Protein AF-A0A7S1VPM4-F1 (afdb_monomer)

Sequence (431 aa):
QNESKKMAAQAEQKKRQQQLALAKRKQEQALKEKKQKLDQQRETQAKLAQIQRENAAQIAKLQKQAPTPTPSTSTTTSKKSTSKRPSSSSTTSKRSTAAAAPAAAVAATPTSVAMMEPAIPEPKEYHDWMENVDHMVGYDVTTAAMLLPKKSDLSLSEEQRHLLYGASNKPPVAEAPPPTAGRGWDRRNILNARSAWAIARKPEVYRALKAIKSSTPVVGTHALPSKPKTPAEMKQQQQQQAAIPNQWFNEEKAEQDMTLQILSEATQMYLKQVVKQSLVCARERENLEGIRLWHLQNAKAKPPLSLRLGCDIERQVAEADGNAALTVKRMEEAILREDDASATVDPVEATSMSDLACKAPLSAKVVETADRDAKRSFEVYGGKHALQQPPFGRVPKRAKLSKQDLVLGMDLMGHHFTHSRPARGVIKFIM

Mean predicted aligned error: 21.63 Å

Structure (mmCIF, N/CA/C/O backbone):
data_AF-A0A7S1VPM4-F1
#
_entry.id   AF-A0A7S1VPM4-F1
#
loop_
_atom_site.group_PDB
_atom_site.id
_atom_site.type_symbol
_atom_site.label_atom_id
_atom_site.label_alt_id
_atom_site.label_comp_id
_atom_site.label_asym_id
_atom_site.label_entity_id
_atom_site.label_seq_id
_atom_site.pdbx_PDB_ins_code
_atom_site.Cartn_x
_atom_site.Cartn_y
_atom_site.Cartn_z
_atom_site.occupancy
_atom_site.B_iso_or_equiv
_atom_site.auth_seq_id
_atom_site.auth_comp_id
_atom_site.auth_asym_id
_atom_site.auth_atom_id
_atom_site.pdbx_PDB_model_num
ATOM 1 N N . GLN A 1 1 ? -5.552 47.711 39.222 1.00 82.94 1 GLN A N 1
ATOM 2 C CA . GLN A 1 1 ? -5.764 46.393 38.564 1.00 82.94 1 GLN A CA 1
ATOM 3 C C . GLN A 1 1 ? -6.064 46.498 37.060 1.00 82.94 1 GLN A C 1
ATOM 5 O O . GLN A 1 1 ? -5.500 45.716 36.303 1.00 82.94 1 GLN A O 1
ATOM 10 N N . ASN A 1 2 ? -6.882 47.452 36.590 1.00 91.31 2 ASN A N 1
ATOM 11 C CA . ASN A 1 2 ? -7.192 47.587 35.152 1.00 91.31 2 ASN A CA 1
ATOM 12 C C . ASN A 1 2 ? -5.993 47.992 34.271 1.00 91.31 2 ASN A C 1
ATOM 14 O O . ASN A 1 2 ? -5.866 47.497 33.154 1.00 91.31 2 ASN A O 1
ATOM 18 N N . GLU A 1 3 ? -5.077 48.824 34.768 1.00 92.56 3 GLU A N 1
ATOM 19 C CA . GLU A 1 3 ? -3.878 49.228 34.011 1.00 92.56 3 GLU A CA 1
ATOM 20 C C . GLU A 1 3 ? -2.873 48.085 33.824 1.00 92.56 3 GLU A C 1
ATOM 22 O O . GLU A 1 3 ? -2.327 47.909 32.738 1.00 92.56 3 GLU A O 1
ATOM 27 N N . SER A 1 4 ? -2.707 47.233 34.841 1.00 91.50 4 SER A N 1
ATOM 28 C CA . SER A 1 4 ? -1.859 46.036 34.754 1.00 91.50 4 SER A CA 1
ATOM 29 C C . SER A 1 4 ? -2.360 45.055 33.684 1.00 91.50 4 SER A C 1
ATOM 31 O O . SER A 1 4 ? -1.566 44.539 32.898 1.00 91.50 4 SER A O 1
ATOM 33 N N . LYS A 1 5 ? -3.685 44.873 33.563 1.00 94.19 5 LYS A N 1
ATOM 34 C CA . LYS A 1 5 ? -4.284 44.055 32.493 1.00 94.19 5 LYS A CA 1
ATOM 35 C C . LYS A 1 5 ? -4.063 44.658 31.100 1.00 94.19 5 LYS A C 1
ATOM 37 O O . LYS A 1 5 ? -3.779 43.915 30.164 1.00 94.19 5 LYS A O 1
ATOM 42 N N . LYS A 1 6 ? -4.136 45.989 30.957 1.00 95.69 6 LYS A N 1
ATOM 43 C CA . LYS A 1 6 ? -3.838 46.677 29.684 1.00 95.69 6 LYS A CA 1
ATOM 44 C C . LYS A 1 6 ? -2.367 46.518 29.277 1.00 95.69 6 LYS A C 1
ATOM 46 O O . LYS A 1 6 ? -2.096 46.189 28.126 1.00 95.69 6 LYS A O 1
ATOM 51 N N . MET A 1 7 ? -1.437 46.669 30.221 1.00 95.06 7 MET A N 1
ATOM 52 C CA . MET A 1 7 ? 0.002 46.469 29.991 1.00 95.06 7 MET A CA 1
ATOM 53 C C . MET A 1 7 ? 0.327 45.026 29.568 1.00 95.06 7 MET A C 1
ATOM 55 O O . MET A 1 7 ? 1.085 44.818 28.621 1.00 95.06 7 MET A O 1
ATOM 59 N N . ALA A 1 8 ? -0.285 44.025 30.212 1.00 95.81 8 ALA A N 1
ATOM 60 C CA . ALA A 1 8 ? -0.094 42.617 29.858 1.00 95.81 8 ALA A CA 1
ATOM 61 C C . ALA A 1 8 ? -0.613 42.291 28.444 1.00 95.81 8 ALA A C 1
ATOM 63 O O . ALA A 1 8 ? 0.099 41.662 27.659 1.00 95.81 8 ALA A O 1
ATOM 64 N N . ALA A 1 9 ? -1.803 42.784 28.083 1.00 95.81 9 ALA A N 1
ATOM 65 C CA . ALA A 1 9 ? -2.368 42.595 26.745 1.00 95.81 9 ALA A CA 1
ATOM 66 C C . ALA A 1 9 ? -1.500 43.245 25.650 1.00 95.81 9 ALA A C 1
ATOM 68 O O . ALA A 1 9 ? -1.272 42.654 24.593 1.00 95.81 9 ALA A O 1
ATOM 69 N N . GLN A 1 10 ? -0.951 44.434 25.919 1.00 97.12 10 GLN A N 1
ATOM 70 C CA . GLN A 1 10 ? -0.053 45.118 24.988 1.00 97.12 10 GLN A CA 1
ATOM 71 C C . GLN A 1 10 ? 1.278 44.367 24.812 1.00 97.12 10 GLN A C 1
ATOM 73 O O . GLN A 1 10 ? 1.788 44.256 23.692 1.00 97.12 10 GLN A O 1
ATOM 78 N N . ALA A 1 11 ? 1.828 43.801 25.891 1.00 97.31 11 ALA A N 1
ATOM 79 C CA . ALA A 1 11 ? 3.036 42.980 25.835 1.00 97.31 11 ALA A CA 1
ATOM 80 C C . ALA A 1 11 ? 2.821 41.688 25.026 1.00 97.31 11 ALA A C 1
ATOM 82 O O . ALA A 1 11 ? 3.661 41.328 24.196 1.00 97.31 11 ALA A O 1
ATOM 83 N N . GLU A 1 12 ? 1.679 41.020 25.203 1.00 97.38 12 GLU A N 1
ATOM 84 C CA . GLU A 1 12 ? 1.330 39.816 24.444 1.00 97.38 12 GLU A CA 1
ATOM 85 C C . GLU A 1 12 ? 1.133 40.118 22.951 1.00 97.38 12 GLU A C 1
ATOM 87 O O . GLU A 1 12 ? 1.668 39.408 22.094 1.00 97.38 12 GLU A O 1
ATOM 92 N N . GLN A 1 13 ? 0.457 41.222 22.621 1.00 97.25 13 GLN A N 1
ATOM 93 C CA . GLN A 1 13 ? 0.288 41.665 21.237 1.00 97.25 13 GLN A CA 1
ATOM 94 C C . GLN A 1 13 ? 1.641 41.947 20.568 1.00 97.25 13 GLN A C 1
ATOM 96 O O . GLN A 1 13 ? 1.876 41.506 19.438 1.00 97.25 13 GLN A O 1
ATOM 101 N N . LYS A 1 14 ? 2.567 42.608 21.274 1.00 97.81 14 LYS A N 1
ATOM 102 C CA . LYS A 1 14 ? 3.928 42.870 20.780 1.00 97.81 14 LYS A CA 1
ATOM 103 C C . LYS A 1 14 ? 4.712 41.573 20.562 1.00 97.81 14 LYS A C 1
ATOM 105 O O . LYS A 1 14 ? 5.362 41.420 19.527 1.00 97.81 14 LYS A O 1
ATOM 110 N N . LYS A 1 15 ? 4.598 40.602 21.475 1.00 97.56 15 LYS A N 1
ATOM 111 C CA . LYS A 1 15 ? 5.224 39.276 21.338 1.00 97.56 15 LYS A CA 1
ATOM 112 C C . LYS A 1 15 ? 4.684 38.519 20.121 1.00 97.56 15 LYS A C 1
ATOM 114 O O . LYS A 1 15 ? 5.463 37.956 19.354 1.00 97.56 15 LYS A O 1
ATOM 119 N N . ARG A 1 16 ? 3.368 38.559 19.885 1.00 97.31 16 ARG A N 1
ATOM 120 C CA . ARG A 1 16 ? 2.733 37.926 18.718 1.00 97.31 16 ARG A CA 1
ATOM 121 C C . ARG A 1 16 ? 3.171 38.574 17.401 1.00 97.31 16 ARG A C 1
ATOM 123 O O . ARG A 1 16 ? 3.448 37.862 16.438 1.00 97.31 16 ARG A O 1
ATOM 130 N N . GLN A 1 17 ? 3.303 39.901 17.363 1.00 97.38 17 GLN A N 1
ATOM 131 C CA . GLN A 1 17 ? 3.834 40.615 16.196 1.00 97.38 17 GLN A CA 1
ATOM 132 C C . GLN A 1 17 ? 5.299 40.250 15.911 1.00 97.38 17 GLN A C 1
ATOM 134 O O . GLN A 1 17 ? 5.651 39.997 14.759 1.00 97.38 17 GLN A O 1
ATOM 139 N N . GLN A 1 18 ? 6.139 40.138 16.944 1.00 97.62 18 GLN A N 1
ATOM 140 C CA . GLN A 1 18 ? 7.531 39.695 16.793 1.00 97.62 18 GLN A CA 1
ATOM 141 C C . GLN A 1 18 ? 7.630 38.251 16.275 1.00 97.62 18 GLN A C 1
ATOM 143 O O . GLN A 1 18 ? 8.425 37.974 15.377 1.00 97.62 18 GLN A O 1
ATOM 148 N N . GLN A 1 19 ? 6.793 37.337 16.776 1.00 97.06 19 GLN A N 1
ATOM 149 C CA . GLN A 1 19 ? 6.752 35.952 16.292 1.00 97.06 19 GLN A CA 1
ATOM 150 C C . GLN A 1 19 ? 6.318 35.859 14.823 1.00 97.06 19 GLN A C 1
ATOM 152 O O . GLN A 1 19 ? 6.929 35.120 14.050 1.00 97.06 19 GLN A O 1
ATOM 157 N N . LEU A 1 20 ? 5.316 36.642 14.408 1.00 97.44 20 LEU A N 1
ATOM 158 C CA . LEU A 1 20 ? 4.883 36.707 13.008 1.00 97.44 20 LEU A CA 1
ATOM 159 C C . LEU A 1 20 ? 5.979 37.263 12.090 1.00 97.44 20 LEU A C 1
ATOM 161 O O . LEU A 1 20 ? 6.198 36.728 11.002 1.00 97.44 20 LEU A O 1
ATOM 165 N N . ALA A 1 21 ? 6.711 38.288 12.533 1.00 97.88 21 ALA A N 1
ATOM 166 C CA . ALA A 1 21 ? 7.833 38.843 11.778 1.00 97.88 21 ALA A CA 1
ATOM 167 C C . ALA A 1 21 ? 8.969 37.818 11.592 1.00 97.88 21 ALA A C 1
ATOM 169 O O . ALA A 1 21 ? 9.493 37.665 10.485 1.00 97.88 21 ALA A O 1
ATOM 170 N N . LEU A 1 22 ? 9.309 37.061 12.642 1.00 97.50 22 LEU A N 1
ATOM 171 C CA . LEU A 1 22 ? 10.309 35.989 12.572 1.00 97.50 22 LEU A CA 1
ATOM 172 C C . LEU A 1 22 ? 9.873 34.850 11.641 1.00 97.50 22 LEU A C 1
ATOM 174 O O . LEU A 1 22 ? 10.672 34.385 10.825 1.00 97.50 22 LEU A O 1
ATOM 178 N N . ALA A 1 23 ? 8.606 34.435 11.709 1.00 96.62 23 ALA A N 1
ATOM 179 C CA . ALA A 1 23 ? 8.063 33.405 10.826 1.00 96.62 23 ALA A CA 1
ATOM 180 C C . ALA A 1 23 ? 8.127 33.828 9.348 1.00 96.62 23 ALA A C 1
ATOM 182 O O . ALA A 1 23 ? 8.563 33.044 8.502 1.00 96.62 23 ALA A O 1
ATOM 183 N N . LYS A 1 24 ? 7.779 35.086 9.041 1.00 98.00 24 LYS A N 1
ATOM 184 C CA . LYS A 1 24 ? 7.854 35.640 7.681 1.00 98.00 24 LYS A CA 1
ATOM 185 C C . LYS A 1 24 ? 9.294 35.678 7.158 1.00 98.00 24 LYS A C 1
ATOM 187 O O . LYS A 1 24 ? 9.542 35.249 6.034 1.00 98.00 24 LYS A O 1
ATOM 192 N N . ARG A 1 25 ? 10.258 36.098 7.989 1.00 97.81 25 ARG A N 1
ATOM 193 C CA . ARG A 1 25 ? 11.688 36.111 7.627 1.00 97.81 25 ARG A CA 1
ATOM 194 C C . ARG A 1 25 ? 12.224 34.704 7.341 1.00 97.81 25 ARG A C 1
ATOM 196 O O . ARG A 1 25 ? 12.963 34.520 6.377 1.00 97.81 25 ARG A O 1
ATOM 203 N N . LYS A 1 26 ? 11.807 33.702 8.125 1.00 97.56 26 LYS A N 1
ATOM 204 C CA . LYS A 1 26 ? 12.192 32.296 7.919 1.00 97.56 26 LYS A CA 1
ATOM 205 C C . LYS A 1 26 ? 11.622 31.722 6.617 1.00 97.56 26 LYS A C 1
ATOM 207 O O . LYS A 1 26 ? 12.326 31.011 5.905 1.00 97.56 26 LYS A O 1
ATOM 212 N N . GLN A 1 27 ? 10.374 32.051 6.280 1.00 96.56 27 GLN A N 1
ATOM 213 C CA . GLN A 1 27 ? 9.775 31.652 5.000 1.00 96.56 27 GLN A CA 1
ATOM 214 C C . GLN A 1 27 ? 10.497 32.286 3.805 1.00 96.56 27 GLN A C 1
ATOM 216 O O . GLN A 1 27 ? 10.763 31.604 2.817 1.00 96.56 27 GLN A O 1
ATOM 221 N N . GLU A 1 28 ? 10.867 33.565 3.901 1.00 98.12 28 GLU A N 1
ATOM 222 C CA . GLU A 1 28 ? 11.611 34.252 2.842 1.00 98.12 28 GLU A CA 1
ATOM 223 C C . GLU A 1 28 ? 13.012 33.653 2.638 1.00 98.12 28 GLU A C 1
ATOM 225 O O . GLU A 1 28 ? 13.435 33.445 1.501 1.00 98.12 28 GLU A O 1
ATOM 230 N N . GLN A 1 29 ? 13.714 33.309 3.723 1.00 97.50 29 GLN A N 1
ATOM 231 C CA . GLN A 1 29 ? 15.005 32.614 3.654 1.00 97.50 29 GLN A CA 1
ATOM 232 C C . GLN A 1 29 ? 14.879 31.239 2.988 1.00 97.50 29 GLN A C 1
ATOM 234 O O . GLN A 1 29 ? 15.636 30.943 2.067 1.00 97.50 29 GLN A O 1
ATOM 239 N N . ALA A 1 30 ? 13.871 30.443 3.360 1.00 96.31 30 ALA A N 1
ATOM 240 C CA . ALA A 1 30 ? 13.633 29.137 2.744 1.00 96.31 30 ALA A CA 1
ATOM 241 C C . ALA A 1 30 ? 13.332 29.237 1.235 1.00 96.31 30 ALA A C 1
ATOM 243 O O . ALA A 1 30 ? 13.770 28.395 0.449 1.00 96.31 30 ALA A O 1
ATOM 244 N N . LEU A 1 31 ? 12.613 30.280 0.803 1.00 97.12 31 LEU A N 1
ATOM 245 C CA . LEU A 1 31 ? 12.367 30.536 -0.619 1.00 97.12 31 LEU A CA 1
ATOM 246 C C . LEU A 1 31 ? 13.642 30.955 -1.362 1.00 97.12 31 LEU A C 1
ATOM 248 O O . LEU A 1 31 ? 13.861 30.491 -2.483 1.00 97.12 31 LEU A O 1
ATOM 252 N N . LYS A 1 32 ? 14.501 31.778 -0.746 1.00 97.94 32 LYS A N 1
ATOM 253 C CA . LYS A 1 32 ? 15.805 32.160 -1.315 1.00 97.94 32 LYS A CA 1
ATOM 254 C C . LYS A 1 32 ? 16.725 30.950 -1.476 1.00 97.94 32 LYS A C 1
ATOM 256 O O . LYS A 1 32 ? 17.266 30.759 -2.561 1.00 97.94 32 LYS A O 1
ATOM 261 N N . GLU A 1 33 ? 16.823 30.088 -0.466 1.00 97.50 33 GLU A N 1
ATOM 262 C CA . GLU A 1 33 ? 17.600 28.842 -0.544 1.00 97.50 33 GLU A CA 1
ATOM 263 C C . GLU A 1 33 ? 17.063 27.893 -1.620 1.00 97.50 33 GLU A C 1
ATOM 265 O O . GLU A 1 33 ? 17.829 27.317 -2.393 1.00 97.50 33 GLU A O 1
ATOM 270 N N . LYS A 1 34 ? 15.735 27.745 -1.720 1.00 97.19 34 LYS A N 1
ATOM 271 C CA . LYS A 1 34 ? 15.116 26.911 -2.758 1.00 97.19 34 LYS A CA 1
ATOM 272 C C . LYS A 1 34 ? 15.417 27.439 -4.162 1.00 97.19 34 LYS A C 1
ATOM 274 O O . LYS A 1 34 ? 15.681 26.641 -5.059 1.00 97.19 34 LYS A O 1
ATOM 279 N N . LYS A 1 35 ? 15.401 28.762 -4.351 1.00 97.56 35 LYS A N 1
ATOM 280 C CA . LYS A 1 35 ? 15.759 29.398 -5.625 1.00 97.56 35 LYS A CA 1
ATOM 281 C C . LYS A 1 35 ? 17.236 29.173 -5.965 1.00 97.56 35 LYS A C 1
ATOM 283 O O . LYS A 1 35 ? 17.525 28.724 -7.065 1.00 97.56 35 LYS A O 1
ATOM 288 N N . GLN A 1 36 ? 18.143 29.368 -5.006 1.00 97.69 36 GLN A N 1
ATOM 289 C CA . GLN A 1 36 ? 19.576 29.109 -5.197 1.00 97.69 36 GLN A CA 1
ATOM 290 C C . GLN A 1 36 ? 19.863 27.652 -5.585 1.00 97.69 36 GLN A C 1
ATOM 292 O O . GLN A 1 36 ? 20.624 27.408 -6.517 1.00 97.69 36 GLN A O 1
ATOM 297 N N . LYS A 1 37 ? 19.214 26.678 -4.932 1.00 96.81 37 LYS A N 1
ATOM 298 C CA . LYS A 1 37 ? 19.354 25.256 -5.290 1.00 96.81 37 LYS A CA 1
ATOM 299 C C . LYS A 1 37 ? 18.856 24.955 -6.705 1.00 96.81 37 LYS A C 1
ATOM 301 O O . LYS A 1 37 ? 19.477 24.166 -7.409 1.00 96.81 37 LYS A O 1
ATOM 306 N N . LEU A 1 38 ? 17.759 25.584 -7.129 1.00 96.62 38 LEU A N 1
ATOM 307 C CA . LEU A 1 38 ? 17.239 25.430 -8.489 1.00 96.62 38 LEU A CA 1
ATOM 308 C C . LEU A 1 38 ? 18.208 26.007 -9.532 1.00 96.62 38 LEU A C 1
ATOM 310 O O . LEU A 1 38 ? 18.427 25.387 -10.570 1.00 96.62 38 LEU A O 1
ATOM 314 N N . ASP A 1 39 ? 18.803 27.165 -9.251 1.00 97.06 39 ASP A N 1
ATOM 315 C CA . ASP A 1 39 ? 19.767 27.804 -10.150 1.00 97.06 39 ASP A CA 1
ATOM 316 C C . ASP A 1 39 ? 21.067 26.979 -10.247 1.00 97.06 39 ASP A C 1
ATOM 318 O O . ASP A 1 39 ? 21.543 26.727 -11.353 1.00 97.06 39 ASP A O 1
ATOM 322 N N . GLN A 1 40 ? 21.563 26.423 -9.133 1.00 96.94 40 GLN A N 1
ATOM 323 C CA . GLN A 1 40 ? 22.681 25.461 -9.131 1.00 96.94 40 GLN A CA 1
ATOM 324 C C . GLN A 1 40 ? 22.357 24.188 -9.931 1.00 96.94 40 GLN A C 1
ATOM 326 O O . GLN A 1 40 ? 23.199 23.666 -10.666 1.00 96.94 40 GLN A O 1
ATOM 331 N N . GLN A 1 41 ? 21.124 23.684 -9.834 1.00 96.31 41 GLN A N 1
ATOM 332 C CA . GLN A 1 41 ? 20.686 22.528 -10.615 1.00 96.31 41 GLN A CA 1
ATOM 333 C C . GLN A 1 41 ? 20.642 22.838 -12.121 1.00 96.31 41 GLN A C 1
ATOM 335 O O . GLN A 1 41 ? 21.011 22.001 -12.941 1.00 96.31 41 GLN A O 1
ATOM 340 N N . ARG A 1 42 ? 20.233 24.051 -12.505 1.00 96.62 42 ARG A N 1
ATOM 341 C CA . ARG A 1 42 ? 20.258 24.495 -13.907 1.00 96.62 42 ARG A CA 1
ATOM 342 C C . ARG A 1 42 ? 21.680 24.662 -14.428 1.00 96.62 42 ARG A C 1
ATOM 344 O O . ARG A 1 42 ? 21.960 24.248 -15.549 1.00 96.62 42 ARG A O 1
ATOM 351 N N . GLU A 1 43 ? 22.582 25.212 -13.620 1.00 97.69 43 GLU A N 1
ATOM 352 C CA . GLU A 1 43 ? 23.990 25.375 -13.991 1.00 97.69 43 GLU A CA 1
ATOM 353 C C . GLU A 1 43 ? 24.689 24.019 -14.172 1.00 97.69 43 GLU A C 1
ATOM 355 O O . GLU A 1 43 ? 25.394 23.805 -15.157 1.00 97.69 43 GLU A O 1
ATOM 360 N N . THR A 1 44 ? 24.452 23.065 -13.267 1.00 95.44 44 THR A N 1
ATOM 361 C CA . THR A 1 44 ? 24.996 21.700 -13.386 1.00 95.44 44 THR A CA 1
ATOM 362 C C . THR A 1 44 ? 24.453 20.967 -14.613 1.00 95.44 44 THR A C 1
ATOM 364 O O . THR A 1 44 ? 25.224 20.331 -15.331 1.00 95.44 44 THR A O 1
ATOM 367 N N . GLN A 1 45 ? 23.162 21.113 -14.927 1.00 96.19 45 GLN A N 1
ATOM 368 C CA . GLN A 1 45 ? 22.586 20.576 -16.165 1.00 96.19 45 GLN A CA 1
ATOM 369 C C . GLN A 1 45 ? 23.182 21.226 -17.421 1.00 96.19 45 GLN A C 1
ATOM 371 O O . GLN A 1 45 ? 23.471 20.523 -18.388 1.00 96.19 45 GLN A O 1
ATOM 376 N N . ALA A 1 46 ? 23.415 22.541 -17.408 1.00 97.19 46 ALA A N 1
ATOM 377 C CA . ALA A 1 46 ? 24.053 23.242 -18.521 1.00 97.19 46 ALA A CA 1
ATOM 378 C C . ALA A 1 46 ? 25.500 22.768 -18.743 1.00 97.19 46 ALA A C 1
ATOM 380 O O . ALA A 1 46 ? 25.885 22.506 -19.883 1.00 97.19 46 ALA A O 1
ATOM 381 N N . LYS A 1 47 ? 26.274 22.571 -17.665 1.00 97.81 47 LYS A N 1
ATOM 382 C CA . LYS A 1 47 ? 27.639 22.016 -17.728 1.00 97.81 47 LYS A CA 1
ATOM 383 C C . LYS A 1 47 ? 27.653 20.598 -18.298 1.00 97.81 47 LYS A C 1
ATOM 385 O O . LYS A 1 47 ? 28.450 20.308 -19.184 1.00 97.81 47 LYS A O 1
ATOM 390 N N . LEU A 1 48 ? 26.737 19.731 -17.861 1.00 96.19 48 LEU A N 1
ATOM 391 C CA . LEU A 1 48 ? 26.610 18.376 -18.412 1.00 96.19 48 LEU A CA 1
ATOM 392 C C . LEU A 1 48 ? 26.263 18.391 -19.907 1.00 96.19 48 LEU A C 1
ATOM 394 O O . LEU A 1 48 ? 26.854 17.641 -20.681 1.00 96.19 48 LEU A O 1
ATOM 398 N N . ALA A 1 49 ? 25.353 19.271 -20.330 1.00 96.19 49 ALA A N 1
ATOM 399 C CA . ALA A 1 49 ? 25.006 19.423 -21.741 1.00 96.19 49 ALA A CA 1
ATOM 400 C C . ALA A 1 49 ? 26.190 19.934 -22.584 1.00 96.19 49 ALA A C 1
ATOM 402 O O . ALA A 1 49 ? 26.351 19.518 -23.732 1.00 96.19 49 ALA A O 1
ATOM 403 N N . GLN A 1 50 ? 27.036 20.806 -22.027 1.00 97.56 50 GLN A N 1
ATOM 404 C CA . GLN A 1 50 ? 28.257 21.261 -22.689 1.00 97.56 50 GLN A CA 1
ATOM 405 C C . GLN A 1 50 ? 29.272 20.122 -22.852 1.00 97.56 50 GLN A C 1
ATOM 407 O O . GLN A 1 50 ? 29.735 19.896 -23.968 1.00 97.56 50 GLN A O 1
ATOM 412 N N . ILE A 1 51 ? 29.536 19.352 -21.791 1.00 96.31 51 ILE A N 1
ATOM 413 C CA . ILE A 1 51 ? 30.437 18.185 -21.837 1.00 96.31 51 ILE A CA 1
ATOM 414 C C . ILE A 1 51 ? 29.969 17.185 -22.902 1.00 96.31 51 ILE A C 1
ATOM 416 O O . ILE A 1 51 ? 30.764 16.678 -23.689 1.00 96.31 51 ILE A O 1
ATOM 420 N N . GLN A 1 52 ? 28.660 16.935 -22.992 1.00 95.25 52 GLN A N 1
ATOM 421 C CA . GLN A 1 52 ? 28.104 16.051 -24.020 1.00 95.25 52 GLN A CA 1
ATOM 422 C C . GLN A 1 52 ? 28.344 16.570 -25.444 1.00 95.25 52 GLN A C 1
ATOM 424 O O . GLN A 1 52 ? 28.639 15.777 -26.339 1.00 95.25 52 GLN A O 1
ATOM 429 N N . ARG A 1 53 ? 28.250 17.886 -25.670 1.00 95.94 53 ARG A N 1
ATOM 430 C CA . ARG A 1 53 ? 28.544 18.496 -26.977 1.00 95.94 53 ARG A CA 1
ATOM 431 C C . ARG A 1 53 ? 30.026 18.415 -27.328 1.00 95.94 53 ARG A C 1
ATOM 433 O O . ARG A 1 53 ? 30.349 18.115 -28.473 1.00 95.94 53 ARG A O 1
ATOM 440 N N . GLU A 1 54 ? 30.910 18.654 -26.364 1.00 96.81 54 GLU A N 1
ATOM 441 C CA . GLU A 1 54 ? 32.359 18.543 -26.555 1.00 96.81 54 GLU A CA 1
ATOM 442 C C . GLU A 1 54 ? 32.759 17.103 -26.895 1.00 96.81 54 GLU A C 1
ATOM 444 O O . GLU A 1 54 ? 33.454 16.880 -27.889 1.00 96.81 54 GLU A O 1
ATOM 449 N N . ASN A 1 55 ? 32.216 16.120 -26.172 1.00 93.81 55 ASN A N 1
ATOM 450 C CA . ASN A 1 55 ? 32.435 14.702 -26.459 1.00 93.81 55 ASN A CA 1
ATOM 451 C C . ASN A 1 55 ? 31.911 14.312 -27.851 1.00 93.81 55 ASN A C 1
ATOM 453 O O . ASN A 1 55 ? 32.608 13.640 -28.611 1.00 93.81 55 ASN A O 1
ATOM 457 N N . ALA A 1 56 ? 30.717 14.774 -28.237 1.00 93.88 56 ALA A N 1
ATOM 458 C CA . ALA A 1 56 ? 30.173 14.520 -29.573 1.00 93.88 56 ALA A CA 1
ATOM 459 C C . ALA A 1 56 ? 31.042 15.135 -30.687 1.00 93.88 56 ALA A C 1
ATOM 461 O O . ALA A 1 56 ? 31.262 14.508 -31.725 1.00 93.88 56 ALA A O 1
ATOM 462 N N . ALA A 1 57 ? 31.580 16.338 -30.470 1.00 94.12 57 ALA A N 1
ATOM 463 C CA . ALA A 1 57 ? 32.479 16.991 -31.417 1.00 94.12 57 ALA A CA 1
ATOM 464 C C . ALA A 1 57 ? 33.829 16.264 -31.544 1.00 94.12 57 ALA A C 1
ATOM 466 O O . ALA A 1 57 ? 34.367 16.170 -32.649 1.00 94.12 57 ALA A O 1
ATOM 467 N N . GLN A 1 58 ? 34.370 15.726 -30.445 1.00 94.44 58 GLN A N 1
ATOM 468 C CA . GLN A 1 58 ? 35.586 14.906 -30.472 1.00 94.44 5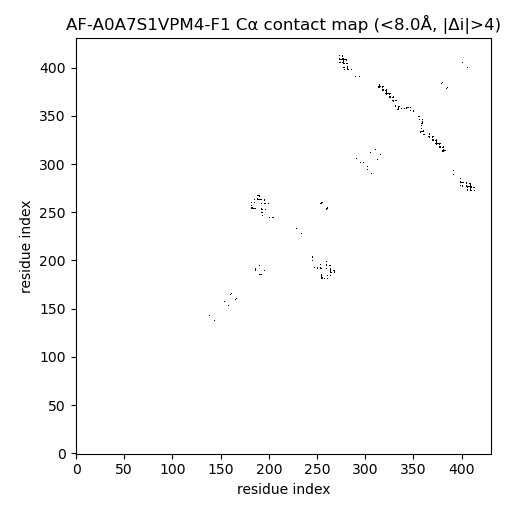8 GLN A CA 1
ATOM 469 C C . GLN A 1 58 ? 35.373 13.604 -31.256 1.00 94.44 58 GLN A C 1
ATOM 471 O O . GLN A 1 58 ? 36.179 13.286 -32.130 1.00 94.44 58 GLN A O 1
ATOM 476 N N . ILE A 1 59 ? 34.248 12.912 -31.035 1.00 90.81 59 ILE A N 1
ATOM 477 C CA . ILE A 1 59 ? 33.883 11.700 -31.790 1.00 90.81 59 ILE A CA 1
ATOM 478 C C . ILE A 1 59 ? 33.780 12.007 -33.292 1.00 90.81 59 ILE A C 1
ATOM 480 O O . ILE A 1 59 ? 34.337 11.283 -34.118 1.00 90.81 59 ILE A O 1
ATOM 484 N N . ALA A 1 60 ? 33.137 13.118 -33.662 1.00 92.38 60 ALA A N 1
ATOM 485 C CA . ALA A 1 60 ? 33.013 13.526 -35.061 1.00 92.38 60 ALA A CA 1
ATOM 486 C C . ALA A 1 60 ? 34.366 13.867 -35.719 1.00 92.38 60 ALA A C 1
ATOM 488 O O . ALA A 1 60 ? 34.531 13.662 -36.923 1.00 92.38 60 ALA A O 1
ATOM 489 N N . LYS A 1 61 ? 35.344 14.382 -34.959 1.00 93.19 61 LYS A N 1
ATOM 490 C CA . LYS A 1 61 ? 36.708 14.619 -35.464 1.00 93.19 61 LYS A CA 1
ATOM 491 C C . LYS A 1 61 ? 37.453 13.311 -35.727 1.00 93.19 61 LYS A C 1
ATOM 493 O O . LYS A 1 61 ? 38.081 13.197 -36.776 1.00 93.19 61 LYS A O 1
ATOM 498 N N . LEU A 1 62 ? 37.340 12.328 -34.833 1.00 88.00 62 LEU A N 1
ATOM 499 C CA . LEU A 1 62 ? 37.989 11.020 -34.991 1.00 88.00 62 LEU A CA 1
ATOM 500 C C . LEU A 1 62 ? 37.455 10.253 -36.209 1.00 88.00 62 LEU A C 1
ATOM 502 O O . LEU A 1 62 ? 38.229 9.667 -36.959 1.00 88.00 62 LEU A O 1
ATOM 506 N N . GLN A 1 63 ? 36.151 10.335 -36.484 1.00 83.88 63 GLN A N 1
ATOM 507 C CA . GLN A 1 63 ? 35.552 9.676 -37.652 1.00 83.88 63 GLN A CA 1
ATOM 508 C C . GLN A 1 63 ? 36.035 10.236 -39.000 1.00 83.88 63 GLN A C 1
ATOM 510 O O . GLN A 1 63 ? 36.024 9.520 -39.998 1.00 83.88 63 GLN A O 1
ATOM 515 N N . LYS A 1 64 ? 36.490 11.495 -39.054 1.00 83.00 64 LYS A N 1
ATOM 516 C CA . LYS A 1 64 ? 36.995 12.114 -40.292 1.00 83.00 64 LYS A CA 1
ATOM 517 C C . LYS A 1 64 ? 38.438 11.738 -40.640 1.00 83.00 64 LYS A C 1
ATOM 519 O O . LYS A 1 64 ? 38.884 12.083 -41.728 1.00 83.00 64 LYS A O 1
ATOM 524 N N . GLN A 1 65 ? 39.162 11.052 -39.755 1.00 79.19 65 GLN A N 1
ATOM 525 C CA . GLN A 1 65 ? 40.541 10.614 -40.007 1.00 79.19 65 GLN A CA 1
ATOM 526 C C . GLN A 1 65 ? 40.643 9.161 -40.503 1.00 79.19 65 GLN A C 1
ATOM 528 O O . GLN A 1 65 ? 41.747 8.672 -40.723 1.00 79.19 65 GLN A O 1
ATOM 533 N N . ALA A 1 66 ? 39.519 8.466 -40.718 1.00 63.97 66 ALA A N 1
ATOM 534 C CA . ALA A 1 66 ? 39.542 7.105 -41.245 1.00 63.97 66 ALA A CA 1
ATOM 535 C C . ALA A 1 66 ? 39.860 7.096 -42.762 1.00 63.97 66 ALA A C 1
ATOM 537 O O . ALA A 1 66 ? 39.146 7.746 -43.533 1.00 63.97 66 ALA A O 1
ATOM 538 N N . PRO A 1 67 ? 40.906 6.375 -43.216 1.00 63.12 67 PRO A N 1
ATOM 539 C CA . PRO A 1 67 ? 41.274 6.296 -44.628 1.00 63.12 67 PRO A CA 1
ATOM 540 C C . PRO A 1 67 ? 40.209 5.548 -45.443 1.00 63.12 67 PRO A C 1
ATOM 542 O O . PRO A 1 67 ? 39.660 4.533 -45.017 1.00 63.12 67 PRO A O 1
ATOM 545 N N . THR A 1 68 ? 39.908 6.074 -46.627 1.00 56.25 68 THR A N 1
ATOM 546 C CA . THR A 1 68 ? 38.877 5.578 -47.547 1.00 56.25 68 THR A CA 1
ATOM 547 C C . THR A 1 68 ? 39.328 4.265 -48.205 1.00 56.25 68 THR A C 1
ATOM 549 O O . THR A 1 68 ? 40.380 4.259 -48.845 1.00 56.25 68 THR A O 1
ATOM 552 N N . PRO A 1 69 ? 38.571 3.154 -48.099 1.00 51.59 69 PRO A N 1
ATOM 553 C CA . PRO A 1 69 ? 38.910 1.919 -48.800 1.00 51.59 69 PRO A CA 1
ATOM 554 C C . PRO A 1 69 ? 38.505 1.993 -50.281 1.00 51.59 69 PRO A C 1
ATOM 556 O O . PRO A 1 69 ? 37.393 2.393 -50.628 1.00 51.59 69 PRO A O 1
ATOM 559 N N . THR A 1 70 ? 39.432 1.605 -51.154 1.00 48.69 70 THR A N 1
ATOM 560 C CA . THR A 1 70 ? 39.283 1.497 -52.611 1.00 48.69 70 THR A CA 1
ATOM 561 C C . THR A 1 70 ? 38.275 0.405 -53.019 1.00 48.69 70 THR A C 1
ATOM 563 O O . THR A 1 70 ? 38.196 -0.631 -52.358 1.00 48.69 70 THR A O 1
ATOM 566 N N . PRO A 1 71 ? 37.506 0.595 -54.112 1.00 52.81 71 PRO A N 1
ATOM 567 C CA . PRO A 1 71 ? 36.454 -0.337 -54.519 1.00 52.81 71 PRO A CA 1
ATOM 568 C C . PRO A 1 71 ? 37.002 -1.518 -55.337 1.00 52.81 71 PRO A C 1
ATOM 570 O O . PRO A 1 71 ? 37.751 -1.319 -56.294 1.00 52.81 71 PRO A O 1
ATOM 573 N N . SER A 1 72 ? 36.582 -2.742 -54.999 1.00 40.91 72 SER A N 1
ATOM 574 C CA . SER A 1 72 ? 36.840 -3.954 -55.785 1.00 40.91 72 SER A CA 1
ATOM 575 C C . SER A 1 72 ? 35.585 -4.421 -56.530 1.00 40.91 72 SER A C 1
ATOM 577 O O . SER A 1 72 ? 34.494 -4.561 -55.980 1.00 40.91 72 SER A O 1
ATOM 579 N N . THR A 1 73 ? 35.770 -4.631 -57.829 1.00 43.47 73 THR A N 1
ATOM 580 C CA . THR A 1 73 ? 34.792 -5.092 -58.814 1.00 43.47 73 THR A CA 1
ATOM 581 C C . THR A 1 73 ? 34.651 -6.612 -58.741 1.00 43.47 73 THR A C 1
ATOM 583 O O . THR A 1 73 ? 35.658 -7.316 -58.804 1.00 43.47 73 THR A O 1
ATOM 586 N N . SER A 1 74 ? 33.431 -7.150 -58.700 1.00 40.44 74 SER A N 1
ATOM 587 C CA . SER A 1 74 ? 33.204 -8.545 -59.088 1.00 40.44 74 SER A CA 1
ATOM 588 C C . SER A 1 74 ? 31.877 -8.737 -59.821 1.00 40.44 74 SER A C 1
ATOM 590 O O . SER A 1 74 ? 30.827 -8.190 -59.488 1.00 40.44 74 SER A O 1
ATOM 592 N N . THR A 1 75 ? 32.005 -9.503 -60.895 1.00 42.56 75 THR A N 1
ATOM 593 C CA . THR A 1 75 ? 31.067 -9.749 -61.983 1.00 42.56 75 THR A CA 1
ATOM 594 C C . THR A 1 75 ? 30.522 -11.159 -61.803 1.00 42.56 75 THR A C 1
ATOM 596 O O . THR A 1 75 ? 31.326 -12.078 -61.711 1.00 42.56 75 THR A O 1
ATOM 599 N N . THR A 1 76 ? 29.204 -11.391 -61.814 1.00 38.66 76 THR A N 1
ATOM 600 C CA . THR A 1 76 ? 28.692 -12.724 -62.191 1.00 38.66 76 THR A CA 1
ATOM 601 C C . THR A 1 76 ? 27.279 -12.691 -62.761 1.00 38.66 76 THR A C 1
ATOM 603 O O . THR A 1 76 ? 26.422 -11.902 -62.379 1.00 38.66 76 THR A O 1
ATOM 606 N N . THR A 1 77 ? 27.113 -13.562 -63.745 1.00 38.66 77 THR A N 1
ATOM 607 C CA . THR A 1 77 ? 26.131 -13.613 -64.822 1.00 38.66 77 THR A CA 1
ATOM 608 C C . THR A 1 77 ? 24.820 -14.333 -64.498 1.00 38.66 77 THR A C 1
ATOM 610 O O . THR A 1 77 ? 24.719 -15.171 -63.610 1.00 38.66 77 THR A O 1
ATOM 613 N N . SER A 1 78 ? 23.841 -14.011 -65.338 1.00 40.22 78 SER A N 1
ATOM 614 C CA . SER A 1 78 ? 22.490 -14.541 -65.520 1.00 40.22 78 SER A CA 1
ATOM 615 C C . SER A 1 78 ? 22.336 -16.070 -65.602 1.00 40.22 78 SER A C 1
ATOM 617 O O . SER A 1 78 ? 23.158 -16.762 -66.198 1.00 40.22 78 SER A O 1
ATOM 619 N N . LYS A 1 79 ? 21.166 -16.576 -65.171 1.00 38.91 79 LYS A N 1
ATOM 620 C CA . LYS A 1 79 ? 20.341 -17.494 -65.983 1.00 38.91 79 LYS A CA 1
ATOM 621 C C . LYS A 1 79 ? 18.892 -17.587 -65.493 1.00 38.91 79 LYS A C 1
ATOM 623 O O . LYS A 1 79 ? 18.579 -17.558 -64.312 1.00 38.91 79 LYS A O 1
ATOM 628 N N . LYS A 1 80 ? 18.031 -17.660 -66.503 1.00 44.78 80 LYS A N 1
ATOM 629 C CA . LYS A 1 80 ? 16.575 -17.543 -66.568 1.00 44.78 80 LYS A CA 1
ATOM 630 C C . LYS A 1 80 ? 15.985 -18.943 -66.726 1.00 44.78 80 LYS A C 1
ATOM 632 O O . LYS A 1 80 ? 16.442 -19.666 -67.604 1.00 44.78 80 LYS A O 1
ATOM 637 N N . SER A 1 81 ? 14.949 -19.301 -65.971 1.00 38.44 81 SER A N 1
ATOM 638 C CA . SER A 1 81 ? 13.953 -20.277 -66.432 1.00 38.44 81 SER A CA 1
ATOM 639 C C . SER A 1 81 ? 12.630 -20.128 -65.675 1.00 38.44 81 SER A C 1
ATOM 641 O O . SER A 1 81 ? 12.577 -19.853 -64.482 1.00 38.44 81 SER A O 1
ATOM 643 N N . THR A 1 82 ? 11.566 -20.227 -66.456 1.00 43.34 82 THR A N 1
ATOM 644 C CA . THR A 1 82 ? 10.142 -20.061 -66.160 1.00 43.34 82 THR A CA 1
ATOM 645 C C . THR A 1 82 ? 9.474 -21.428 -66.025 1.00 43.34 82 THR A C 1
ATOM 647 O O . THR A 1 82 ? 9.717 -22.256 -66.897 1.00 43.34 82 THR A O 1
ATOM 650 N N . SER A 1 83 ? 8.546 -21.644 -65.082 1.00 35.47 83 SER A N 1
ATOM 651 C CA . SER A 1 83 ? 7.381 -22.521 -65.325 1.00 35.47 83 SER A CA 1
ATOM 652 C C . SER A 1 83 ? 6.256 -22.367 -64.285 1.00 35.47 83 SER A C 1
ATOM 654 O O . SER A 1 83 ? 6.442 -21.822 -63.205 1.00 35.47 83 SER A O 1
ATOM 656 N N . LYS A 1 84 ? 5.077 -22.825 -64.706 1.00 41.69 84 LYS A N 1
ATOM 657 C CA . LYS A 1 84 ? 3.685 -22.589 -64.296 1.00 41.69 84 LYS A CA 1
ATOM 658 C C . LYS A 1 84 ? 3.239 -23.177 -62.932 1.00 41.69 84 LYS A C 1
ATOM 660 O O . LYS A 1 84 ? 3.684 -24.237 -62.520 1.00 41.69 84 LYS A O 1
ATOM 665 N N . ARG A 1 85 ? 2.246 -22.479 -62.345 1.00 42.47 85 ARG A N 1
ATOM 666 C CA . ARG A 1 85 ? 1.045 -22.887 -61.539 1.00 42.47 85 ARG A CA 1
ATOM 667 C C . ARG A 1 85 ? 0.492 -24.323 -61.835 1.00 42.47 85 ARG A C 1
ATOM 669 O O . ARG A 1 85 ? 0.826 -24.799 -62.917 1.00 42.47 85 ARG A O 1
ATOM 676 N N . PRO A 1 86 ? -0.476 -24.936 -61.078 1.00 51.03 86 PRO A N 1
ATOM 677 C CA . PRO A 1 86 ? -1.341 -24.394 -60.000 1.00 51.03 86 PRO A CA 1
ATOM 678 C C . PRO A 1 86 ? -1.755 -25.332 -58.812 1.00 51.03 86 PRO A C 1
ATOM 680 O O . PRO A 1 86 ? -1.505 -26.525 -58.806 1.00 51.03 86 PRO A O 1
ATOM 683 N N . SER A 1 87 ? -2.458 -24.717 -57.841 1.00 35.75 87 SER A N 1
ATOM 684 C CA . SER A 1 87 ? -3.631 -25.164 -57.038 1.00 35.75 87 SER A CA 1
ATOM 685 C C . SER A 1 87 ? -3.709 -26.481 -56.229 1.00 35.75 87 SER A C 1
ATOM 687 O O . SER A 1 87 ? -3.462 -27.569 -56.724 1.00 35.75 87 SER A O 1
ATOM 689 N N . SER A 1 88 ? -4.347 -26.296 -55.058 1.00 33.03 88 SER A N 1
ATOM 690 C CA . SER A 1 88 ? -5.411 -27.090 -54.400 1.00 33.03 88 SER A CA 1
ATOM 691 C C . SER A 1 88 ? -5.093 -28.183 -53.363 1.00 33.03 88 SER A C 1
ATOM 693 O O . SER A 1 88 ? -4.396 -29.152 -53.623 1.00 33.03 88 SER A O 1
ATOM 695 N N . SER A 1 89 ? -5.802 -28.010 -52.234 1.00 35.78 89 SER A N 1
ATOM 696 C CA . SER A 1 89 ? -6.613 -28.982 -51.473 1.00 35.78 89 SER A CA 1
ATOM 697 C C . SER A 1 89 ? -5.972 -29.994 -50.508 1.00 35.78 89 SER A C 1
ATOM 699 O O . SER A 1 89 ? -5.326 -30.946 -50.915 1.00 35.78 89 SER A O 1
ATOM 701 N N . SER A 1 90 ? -6.360 -29.815 -49.232 1.00 36.03 90 SER A N 1
ATOM 702 C CA . SER A 1 90 ? -6.917 -30.797 -48.272 1.00 36.03 90 SER A CA 1
ATOM 703 C C . SER A 1 90 ? -6.164 -32.083 -47.908 1.00 36.03 90 SER A C 1
ATOM 705 O O . SER A 1 90 ? -5.869 -32.892 -48.776 1.00 36.03 90 SER A O 1
ATOM 707 N N . THR A 1 91 ? -6.058 -32.335 -46.593 1.00 33.44 91 THR A N 1
ATOM 708 C CA . THR A 1 91 ? -6.412 -33.559 -45.805 1.00 33.44 91 THR A CA 1
ATOM 709 C C . THR A 1 91 ? -5.548 -33.584 -44.527 1.00 33.44 91 THR A C 1
ATOM 711 O O . THR A 1 91 ? -4.359 -33.315 -44.585 1.00 33.44 91 THR A O 1
ATOM 714 N N . THR A 1 92 ? -6.080 -33.593 -43.298 1.00 32.38 92 THR A N 1
ATOM 715 C CA . THR A 1 92 ? -6.774 -34.657 -42.534 1.00 32.38 92 THR A CA 1
ATOM 716 C C . THR A 1 92 ? -5.915 -35.891 -42.215 1.00 32.38 92 THR A C 1
ATOM 718 O O . THR A 1 92 ? -5.814 -36.780 -43.051 1.00 32.38 92 THR A O 1
ATOM 721 N N . SER A 1 93 ? -5.413 -36.002 -40.973 1.00 32.59 93 SER A N 1
ATOM 722 C CA . SER A 1 93 ? -5.333 -37.228 -40.128 1.00 32.59 93 SER A CA 1
ATOM 723 C C . SER A 1 93 ? -4.324 -37.020 -38.989 1.00 32.59 93 SER A C 1
ATOM 725 O O . SER A 1 93 ? -3.210 -36.590 -39.241 1.00 32.59 93 SER A O 1
ATOM 727 N N . LYS A 1 94 ? -4.730 -37.070 -37.711 1.00 32.41 94 LYS A N 1
ATOM 728 C CA . LYS A 1 94 ? -5.022 -38.238 -36.840 1.00 32.41 94 LYS A CA 1
ATOM 729 C C . LYS A 1 94 ? -3.764 -38.873 -36.220 1.00 32.41 94 LYS A C 1
ATOM 731 O O . LYS A 1 94 ? -2.808 -39.147 -36.930 1.00 32.41 94 LYS A O 1
ATOM 736 N N . ARG A 1 95 ? -3.952 -39.289 -34.949 1.00 31.84 95 ARG A N 1
ATOM 737 C CA . ARG A 1 95 ? -3.346 -40.449 -34.241 1.00 31.84 95 ARG A CA 1
ATOM 738 C C . ARG A 1 95 ? -2.200 -40.081 -33.270 1.00 31.84 95 ARG A C 1
ATOM 740 O O . ARG A 1 95 ? -1.156 -39.635 -33.709 1.00 31.84 95 ARG A O 1
ATOM 747 N N . SER A 1 96 ? -2.494 -39.945 -31.962 1.00 34.53 96 SER A N 1
ATOM 748 C CA . SER A 1 96 ? -2.397 -40.944 -30.852 1.00 34.53 96 SER A CA 1
ATOM 749 C C . SER A 1 96 ? -0.944 -41.350 -30.544 1.00 34.53 96 SER A C 1
ATOM 751 O O . SER A 1 96 ? -0.204 -41.581 -31.482 1.00 34.53 96 SER A O 1
ATOM 753 N N . THR A 1 97 ? -0.451 -41.458 -29.309 1.00 35.00 97 THR A N 1
ATOM 754 C CA . THR A 1 97 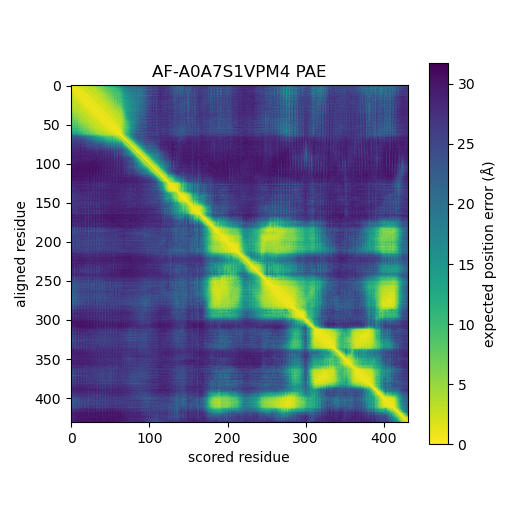? -0.932 -42.278 -28.178 1.00 35.00 97 THR A CA 1
ATOM 755 C C . THR A 1 97 ? -0.218 -41.893 -26.875 1.00 35.00 97 THR A C 1
ATOM 757 O O . THR A 1 97 ? 0.907 -41.404 -26.892 1.00 35.00 97 THR A O 1
ATOM 760 N N . ALA A 1 98 ? -0.876 -42.197 -25.756 1.00 35.22 98 ALA A N 1
ATOM 761 C CA . ALA A 1 98 ? -0.343 -42.215 -24.398 1.00 35.22 98 ALA A CA 1
ATOM 762 C C . ALA A 1 98 ? 0.556 -43.441 -24.113 1.00 35.22 98 ALA A C 1
ATOM 764 O O . ALA A 1 98 ? 0.346 -44.500 -24.702 1.00 35.22 98 ALA A O 1
ATOM 765 N N . ALA A 1 99 ? 1.473 -43.306 -23.149 1.00 35.00 99 ALA A N 1
ATOM 766 C CA . ALA A 1 99 ? 2.094 -44.377 -22.351 1.00 35.00 99 ALA A CA 1
ATOM 767 C C . ALA A 1 99 ? 2.629 -43.708 -21.062 1.00 35.00 99 ALA A C 1
ATOM 769 O O . ALA A 1 99 ? 3.340 -42.714 -21.155 1.00 35.00 99 ALA A O 1
ATOM 770 N N . ALA A 1 100 ? 2.082 -43.959 -19.870 1.00 35.75 100 ALA A N 1
ATOM 771 C CA . ALA A 1 100 ? 2.176 -45.154 -19.017 1.00 35.75 100 ALA A CA 1
ATOM 772 C C . ALA A 1 100 ? 3.523 -45.268 -18.267 1.00 35.75 100 ALA A C 1
ATOM 774 O O . ALA A 1 100 ? 4.591 -45.309 -18.865 1.00 35.75 100 ALA A O 1
ATOM 775 N N . ALA A 1 101 ? 3.402 -45.284 -16.936 1.00 39.03 101 ALA A N 1
ATOM 776 C CA . ALA A 1 101 ? 4.442 -45.357 -15.912 1.00 39.03 101 ALA A CA 1
ATOM 777 C C . ALA A 1 101 ? 5.120 -46.737 -15.809 1.00 39.03 101 ALA A C 1
ATOM 779 O O . ALA A 1 101 ? 4.631 -47.710 -16.386 1.00 39.03 101 ALA A O 1
ATOM 780 N N . PRO A 1 102 ? 6.132 -46.854 -14.931 1.00 49.41 102 PRO A N 1
ATOM 781 C CA . PRO A 1 102 ? 6.217 -48.041 -14.087 1.00 49.41 102 PRO A CA 1
ATOM 782 C C . PRO A 1 102 ? 6.379 -47.723 -12.592 1.00 49.41 102 PRO A C 1
ATOM 784 O O . PRO A 1 102 ? 7.040 -46.771 -12.181 1.00 49.41 102 PRO A O 1
ATOM 787 N N . ALA A 1 103 ? 5.744 -48.580 -11.795 1.00 36.16 103 ALA A N 1
ATOM 788 C CA . ALA A 1 103 ? 5.853 -48.689 -10.350 1.00 36.16 103 ALA A CA 1
ATOM 789 C C . ALA A 1 103 ? 7.115 -49.469 -9.943 1.00 36.16 103 ALA A C 1
ATOM 791 O O . ALA A 1 103 ? 7.545 -50.368 -10.664 1.00 36.16 103 ALA A O 1
ATOM 792 N N . ALA A 1 104 ? 7.641 -49.185 -8.751 1.00 36.75 104 ALA A N 1
ATOM 793 C CA . ALA A 1 104 ? 8.603 -50.039 -8.064 1.00 36.75 104 ALA A CA 1
ATOM 794 C C . ALA A 1 104 ? 8.219 -50.159 -6.582 1.00 36.75 104 ALA A C 1
ATOM 796 O O . ALA A 1 104 ? 7.956 -49.165 -5.909 1.00 36.75 104 ALA A O 1
ATOM 797 N N . ALA A 1 105 ? 8.156 -51.404 -6.118 1.00 36.19 105 ALA A N 1
ATOM 798 C CA . ALA A 1 105 ? 7.812 -51.843 -4.774 1.00 36.19 105 ALA A CA 1
ATOM 799 C C . ALA A 1 105 ? 9.066 -52.380 -4.072 1.00 36.19 105 ALA A C 1
ATOM 801 O O . ALA A 1 105 ? 9.787 -53.153 -4.692 1.00 36.19 105 ALA A O 1
ATOM 802 N N . VAL A 1 106 ? 9.290 -52.033 -2.799 1.00 38.16 106 VAL A N 1
ATOM 803 C CA . VAL A 1 106 ? 10.237 -52.697 -1.873 1.00 38.16 106 VAL A CA 1
ATOM 804 C C . VAL A 1 106 ? 9.707 -52.443 -0.448 1.00 38.16 106 VAL A C 1
ATOM 806 O O . VAL A 1 106 ? 9.566 -51.293 -0.051 1.00 38.16 106 VAL A O 1
ATOM 809 N N . ALA A 1 107 ? 9.037 -53.419 0.166 1.00 35.06 107 ALA A N 1
ATOM 810 C CA . ALA A 1 107 ? 9.526 -54.425 1.124 1.00 35.06 107 ALA A CA 1
ATOM 811 C C . ALA A 1 107 ? 9.476 -53.962 2.593 1.00 35.06 107 ALA A C 1
ATOM 813 O O . ALA A 1 107 ? 9.936 -52.886 2.958 1.00 35.06 107 ALA A O 1
ATOM 814 N N . ALA A 1 108 ? 8.860 -54.815 3.411 1.00 37.69 108 ALA A N 1
ATOM 815 C CA . ALA A 1 108 ? 8.582 -54.636 4.826 1.00 37.69 108 ALA A CA 1
ATOM 816 C C . ALA A 1 108 ? 9.587 -55.407 5.693 1.00 37.69 108 ALA A C 1
ATOM 818 O O . ALA A 1 108 ? 10.020 -56.495 5.312 1.00 37.69 108 ALA A O 1
ATOM 819 N N . THR A 1 109 ? 9.837 -54.904 6.902 1.00 37.66 109 THR A N 1
ATOM 820 C CA . THR A 1 109 ? 10.406 -55.673 8.020 1.00 37.66 109 THR A CA 1
ATOM 821 C C . THR A 1 109 ? 9.840 -55.145 9.347 1.00 37.66 109 THR A C 1
ATOM 823 O O . THR A 1 109 ? 9.730 -53.927 9.500 1.00 37.66 109 THR A O 1
ATOM 826 N N . PRO A 1 110 ? 9.460 -56.015 10.305 1.00 50.56 110 PRO A N 1
ATOM 827 C CA . PRO A 1 110 ? 8.941 -55.615 11.611 1.00 50.56 110 PRO A CA 1
ATOM 828 C C . PRO A 1 110 ? 10.014 -55.743 12.703 1.00 50.56 110 PRO A C 1
ATOM 830 O O . PRO A 1 110 ? 10.706 -56.757 12.752 1.00 50.56 110 PRO A O 1
ATOM 833 N N . THR A 1 111 ? 10.087 -54.786 13.635 1.00 37.28 111 THR A N 1
ATOM 834 C CA . THR A 1 111 ? 10.830 -54.982 14.891 1.00 37.28 111 THR A CA 1
ATOM 835 C C . THR A 1 111 ? 10.118 -54.324 16.072 1.00 37.28 111 THR A C 1
ATOM 837 O O . THR A 1 111 ? 9.473 -53.286 15.960 1.00 37.28 111 THR A O 1
ATOM 840 N N . SER A 1 112 ? 10.220 -55.041 17.180 1.00 36.59 112 SER A N 1
ATOM 841 C CA . SER A 1 112 ? 9.481 -55.058 18.432 1.00 36.59 112 SER A CA 1
ATOM 842 C C . SER A 1 112 ? 9.546 -53.823 19.331 1.00 36.59 112 SER A C 1
ATOM 844 O O . SER A 1 112 ? 10.534 -53.101 19.403 1.00 36.59 112 SER A O 1
ATOM 846 N N . VAL A 1 113 ? 8.472 -53.723 20.112 1.00 41.97 113 VAL A N 1
ATOM 847 C CA . VAL A 1 113 ? 8.227 -52.890 21.291 1.00 41.97 113 VAL A CA 1
ATOM 848 C C . VAL A 1 113 ? 9.227 -53.184 22.418 1.00 41.97 113 VAL A C 1
ATOM 850 O O . VAL A 1 113 ? 9.386 -54.338 22.810 1.00 41.97 113 VAL A O 1
ATOM 853 N N . ALA A 1 114 ? 9.812 -52.137 23.003 1.00 38.25 114 ALA A N 1
ATOM 854 C CA . ALA A 1 114 ? 10.379 -52.157 24.350 1.00 38.25 114 ALA A CA 1
ATOM 855 C C . ALA A 1 114 ? 9.968 -50.867 25.077 1.00 38.25 114 ALA A C 1
ATOM 857 O O . ALA A 1 114 ? 10.151 -49.765 24.561 1.00 38.25 114 ALA A O 1
ATOM 858 N N . MET A 1 115 ? 9.344 -51.029 26.245 1.00 49.09 115 MET A N 1
ATOM 859 C CA . MET A 1 115 ? 8.936 -49.947 27.139 1.00 49.09 115 MET A CA 1
ATOM 860 C C . MET A 1 115 ? 10.178 -49.304 27.758 1.00 49.09 115 MET A C 1
ATOM 862 O O . MET A 1 115 ? 11.012 -50.014 28.316 1.00 49.09 115 MET A O 1
ATOM 866 N N . MET A 1 116 ? 10.281 -47.976 27.692 1.00 45.97 116 MET A N 1
ATOM 867 C CA . MET A 1 116 ? 11.307 -47.224 28.405 1.00 45.97 116 MET A CA 1
ATOM 868 C C . MET A 1 116 ? 10.730 -45.911 28.951 1.00 45.97 116 MET A C 1
ATOM 870 O O . MET A 1 116 ? 9.884 -45.261 28.341 1.00 45.97 116 MET A O 1
ATOM 874 N N . GLU A 1 117 ? 11.164 -45.640 30.171 1.00 50.06 117 GLU A N 1
ATOM 875 C CA . GLU A 1 117 ? 10.784 -44.649 31.178 1.00 50.06 117 GLU A CA 1
ATOM 876 C C . GLU A 1 117 ? 10.823 -43.180 30.691 1.00 50.06 117 GLU A C 1
ATOM 878 O O . GLU A 1 117 ? 11.673 -42.839 29.865 1.00 50.06 117 GLU A O 1
ATOM 883 N N . PRO A 1 118 ? 9.927 -42.282 31.161 1.00 48.53 118 PRO A N 1
ATOM 884 C CA . PRO A 1 118 ? 9.854 -40.914 30.651 1.00 48.53 118 PRO A CA 1
ATOM 885 C C . PRO A 1 118 ? 11.010 -40.052 31.181 1.00 48.53 118 PRO A C 1
ATOM 887 O O . PRO A 1 118 ? 10.958 -39.518 32.288 1.00 48.53 118 PRO A O 1
ATOM 890 N N . ALA A 1 119 ? 12.041 -39.885 30.354 1.00 47.31 119 ALA A N 1
ATOM 891 C CA . ALA A 1 119 ? 13.067 -38.867 30.534 1.00 47.31 119 ALA A CA 1
ATOM 892 C C . ALA A 1 119 ? 12.488 -37.467 30.263 1.00 47.31 119 ALA A C 1
ATOM 894 O O . ALA A 1 119 ? 11.817 -37.235 29.256 1.00 47.31 119 ALA A O 1
ATOM 895 N N . ILE A 1 120 ? 12.758 -36.531 31.173 1.00 61.78 120 ILE A N 1
ATOM 896 C CA . ILE A 1 120 ? 12.421 -35.110 31.040 1.00 61.78 120 ILE A CA 1
ATOM 897 C C . ILE A 1 120 ? 13.209 -34.550 29.838 1.00 61.78 120 ILE A C 1
ATOM 899 O O . ILE A 1 120 ? 14.438 -34.628 29.859 1.00 61.78 120 ILE A O 1
ATOM 903 N N . PRO A 1 121 ? 12.555 -34.016 28.787 1.00 55.91 121 PRO A N 1
ATOM 904 C CA . PRO A 1 121 ? 13.257 -33.526 27.606 1.00 55.91 121 PRO A CA 1
ATOM 905 C C . PRO A 1 121 ? 14.091 -32.284 27.945 1.00 55.91 121 PRO A C 1
ATOM 907 O O . PRO A 1 121 ? 13.585 -31.311 28.508 1.00 55.91 121 PRO A O 1
ATOM 910 N N . GLU A 1 122 ? 15.380 -32.323 27.599 1.00 64.12 122 GLU A N 1
ATOM 911 C CA . GLU A 1 122 ? 16.272 -31.165 27.684 1.00 64.12 122 GLU A CA 1
ATOM 912 C C . GLU A 1 122 ? 15.771 -30.021 26.777 1.00 64.12 122 GLU A C 1
ATOM 914 O O . GLU A 1 122 ? 15.320 -30.276 25.657 1.00 64.12 122 GLU A O 1
ATOM 919 N N . PRO A 1 123 ? 15.893 -28.750 27.200 1.00 59.97 123 PRO A N 1
ATOM 920 C CA . PRO A 1 123 ? 15.328 -27.580 26.521 1.00 59.97 123 PRO A CA 1
ATOM 921 C C . PRO A 1 123 ? 16.133 -27.145 25.278 1.00 59.97 123 PRO A C 1
ATOM 923 O O . PRO A 1 123 ? 16.463 -25.972 25.125 1.00 59.97 123 PRO A O 1
ATOM 926 N N . LYS A 1 124 ? 16.465 -28.074 24.375 1.00 57.41 124 LYS A N 1
ATOM 927 C CA . LYS A 1 124 ? 17.163 -27.762 23.113 1.00 57.41 124 LYS A CA 1
ATOM 928 C C . LYS A 1 124 ? 16.219 -27.222 22.041 1.00 57.41 124 LYS A C 1
ATOM 930 O O . LYS A 1 124 ? 16.604 -26.342 21.283 1.00 57.41 124 LYS A O 1
ATOM 935 N N . GLU A 1 125 ? 14.953 -27.641 22.053 1.00 63.44 125 GLU A N 1
ATOM 936 C CA . GLU A 1 125 ? 13.976 -27.203 21.047 1.00 63.44 125 GLU A CA 1
ATOM 937 C C . GLU A 1 125 ? 13.671 -25.702 21.115 1.00 63.44 125 GLU A C 1
ATOM 939 O O . GLU A 1 125 ? 13.333 -25.106 20.100 1.00 63.44 125 GLU A O 1
ATOM 944 N N . TYR A 1 126 ? 13.828 -25.065 22.281 1.00 63.06 126 TYR A N 1
ATOM 945 C CA . TYR A 1 126 ? 13.549 -23.635 22.426 1.00 63.06 126 TYR A CA 1
ATOM 946 C C . TYR A 1 126 ? 14.658 -22.752 21.835 1.00 63.06 126 TYR A C 1
ATOM 948 O O . TYR A 1 126 ? 14.373 -21.651 21.368 1.00 63.06 126 TYR A O 1
ATOM 956 N N . HIS A 1 127 ? 15.908 -23.227 21.822 1.00 71.75 127 HIS A N 1
ATOM 957 C CA . HIS A 1 127 ? 17.030 -22.475 21.259 1.00 71.75 127 HIS A CA 1
ATOM 958 C C . HIS A 1 127 ? 16.937 -22.411 19.731 1.00 71.75 127 HIS A C 1
ATOM 960 O O . HIS A 1 127 ? 17.015 -21.319 19.170 1.00 71.75 127 HIS A O 1
ATOM 966 N N . ASP A 1 128 ? 16.677 -23.542 19.074 1.00 71.56 128 ASP A N 1
ATOM 967 C CA . ASP A 1 128 ? 16.527 -23.607 17.613 1.00 71.56 128 ASP A CA 1
ATOM 968 C C . ASP A 1 128 ? 15.277 -22.847 17.137 1.00 71.56 128 ASP A C 1
ATOM 970 O O . ASP A 1 128 ? 15.224 -22.311 16.026 1.00 71.56 128 ASP A O 1
ATOM 974 N N . TRP A 1 129 ? 14.243 -22.773 17.983 1.00 69.62 129 TRP A N 1
ATOM 975 C CA . TRP A 1 129 ? 13.051 -21.974 17.707 1.00 69.62 129 TRP A CA 1
ATOM 976 C C . TRP A 1 129 ? 13.319 -20.476 17.842 1.00 69.62 129 TRP A C 1
ATOM 978 O O . TRP A 1 129 ? 12.874 -19.707 16.995 1.00 69.62 129 TRP A O 1
ATOM 988 N N . MET A 1 130 ? 14.068 -20.060 18.866 1.00 73.06 130 MET A N 1
ATOM 989 C CA . MET A 1 130 ? 14.475 -18.664 19.049 1.00 73.06 130 MET A CA 1
ATOM 990 C C . MET A 1 130 ? 15.419 -18.201 17.932 1.00 73.06 130 MET A C 1
ATOM 992 O O . MET A 1 130 ? 15.219 -17.110 17.408 1.00 73.06 130 MET A O 1
ATOM 996 N N . GLU A 1 131 ? 16.356 -19.043 17.481 1.00 71.50 131 GLU A N 1
ATOM 997 C CA . GLU A 1 131 ? 17.194 -18.751 16.306 1.00 71.50 131 GLU A CA 1
ATOM 998 C C . GLU A 1 131 ? 16.363 -18.628 15.023 1.00 71.50 131 GLU A C 1
ATOM 1000 O O . GLU A 1 131 ? 16.557 -17.699 14.241 1.00 71.50 131 GLU A O 1
ATOM 1005 N N . ASN A 1 132 ? 15.378 -19.505 14.807 1.00 67.69 132 ASN A N 1
ATOM 1006 C CA . ASN A 1 132 ? 14.485 -19.380 13.652 1.00 67.69 132 ASN A CA 1
ATOM 1007 C C . ASN A 1 132 ? 13.591 -18.136 13.725 1.00 67.69 132 ASN A C 1
ATOM 1009 O O . ASN A 1 132 ? 13.294 -17.546 12.687 1.00 67.69 132 ASN A O 1
ATOM 1013 N N . VAL A 1 133 ? 13.171 -17.710 14.919 1.00 67.25 133 VAL A N 1
ATOM 1014 C CA . VAL A 1 133 ? 12.443 -16.447 15.105 1.00 67.25 133 VAL A CA 1
ATOM 1015 C C . VAL A 1 133 ? 13.356 -15.256 14.803 1.00 67.25 133 VAL A C 1
ATOM 1017 O O . VAL A 1 133 ? 12.927 -14.374 14.065 1.00 67.25 133 VAL A O 1
ATOM 1020 N N . ASP A 1 134 ? 14.613 -15.258 15.249 1.00 59.44 134 ASP A N 1
ATOM 1021 C CA . ASP A 1 134 ? 15.589 -14.203 14.932 1.00 59.44 134 ASP A CA 1
ATOM 1022 C C . ASP A 1 134 ? 15.940 -14.147 13.433 1.00 59.44 134 ASP A C 1
ATOM 1024 O O . ASP A 1 134 ? 16.128 -13.065 12.877 1.00 59.44 134 ASP A O 1
ATOM 1028 N N . HIS A 1 135 ? 15.948 -15.286 12.732 1.00 66.88 135 HIS A N 1
ATOM 1029 C CA . HIS A 1 135 ? 16.139 -15.330 11.279 1.00 66.88 135 HIS A CA 1
ATOM 1030 C C . HIS A 1 135 ? 14.874 -14.969 10.477 1.00 66.88 135 HIS A C 1
ATOM 1032 O O . HIS A 1 135 ? 14.979 -14.399 9.388 1.00 66.88 135 HIS A O 1
ATOM 1038 N N . MET A 1 136 ? 13.675 -15.284 10.982 1.00 53.41 136 MET A N 1
ATOM 1039 C CA . MET A 1 136 ? 12.401 -14.960 10.321 1.00 53.41 136 MET A CA 1
ATOM 1040 C C . MET A 1 136 ? 11.957 -13.519 10.558 1.00 53.41 136 MET A C 1
ATOM 1042 O O . MET A 1 136 ? 11.345 -12.907 9.677 1.00 53.41 136 MET A O 1
ATOM 1046 N N . VAL A 1 137 ? 12.278 -12.950 11.717 1.00 56.91 137 VAL A N 1
ATOM 1047 C CA . VAL A 1 137 ? 12.202 -11.513 11.950 1.00 56.91 137 VAL A CA 1
ATOM 1048 C C . VAL A 1 137 ? 13.457 -10.920 11.326 1.00 56.91 137 VAL A C 1
ATOM 1050 O O . VAL A 1 137 ? 14.381 -10.528 12.023 1.00 56.91 137 VAL A O 1
ATOM 1053 N N . GLY A 1 138 ? 13.501 -10.892 9.990 1.00 44.88 138 GLY A N 1
ATOM 1054 C CA . GLY A 1 138 ? 14.541 -10.221 9.217 1.00 44.88 138 GLY A CA 1
ATOM 1055 C C . GLY A 1 138 ? 14.578 -8.743 9.586 1.00 44.88 138 GLY A C 1
ATOM 1056 O O . GLY A 1 138 ? 13.947 -7.910 8.932 1.00 44.88 138 GLY A O 1
ATOM 1057 N N . TYR A 1 139 ? 15.261 -8.437 10.686 1.00 51.09 139 TYR A N 1
ATOM 1058 C CA . TYR A 1 139 ? 15.405 -7.107 11.233 1.00 51.09 139 TYR A CA 1
ATOM 1059 C C . TYR A 1 139 ? 16.290 -6.360 10.250 1.00 51.09 139 TYR A C 1
ATOM 1061 O O . TYR A 1 139 ? 17.515 -6.459 10.275 1.00 51.09 139 TYR A O 1
ATOM 1069 N N . ASP A 1 140 ? 15.656 -5.665 9.310 1.00 59.59 140 ASP A N 1
ATOM 1070 C CA . ASP A 1 140 ? 16.366 -4.809 8.385 1.00 59.59 140 ASP A CA 1
ATOM 1071 C C . ASP A 1 140 ? 16.955 -3.662 9.203 1.00 59.59 140 ASP A C 1
ATOM 1073 O O . ASP A 1 140 ? 16.282 -2.680 9.535 1.00 59.59 140 ASP A O 1
ATOM 1077 N N . VAL A 1 141 ? 18.226 -3.824 9.565 1.00 62.81 141 VAL A N 1
ATOM 1078 C CA . VAL A 1 141 ? 19.005 -2.870 10.355 1.00 62.81 141 VAL A CA 1
ATOM 1079 C C . VAL A 1 141 ? 18.964 -1.492 9.689 1.00 62.81 141 VAL A C 1
ATOM 1081 O O . VAL A 1 141 ? 18.961 -0.467 10.365 1.00 62.81 141 VAL A O 1
ATOM 1084 N N . THR A 1 142 ? 18.822 -1.464 8.364 1.00 63.88 142 THR A N 1
ATOM 1085 C CA . THR A 1 142 ? 18.672 -0.260 7.547 1.00 63.88 142 THR A CA 1
ATOM 1086 C C . THR A 1 142 ? 17.324 0.425 7.788 1.00 63.88 142 THR A C 1
ATOM 1088 O O . THR A 1 142 ? 17.277 1.641 7.981 1.00 63.88 142 THR A O 1
ATOM 1091 N N . THR A 1 143 ? 16.226 -0.334 7.862 1.00 65.81 143 THR A N 1
ATOM 1092 C CA . THR A 1 143 ? 14.889 0.191 8.197 1.00 65.81 143 THR A CA 1
ATOM 1093 C C . THR A 1 143 ? 14.791 0.605 9.672 1.00 65.81 143 THR A C 1
ATOM 1095 O O . THR A 1 143 ? 14.210 1.649 9.980 1.00 65.81 143 THR A O 1
ATOM 1098 N N . ALA A 1 144 ? 15.417 -0.139 10.590 1.00 63.00 144 ALA A N 1
ATOM 1099 C CA . ALA A 1 144 ? 15.504 0.235 12.005 1.00 63.00 144 ALA A CA 1
ATOM 1100 C C . ALA A 1 144 ? 16.325 1.525 12.206 1.00 63.00 144 ALA A C 1
ATOM 1102 O O . ALA A 1 144 ? 15.903 2.424 12.934 1.00 63.00 144 ALA A O 1
ATOM 1103 N N . ALA A 1 145 ? 17.438 1.677 11.482 1.00 67.00 145 ALA A N 1
ATOM 1104 C CA . ALA A 1 145 ? 18.243 2.897 11.476 1.00 67.00 145 ALA A CA 1
ATOM 1105 C C . ALA A 1 145 ? 17.498 4.108 10.884 1.00 67.00 145 ALA A C 1
ATOM 1107 O O . ALA A 1 145 ? 17.763 5.244 11.273 1.00 67.00 145 ALA A O 1
ATOM 1108 N N . MET A 1 146 ? 16.537 3.890 9.978 1.00 68.75 146 MET A N 1
ATOM 1109 C CA . MET A 1 146 ? 15.667 4.953 9.459 1.00 68.75 146 MET A CA 1
ATOM 1110 C C . MET A 1 146 ? 14.573 5.394 10.439 1.00 68.75 146 MET A C 1
ATOM 1112 O O . MET A 1 146 ? 14.115 6.536 10.353 1.00 68.75 146 MET A O 1
ATOM 1116 N N . LEU A 1 147 ? 14.149 4.514 11.352 1.00 65.31 147 LEU A N 1
ATOM 1117 C CA . LEU A 1 147 ? 13.187 4.833 12.412 1.00 65.31 147 LEU A CA 1
ATOM 1118 C C . LEU A 1 147 ? 13.832 5.582 13.585 1.00 65.31 147 LEU A C 1
ATOM 1120 O O . LEU A 1 147 ? 13.128 6.274 14.323 1.00 65.31 147 LEU A O 1
ATOM 1124 N N . LEU A 1 148 ? 15.158 5.501 13.729 1.00 65.38 148 LEU A N 1
ATOM 1125 C CA . LEU A 1 148 ? 15.896 6.295 14.702 1.00 65.38 148 LEU A CA 1
ATOM 1126 C C . LEU A 1 148 ? 15.904 7.778 14.280 1.00 65.38 148 LEU A C 1
ATOM 1128 O O . LEU A 1 148 ? 16.300 8.123 13.160 1.00 65.38 148 LEU A O 1
ATOM 1132 N N . PRO A 1 149 ? 15.458 8.701 15.148 1.00 65.06 149 PRO A N 1
ATOM 1133 C CA . PRO A 1 149 ? 15.495 10.120 14.841 1.00 65.06 149 PRO A CA 1
ATOM 1134 C C . PRO A 1 149 ? 16.953 10.557 14.656 1.00 65.06 149 PRO A C 1
ATOM 1136 O O . PRO A 1 149 ? 17.795 10.329 15.515 1.00 65.06 149 PRO A O 1
ATOM 1139 N N . LYS A 1 150 ? 17.253 11.261 13.555 1.00 71.00 150 LYS A N 1
ATOM 1140 C CA . LYS A 1 150 ? 18.611 11.718 13.167 1.00 71.00 150 LYS A CA 1
ATOM 1141 C C . LYS A 1 150 ? 19.323 12.642 14.183 1.00 71.00 150 LYS A C 1
ATOM 1143 O O . LYS A 1 150 ? 20.357 13.214 13.853 1.00 71.00 150 LYS A O 1
ATOM 1148 N N . LYS A 1 151 ? 18.736 12.867 15.362 1.00 63.53 151 LYS A N 1
ATOM 1149 C CA . LYS A 1 151 ? 19.210 13.736 16.449 1.00 63.53 151 LYS A CA 1
ATOM 1150 C C . LYS A 1 151 ? 18.832 13.201 17.837 1.00 63.53 151 LYS A C 1
ATOM 1152 O O . LYS A 1 151 ? 18.490 13.985 18.718 1.00 63.53 151 LYS A O 1
ATOM 1157 N N . SER A 1 152 ? 18.792 11.889 18.031 1.00 55.56 152 SER A N 1
ATOM 1158 C CA . SER A 1 152 ? 18.783 11.356 19.391 1.00 55.56 152 SER A CA 1
ATOM 1159 C C . SER A 1 152 ? 20.218 11.316 19.902 1.00 55.56 152 SER A C 1
ATOM 1161 O O . SER A 1 152 ? 21.005 10.492 19.439 1.00 55.56 152 SER A O 1
ATOM 1163 N N . ASP A 1 153 ? 20.544 12.199 20.845 1.00 57.91 153 ASP A N 1
ATOM 1164 C CA . ASP A 1 153 ? 21.732 12.076 21.693 1.00 57.91 153 ASP A CA 1
ATOM 1165 C C . ASP A 1 153 ? 21.512 10.879 22.634 1.00 57.91 153 ASP A C 1
ATOM 1167 O O . ASP A 1 153 ? 21.181 11.025 23.807 1.00 57.91 153 ASP A O 1
ATOM 1171 N N . LEU A 1 154 ? 21.589 9.668 22.079 1.00 63.38 154 LEU A N 1
ATOM 1172 C CA . LEU A 1 154 ? 21.537 8.420 22.833 1.00 63.38 154 LEU A CA 1
ATOM 1173 C C . LEU A 1 154 ? 22.898 8.244 23.492 1.00 63.38 154 LEU A C 1
ATOM 1175 O O . LEU A 1 154 ? 23.849 7.759 22.876 1.00 63.38 154 LEU A O 1
ATOM 1179 N N . SER A 1 155 ? 23.012 8.698 24.738 1.00 73.69 155 SER A N 1
ATOM 1180 C CA . SER A 1 155 ? 24.194 8.407 25.530 1.00 73.69 155 SER A CA 1
ATOM 1181 C C . SER A 1 155 ? 24.143 6.924 25.918 1.00 73.69 155 SER A C 1
ATOM 1183 O O . SER A 1 155 ? 23.326 6.481 26.725 1.00 73.69 155 SER A O 1
ATOM 1185 N N . LEU A 1 156 ? 25.006 6.125 25.284 1.00 67.12 156 LEU A N 1
ATOM 1186 C CA . LEU A 1 156 ? 25.145 4.681 25.532 1.00 67.12 156 LEU A CA 1
ATOM 1187 C C . LEU A 1 156 ? 25.308 4.366 27.031 1.00 67.12 156 LEU A C 1
ATOM 1189 O O . LEU A 1 156 ? 24.855 3.330 27.510 1.00 67.12 156 LEU A O 1
ATOM 1193 N N . SER A 1 157 ? 25.901 5.297 27.779 1.00 75.31 157 SER A N 1
ATOM 1194 C CA . SER A 1 157 ? 26.059 5.233 29.228 1.00 75.31 157 SER A CA 1
ATOM 1195 C C . SER A 1 157 ? 24.746 5.397 30.008 1.00 75.31 157 SER A C 1
ATOM 1197 O O . SER A 1 157 ? 24.575 4.716 31.019 1.00 75.31 157 SER A O 1
ATOM 1199 N N . GLU A 1 158 ? 23.799 6.242 29.582 1.00 72.56 158 GLU A N 1
ATOM 1200 C CA . GLU A 1 158 ? 22.477 6.332 30.228 1.00 72.56 158 GLU A CA 1
ATOM 1201 C C . GLU A 1 158 ? 21.597 5.130 29.920 1.00 72.56 158 GLU A C 1
ATOM 1203 O O . GLU A 1 158 ? 20.859 4.693 30.807 1.00 72.56 158 GLU A O 1
ATOM 1208 N N . GLU A 1 159 ? 21.677 4.586 28.704 1.00 75.94 159 GLU A N 1
ATOM 1209 C CA . GLU A 1 159 ? 20.916 3.392 28.337 1.00 75.94 159 GLU A CA 1
ATOM 1210 C C . GLU A 1 159 ? 21.442 2.158 29.064 1.00 75.94 159 GLU A C 1
ATOM 1212 O O . GLU A 1 159 ? 20.654 1.441 29.675 1.00 75.94 159 GLU A O 1
ATOM 1217 N N . GLN A 1 160 ? 22.764 1.957 29.122 1.00 77.38 160 GLN A N 1
ATOM 1218 C CA . GLN A 1 160 ? 23.357 0.885 29.926 1.00 77.38 160 GLN A CA 1
ATOM 1219 C C . GLN A 1 160 ? 23.016 1.034 31.410 1.00 77.38 160 GLN A C 1
ATOM 1221 O O . GLN A 1 160 ? 22.731 0.042 32.076 1.00 77.38 160 GLN A O 1
ATOM 1226 N N . ARG A 1 161 ? 22.978 2.265 31.936 1.00 76.88 161 ARG A N 1
ATOM 1227 C CA . ARG A 1 161 ? 22.573 2.513 33.324 1.00 76.88 161 ARG A CA 1
ATOM 1228 C C . ARG A 1 161 ? 21.090 2.207 33.559 1.00 76.88 161 ARG A C 1
ATOM 1230 O O . ARG A 1 161 ? 20.765 1.635 34.596 1.00 76.88 161 ARG A O 1
ATOM 1237 N N . HIS A 1 162 ? 20.209 2.542 32.616 1.00 73.44 162 HIS A N 1
ATOM 1238 C CA . HIS A 1 162 ? 18.787 2.185 32.673 1.00 73.44 162 HIS A CA 1
ATOM 1239 C C . HIS A 1 162 ? 18.563 0.675 32.581 1.00 73.44 162 HIS A C 1
ATOM 1241 O O . HIS A 1 162 ? 17.708 0.151 33.295 1.00 73.44 162 HIS A O 1
ATOM 1247 N N . LEU A 1 163 ? 19.337 -0.011 31.737 1.00 70.94 163 LEU A N 1
ATOM 1248 C CA . LEU A 1 163 ? 19.234 -1.450 31.519 1.00 70.94 163 LEU A CA 1
ATOM 1249 C C . LEU A 1 163 ? 19.766 -2.253 32.717 1.00 70.94 163 LEU A C 1
ATOM 1251 O O . LEU A 1 163 ? 19.131 -3.220 33.123 1.00 70.94 163 LEU A O 1
ATOM 1255 N N . LEU A 1 164 ? 20.907 -1.849 33.296 1.00 70.25 164 LEU A N 1
ATOM 1256 C CA . LEU A 1 164 ? 21.541 -2.580 34.402 1.00 70.25 164 LEU A CA 1
ATOM 1257 C C . LEU A 1 164 ? 20.957 -2.255 35.781 1.00 70.25 164 LEU A C 1
ATOM 1259 O O . LEU A 1 164 ? 20.937 -3.134 36.636 1.00 70.25 164 LEU A O 1
ATOM 1263 N N . TYR A 1 165 ? 20.519 -1.017 36.032 1.00 72.75 165 TYR A N 1
ATOM 1264 C CA . TYR A 1 165 ? 20.144 -0.585 37.390 1.00 72.75 165 TYR A CA 1
ATOM 1265 C C . TYR A 1 165 ? 18.659 -0.251 37.559 1.00 72.75 165 TYR A C 1
ATOM 1267 O O . TYR A 1 165 ? 18.223 0.056 38.675 1.00 72.75 165 TYR A O 1
ATOM 1275 N N . GLY A 1 166 ? 17.877 -0.316 36.475 1.00 50.50 166 GLY A N 1
ATOM 1276 C CA . GLY A 1 166 ? 16.495 0.148 36.450 1.00 50.50 166 GLY A CA 1
ATOM 1277 C C . GLY A 1 166 ? 16.389 1.644 36.772 1.00 50.50 166 GLY A C 1
ATOM 1278 O O . GLY A 1 166 ? 17.272 2.260 37.367 1.00 50.50 166 GLY A O 1
ATOM 1279 N N . ALA A 1 167 ? 15.286 2.282 36.397 1.00 56.38 167 ALA A N 1
ATOM 1280 C CA . ALA A 1 167 ? 15.029 3.689 36.717 1.00 56.38 167 ALA A CA 1
ATOM 1281 C C . ALA A 1 167 ? 14.662 3.889 38.211 1.00 56.38 167 ALA A C 1
ATOM 1283 O O . ALA A 1 167 ? 13.612 4.438 38.537 1.00 56.38 167 ALA A O 1
ATOM 1284 N N . SER A 1 168 ? 15.492 3.401 39.135 1.00 52.88 168 SER A N 1
ATOM 1285 C CA . SER A 1 168 ? 15.148 3.178 40.546 1.00 52.88 168 SER A CA 1
ATOM 1286 C C . SER A 1 168 ? 15.244 4.408 41.456 1.00 52.88 168 SER A C 1
ATOM 1288 O O . SER A 1 168 ? 14.876 4.314 42.619 1.00 52.88 168 SER A O 1
ATOM 1290 N N . ASN A 1 169 ? 15.631 5.585 40.951 1.00 53.47 169 ASN A N 1
ATOM 1291 C CA . ASN A 1 169 ? 15.701 6.815 41.756 1.00 53.47 169 ASN A CA 1
ATOM 1292 C C . ASN A 1 169 ? 14.868 7.961 41.174 1.00 53.47 169 ASN A C 1
ATOM 1294 O O . ASN A 1 169 ? 15.325 9.102 41.080 1.00 53.47 169 ASN A O 1
ATOM 1298 N N . LYS A 1 170 ? 13.623 7.676 40.781 1.00 53.09 170 LYS A N 1
ATOM 1299 C CA . LYS A 1 170 ? 12.627 8.738 40.625 1.00 53.09 170 LYS A CA 1
ATOM 1300 C C . LYS A 1 170 ? 12.003 8.983 42.008 1.00 53.09 170 LYS A C 1
ATOM 1302 O O . LYS A 1 170 ? 11.468 8.030 42.574 1.00 53.09 170 LYS A O 1
ATOM 1307 N N . PRO A 1 171 ? 12.070 10.205 42.579 1.00 56.97 171 PRO A N 1
ATOM 1308 C CA . PRO A 1 171 ? 11.323 10.522 43.798 1.00 56.97 171 PRO A CA 1
ATOM 1309 C C . PRO A 1 171 ? 9.843 10.184 43.571 1.00 56.97 171 PRO A C 1
ATOM 1311 O O . PRO A 1 171 ? 9.419 10.239 42.413 1.00 56.97 171 PRO A O 1
ATOM 1314 N N . PRO A 1 172 ? 9.065 9.828 44.612 1.00 58.53 172 PRO A N 1
ATOM 1315 C CA . PRO A 1 172 ? 7.659 9.461 44.473 1.00 58.53 172 PRO A CA 1
ATOM 1316 C C . PRO A 1 172 ? 6.919 10.596 43.765 1.00 58.53 172 PRO A C 1
ATOM 1318 O O . PRO A 1 172 ? 6.583 11.624 44.350 1.00 58.53 172 PRO A O 1
ATOM 1321 N N . VAL A 1 173 ? 6.744 10.433 42.454 1.00 49.88 173 VAL A N 1
ATOM 1322 C CA . VAL A 1 173 ? 5.961 11.329 41.623 1.00 49.88 173 VAL A CA 1
ATOM 1323 C C . VAL A 1 173 ? 4.551 11.146 42.140 1.00 49.88 173 VAL A C 1
ATOM 1325 O O . VAL A 1 173 ? 4.025 10.038 42.056 1.00 49.88 173 VAL A O 1
ATOM 1328 N N . ALA A 1 174 ? 3.992 12.209 42.726 1.00 58.84 174 ALA A N 1
ATOM 1329 C CA . ALA A 1 174 ? 2.583 12.284 43.077 1.00 58.84 174 ALA A CA 1
ATOM 1330 C C . ALA A 1 174 ? 1.786 11.634 41.947 1.00 58.84 174 ALA A C 1
ATOM 1332 O O . ALA A 1 174 ? 1.925 12.056 40.798 1.00 58.84 174 ALA A O 1
ATOM 1333 N N . GLU A 1 175 ? 1.090 10.553 42.295 1.00 56.84 175 GLU A N 1
ATOM 1334 C CA . GLU A 1 175 ? 0.416 9.609 41.411 1.00 56.84 175 GLU A CA 1
ATOM 1335 C C . GLU A 1 175 ? -0.230 10.366 40.248 1.00 56.84 175 GLU A C 1
ATOM 1337 O O . GLU A 1 175 ? -1.271 11.010 40.389 1.00 56.84 175 GLU A O 1
ATOM 1342 N N . ALA A 1 176 ? 0.472 10.405 39.111 1.00 57.31 176 ALA A N 1
ATOM 1343 C CA . ALA A 1 176 ? -0.041 11.086 37.940 1.00 57.31 176 ALA A CA 1
ATOM 1344 C C . ALA A 1 176 ? -1.350 10.371 37.593 1.00 57.31 176 ALA A C 1
ATOM 1346 O O . ALA A 1 176 ? -1.334 9.136 37.524 1.00 57.31 176 ALA A O 1
ATOM 1347 N N . PRO A 1 177 ? -2.473 11.096 37.414 1.00 65.00 177 PRO A N 1
ATOM 1348 C CA . PRO A 1 177 ? -3.735 10.457 37.085 1.00 65.00 177 PRO A CA 1
ATOM 1349 C C . PRO A 1 177 ? -3.484 9.528 35.894 1.00 65.00 177 PRO A C 1
ATOM 1351 O O . PRO A 1 177 ? -2.811 9.952 34.943 1.00 65.00 177 PRO A O 1
ATOM 1354 N N . PRO A 1 178 ? -3.935 8.260 35.967 1.00 61.22 178 PRO A N 1
ATOM 1355 C CA . PRO A 1 178 ? -3.606 7.258 34.969 1.00 61.22 178 PRO A CA 1
ATOM 1356 C C . PRO A 1 178 ? -3.903 7.830 33.584 1.00 61.22 178 PRO A C 1
ATOM 1358 O O . PRO A 1 178 ? -4.915 8.526 33.421 1.00 61.22 178 PRO A O 1
ATOM 1361 N N . PRO A 1 179 ? -3.014 7.604 32.600 1.00 59.78 179 PRO A N 1
ATOM 1362 C CA . PRO A 1 179 ? -3.121 8.224 31.293 1.00 59.78 179 PRO A CA 1
ATOM 1363 C C . PRO A 1 179 ? -4.538 8.025 30.763 1.00 59.78 179 PRO A C 1
ATOM 1365 O O . PRO A 1 179 ? -5.000 6.902 30.578 1.00 59.78 179 PRO A O 1
ATOM 1368 N N . THR A 1 180 ? -5.237 9.130 30.509 1.00 67.62 180 THR A N 1
ATOM 1369 C CA . THR A 1 180 ? -6.620 9.178 30.005 1.00 67.62 180 THR A CA 1
ATOM 1370 C C . THR A 1 180 ? -6.759 8.654 28.568 1.00 67.62 180 THR A C 1
ATOM 1372 O O . THR A 1 180 ? -7.682 9.038 27.853 1.00 67.62 180 THR A O 1
ATOM 1375 N N . ALA A 1 181 ? -5.859 7.774 28.121 1.00 66.19 181 ALA A N 1
ATOM 1376 C CA . ALA A 1 181 ? -5.788 7.223 26.771 1.00 66.19 181 ALA A CA 1
ATOM 1377 C C . ALA A 1 181 ? -7.085 6.504 26.340 1.00 66.19 181 ALA A C 1
ATOM 1379 O O . ALA A 1 181 ? -7.377 6.424 25.144 1.00 66.19 181 ALA A O 1
ATOM 1380 N N . GLY A 1 182 ? -7.902 6.056 27.298 1.00 67.38 182 GLY A N 1
ATOM 1381 C CA . GLY A 1 182 ? -9.161 5.363 27.033 1.00 67.38 182 GLY A CA 1
ATOM 1382 C C . GLY A 1 182 ? -10.399 6.243 26.858 1.00 67.38 182 GLY A C 1
ATOM 1383 O O . GLY A 1 182 ? -11.359 5.801 26.239 1.00 67.38 182 GLY A O 1
ATOM 1384 N N . ARG A 1 183 ? -10.436 7.493 27.338 1.00 81.44 183 ARG A N 1
ATOM 1385 C CA . ARG A 1 183 ? -11.723 8.215 27.398 1.00 81.44 183 ARG A CA 1
ATOM 1386 C C . ARG A 1 183 ? -12.268 8.514 25.987 1.00 81.44 183 ARG A C 1
ATOM 1388 O O . ARG A 1 183 ? -11.528 8.972 25.113 1.00 81.44 183 ARG A O 1
ATOM 1395 N N . GLY A 1 184 ? -13.551 8.226 25.746 1.00 86.25 184 GLY A N 1
ATOM 1396 C CA . GLY A 1 184 ? -14.215 8.451 24.457 1.00 86.25 184 GLY A CA 1
ATOM 1397 C C . GLY A 1 184 ? -13.792 7.507 23.324 1.00 86.25 184 GLY A C 1
ATOM 1398 O O . GLY A 1 184 ? -13.788 7.917 22.159 1.00 86.25 184 GLY A O 1
ATOM 1399 N N . TRP A 1 185 ? -13.381 6.266 23.617 1.00 89.00 185 TRP A N 1
ATOM 1400 C CA . TRP A 1 185 ? -13.152 5.262 22.566 1.00 89.00 185 TRP A CA 1
ATOM 1401 C C . TRP A 1 185 ? -14.441 4.902 21.812 1.00 89.00 185 TRP A C 1
ATOM 1403 O O . TRP A 1 185 ? -14.377 4.664 20.608 1.00 89.00 185 TRP A O 1
ATOM 1413 N N . ASP A 1 186 ? -15.603 4.969 22.469 1.00 87.56 186 ASP A N 1
ATOM 1414 C CA . ASP A 1 186 ? -16.919 4.710 21.867 1.00 87.56 186 ASP A CA 1
ATOM 1415 C C . ASP A 1 186 ? -17.197 5.612 20.653 1.00 87.56 186 ASP A C 1
ATOM 1417 O O . ASP A 1 186 ? -17.673 5.163 19.616 1.00 87.56 186 ASP A O 1
ATOM 1421 N N . ARG A 1 187 ? -16.791 6.885 20.736 1.00 87.12 187 ARG A N 1
ATOM 1422 C CA . ARG A 1 187 ? -16.971 7.861 19.648 1.00 87.12 187 ARG A CA 1
ATOM 1423 C C . ARG A 1 187 ? -15.940 7.739 18.527 1.00 87.12 187 ARG A C 1
ATOM 1425 O O . ARG A 1 187 ? -16.158 8.260 17.436 1.00 87.12 187 ARG A O 1
ATOM 1432 N N . ARG A 1 188 ? -14.782 7.133 18.807 1.00 87.25 188 ARG A N 1
ATOM 1433 C CA . ARG A 1 188 ? -13.659 7.010 17.858 1.00 87.25 188 ARG A CA 1
ATOM 1434 C C . ARG A 1 188 ? -13.696 5.695 17.085 1.00 87.25 188 ARG A C 1
ATOM 1436 O O . ARG A 1 188 ? -13.175 5.626 15.968 1.00 87.25 188 ARG A O 1
ATOM 1443 N N . ASN A 1 189 ? -14.283 4.662 17.676 1.00 88.12 189 ASN A N 1
ATOM 1444 C CA . ASN A 1 189 ? -14.298 3.317 17.129 1.00 88.12 189 ASN A CA 1
ATOM 1445 C C . ASN A 1 189 ? -15.626 3.005 16.444 1.00 88.12 189 ASN A C 1
ATOM 1447 O O . ASN A 1 189 ? -16.648 3.641 16.665 1.00 88.12 189 ASN A O 1
ATOM 1451 N N . ILE A 1 190 ? -15.589 2.007 15.562 1.00 86.94 190 ILE A N 1
ATOM 1452 C CA . ILE A 1 190 ? -16.780 1.554 14.831 1.00 86.94 190 ILE A CA 1
ATOM 1453 C C . ILE A 1 190 ? -17.696 0.745 15.762 1.00 86.94 190 ILE A C 1
ATOM 1455 O O . ILE A 1 190 ? -18.913 0.733 15.591 1.00 86.94 190 ILE A O 1
ATOM 1459 N N . LEU A 1 191 ? -17.112 0.060 16.751 1.00 84.94 191 LEU A N 1
ATOM 1460 C CA . LEU A 1 191 ? -17.865 -0.657 17.768 1.00 84.94 191 LEU A CA 1
ATOM 1461 C C . LEU A 1 191 ? -18.285 0.285 18.891 1.00 84.94 191 LEU A C 1
ATOM 1463 O O . LEU A 1 191 ? -17.437 0.781 19.633 1.00 84.94 191 LEU A O 1
ATOM 1467 N N . ASN A 1 192 ? -19.600 0.421 19.057 1.00 89.31 192 ASN A N 1
ATOM 1468 C CA . ASN A 1 192 ? -20.180 1.067 20.224 1.00 89.31 192 ASN A CA 1
ATOM 1469 C C . ASN A 1 192 ? -19.959 0.206 21.489 1.00 89.31 192 ASN A C 1
ATOM 1471 O O . ASN A 1 192 ? -20.026 -1.031 21.425 1.00 89.31 192 ASN A O 1
ATOM 1475 N N . ALA A 1 193 ? -19.756 0.847 22.640 1.00 87.69 193 ALA A N 1
ATOM 1476 C CA . ALA A 1 193 ? -19.570 0.242 23.955 1.00 87.69 193 ALA A CA 1
ATOM 1477 C C . ALA A 1 193 ? -20.627 -0.814 24.300 1.00 87.69 193 ALA A C 1
ATOM 1479 O O . ALA A 1 193 ? -20.298 -1.897 24.787 1.00 87.69 193 ALA A O 1
ATOM 1480 N N . ARG A 1 194 ? -21.892 -0.566 23.955 1.00 86.19 194 ARG A N 1
ATOM 1481 C CA . ARG A 1 194 ? -23.003 -1.505 24.147 1.00 86.19 194 ARG A CA 1
ATOM 1482 C C . ARG A 1 194 ? -22.862 -2.768 23.308 1.00 86.19 194 ARG A C 1
ATOM 1484 O O . ARG A 1 194 ? -23.173 -3.861 23.778 1.00 86.19 194 ARG A O 1
ATOM 1491 N N . SER A 1 195 ? -22.374 -2.632 22.076 1.00 85.19 195 SER A N 1
ATOM 1492 C CA . SER A 1 195 ? -22.140 -3.774 21.186 1.00 85.19 195 SER A CA 1
ATOM 1493 C C . SER A 1 195 ? -20.939 -4.594 21.650 1.00 85.19 195 SER A C 1
ATOM 1495 O O . SER A 1 195 ? -21.026 -5.820 21.707 1.00 85.19 195 SER A O 1
ATOM 1497 N N . ALA A 1 196 ? -19.849 -3.928 22.042 1.00 85.88 196 ALA A N 1
ATOM 1498 C CA . ALA A 1 196 ? -18.669 -4.582 22.601 1.00 85.88 196 ALA A CA 1
ATOM 1499 C C . ALA A 1 196 ? -19.017 -5.364 23.878 1.00 85.88 196 ALA A C 1
ATOM 1501 O O . ALA A 1 196 ? -18.688 -6.544 23.985 1.00 85.88 196 ALA A O 1
ATOM 1502 N N . TRP A 1 197 ? -19.764 -4.745 24.797 1.00 86.69 197 TRP A N 1
ATOM 1503 C CA . TRP A 1 197 ? -20.227 -5.377 26.034 1.00 86.69 197 TRP A CA 1
ATOM 1504 C C . TRP A 1 197 ? -21.103 -6.600 25.764 1.00 86.69 197 TRP A C 1
ATOM 1506 O O . TRP A 1 197 ? -20.882 -7.669 26.337 1.00 86.69 197 TRP A O 1
ATOM 1516 N N . ALA A 1 198 ? -22.053 -6.475 24.832 1.00 85.06 198 ALA A N 1
ATOM 1517 C CA . ALA A 1 198 ? -22.915 -7.585 24.454 1.00 85.06 198 ALA A CA 1
ATOM 1518 C C . ALA A 1 198 ? -22.099 -8.760 23.905 1.00 85.06 198 ALA A C 1
ATOM 1520 O O . ALA A 1 198 ? -22.378 -9.898 24.264 1.00 85.06 198 ALA A O 1
ATOM 1521 N N . ILE A 1 199 ? -21.085 -8.503 23.070 1.00 84.06 199 ILE A N 1
ATOM 1522 C CA . ILE A 1 199 ? -20.214 -9.536 22.492 1.00 84.06 199 ILE A CA 1
ATOM 1523 C C . ILE A 1 199 ? -19.354 -10.203 23.567 1.00 84.06 199 ILE A C 1
ATOM 1525 O O . ILE A 1 199 ? -19.352 -11.432 23.643 1.00 84.06 199 ILE A O 1
ATOM 1529 N N . ALA A 1 200 ? -18.670 -9.416 24.401 1.00 86.06 200 ALA A N 1
ATOM 1530 C CA . ALA A 1 200 ? -17.767 -9.919 25.434 1.00 86.06 200 ALA A CA 1
ATOM 1531 C C . ALA A 1 200 ? -18.480 -10.867 26.410 1.00 86.06 200 ALA A C 1
ATOM 1533 O O . ALA A 1 200 ? -17.931 -11.898 26.790 1.00 86.06 200 ALA A O 1
ATOM 1534 N N . ARG A 1 201 ? -19.741 -10.568 26.748 1.00 84.94 201 ARG A N 1
ATOM 1535 C CA . ARG A 1 201 ? -20.529 -11.354 27.704 1.00 84.94 201 ARG A CA 1
ATOM 1536 C C . ARG A 1 201 ? -21.442 -12.408 27.088 1.00 84.94 201 ARG A C 1
ATOM 1538 O O . ARG A 1 201 ? -22.107 -13.130 27.833 1.00 84.94 201 ARG A O 1
ATOM 1545 N N . LYS A 1 202 ? -21.461 -12.583 25.758 1.00 82.25 202 LYS A N 1
ATOM 1546 C CA . LYS A 1 202 ? -22.194 -13.700 25.122 1.00 82.25 202 LYS A CA 1
ATOM 1547 C C . LYS A 1 202 ? -21.899 -15.048 25.797 1.00 82.25 202 LYS A C 1
ATOM 1549 O O . LYS A 1 202 ? -22.863 -15.743 26.116 1.00 82.25 202 LYS A O 1
ATOM 1554 N N . PRO A 1 203 ? -20.633 -15.431 26.067 1.00 85.88 203 PRO A N 1
ATOM 1555 C CA . PRO A 1 203 ? -20.327 -16.716 26.697 1.00 85.88 203 PRO A CA 1
ATOM 1556 C C . PRO A 1 203 ? -20.929 -16.850 28.097 1.00 85.88 203 PRO A C 1
ATOM 1558 O O . PRO A 1 203 ? -21.419 -17.917 28.457 1.00 85.88 203 PRO A O 1
ATOM 1561 N N . GLU A 1 204 ? -20.934 -15.771 28.877 1.00 85.38 204 GLU A N 1
ATOM 1562 C CA . GLU A 1 204 ? -21.505 -15.748 30.225 1.00 85.38 204 GLU A CA 1
ATOM 1563 C C . GLU A 1 204 ? -23.024 -15.909 30.184 1.00 85.38 204 GLU A C 1
ATOM 1565 O O . GLU A 1 204 ? -23.578 -16.723 30.921 1.00 85.38 204 GLU A O 1
ATOM 1570 N N . VAL A 1 205 ? -23.697 -15.200 29.271 1.00 82.62 205 VAL A N 1
ATOM 1571 C CA . VAL A 1 205 ? -25.141 -15.346 29.040 1.00 82.62 205 VAL A CA 1
ATOM 1572 C C . VAL A 1 205 ? -25.472 -16.777 28.611 1.00 82.62 205 VAL A C 1
ATOM 1574 O O . VAL A 1 205 ? -26.403 -17.373 29.148 1.00 82.62 205 VAL A O 1
ATOM 1577 N N . TYR A 1 206 ? -24.687 -17.378 27.711 1.00 84.06 206 TYR A N 1
ATOM 1578 C CA . TYR A 1 206 ? -24.875 -18.776 27.313 1.00 84.06 206 TYR A CA 1
ATOM 1579 C C . TYR A 1 206 ? -24.675 -19.757 28.473 1.00 84.06 206 TYR A C 1
ATOM 1581 O O . TYR A 1 206 ? -25.466 -20.689 28.618 1.00 84.06 206 TYR A O 1
ATOM 1589 N N . ARG A 1 207 ? -23.656 -19.556 29.319 1.00 86.69 207 ARG A N 1
ATOM 1590 C CA . ARG A 1 207 ? -23.422 -20.385 30.513 1.00 86.69 207 ARG A CA 1
ATOM 1591 C C . ARG A 1 207 ? -24.570 -20.259 31.511 1.00 86.69 207 ARG A C 1
ATOM 1593 O O . ARG A 1 207 ? -25.048 -21.281 31.993 1.00 86.69 207 ARG A O 1
ATOM 1600 N N . ALA A 1 208 ? -25.056 -19.044 31.758 1.00 83.94 208 ALA A N 1
ATOM 1601 C CA . ALA A 1 208 ? -26.199 -18.798 32.633 1.00 83.94 208 ALA A CA 1
ATOM 1602 C C . ALA A 1 208 ? -27.476 -19.470 32.101 1.00 83.94 208 ALA A C 1
ATOM 1604 O O . ALA A 1 208 ? -28.146 -20.193 32.834 1.00 83.94 208 ALA A O 1
ATOM 1605 N N . LEU A 1 209 ? -27.772 -19.325 30.804 1.00 83.75 209 LEU A N 1
ATOM 1606 C CA . LEU A 1 209 ? -28.912 -19.992 30.167 1.00 83.75 209 LEU A CA 1
ATOM 1607 C C . LEU A 1 209 ? -28.790 -21.519 30.208 1.00 83.75 209 LEU A C 1
ATOM 1609 O O . LEU A 1 209 ? -29.790 -22.209 30.399 1.00 83.75 209 LEU A O 1
ATOM 1613 N N . LYS A 1 210 ? -27.578 -22.061 30.043 1.00 88.62 210 LYS A N 1
ATOM 1614 C CA . LYS A 1 210 ? -27.325 -23.502 30.154 1.00 88.62 210 LYS A CA 1
ATOM 1615 C C . LYS A 1 210 ? -27.541 -23.998 31.585 1.00 88.62 210 LYS A C 1
ATOM 1617 O O . LYS A 1 210 ? -28.193 -25.021 31.749 1.00 88.62 210 LYS A O 1
ATOM 1622 N N . ALA A 1 211 ? -27.067 -23.258 32.589 1.00 88.19 211 ALA A N 1
ATOM 1623 C CA . ALA A 1 211 ? -27.260 -23.585 34.001 1.00 88.19 211 ALA A CA 1
ATOM 1624 C C . ALA A 1 211 ? -28.749 -23.608 34.386 1.00 88.19 211 ALA A C 1
ATOM 1626 O O . ALA A 1 211 ? -29.193 -24.559 35.024 1.00 88.19 211 ALA A O 1
ATOM 1627 N N . ILE A 1 212 ? -29.530 -22.624 33.921 1.00 85.25 212 ILE A N 1
ATOM 1628 C CA . ILE A 1 212 ? -30.987 -22.563 34.135 1.00 85.25 212 ILE A CA 1
ATOM 1629 C C . ILE A 1 212 ? -31.695 -23.755 33.473 1.00 85.25 212 ILE A C 1
ATOM 1631 O O . ILE A 1 212 ? -32.580 -24.359 34.069 1.00 85.25 212 ILE A O 1
ATOM 1635 N N . LYS A 1 213 ? -31.290 -24.132 32.253 1.00 87.44 213 LYS A N 1
ATOM 1636 C CA . LYS A 1 213 ? -31.847 -25.307 31.560 1.00 87.44 213 LYS A CA 1
ATOM 1637 C C . LYS A 1 213 ? -31.476 -26.633 32.225 1.00 87.44 213 LYS A C 1
ATOM 1639 O O . LYS A 1 213 ? -32.242 -27.581 32.132 1.00 87.44 213 LYS A O 1
ATOM 1644 N N . SER A 1 214 ? -30.308 -26.725 32.860 1.00 87.81 214 SER A N 1
ATOM 1645 C CA . SER A 1 214 ? -29.918 -27.925 33.611 1.00 87.81 214 SER A CA 1
ATOM 1646 C C . SER A 1 214 ? -30.530 -27.986 35.009 1.00 87.81 214 SER A C 1
ATOM 1648 O O . SER A 1 214 ? -30.635 -29.072 35.565 1.00 87.81 214 SER A O 1
ATOM 1650 N N . SER A 1 215 ? -30.916 -26.843 35.586 1.00 81.88 215 SER A N 1
ATOM 1651 C CA . SER A 1 215 ? -31.486 -26.773 36.932 1.00 81.88 215 SER A CA 1
ATOM 1652 C C . SER A 1 215 ? -33.008 -26.853 36.968 1.00 81.88 215 SER A C 1
ATOM 1654 O O . SER A 1 215 ? -33.560 -26.920 38.063 1.00 81.88 215 SER A O 1
ATOM 1656 N N . THR A 1 216 ? -33.704 -26.872 35.823 1.00 70.38 216 THR A N 1
ATOM 1657 C CA . THR A 1 216 ? -35.128 -27.225 35.805 1.00 70.38 216 THR A CA 1
ATOM 1658 C C . THR A 1 216 ? -35.271 -28.667 36.287 1.00 70.38 216 THR A C 1
ATOM 1660 O O . THR A 1 216 ? -34.835 -29.575 35.574 1.00 70.38 216 THR A O 1
ATOM 1663 N N . PRO A 1 217 ? -35.840 -28.898 37.485 1.00 66.25 217 PRO A N 1
ATOM 1664 C CA . PRO A 1 217 ? -36.013 -30.243 37.997 1.00 66.25 217 PRO A CA 1
ATOM 1665 C C . PRO A 1 217 ? -36.914 -30.994 37.022 1.00 66.25 217 PRO A C 1
ATOM 1667 O O . PRO A 1 217 ? -37.970 -30.493 36.633 1.00 66.25 217 PRO A O 1
ATOM 1670 N N . VAL A 1 218 ? -36.477 -32.179 36.600 1.00 59.62 218 VAL A N 1
ATOM 1671 C CA . VAL A 1 218 ? -37.320 -33.123 35.870 1.00 59.62 218 VAL A CA 1
ATOM 1672 C C . VAL A 1 218 ? -38.534 -33.372 36.755 1.00 59.62 218 VAL A C 1
ATOM 1674 O O . VAL A 1 218 ? -38.432 -34.011 37.800 1.00 59.62 218 VAL A O 1
ATOM 1677 N N . VAL A 1 219 ? -39.664 -32.777 36.374 1.00 53.00 219 VAL A N 1
ATOM 1678 C CA . VAL A 1 219 ? -40.954 -32.948 37.037 1.00 53.00 219 VAL A CA 1
ATOM 1679 C C . VAL A 1 219 ? -41.378 -34.394 36.805 1.00 53.00 219 VAL A C 1
ATOM 1681 O O . VAL A 1 219 ? -42.052 -34.724 35.833 1.00 53.00 219 VAL A O 1
ATOM 1684 N N . GLY A 1 220 ? -40.938 -35.267 37.707 1.00 54.97 220 GLY A N 1
ATOM 1685 C CA . GLY A 1 220 ? -41.589 -36.534 37.978 1.00 54.97 220 GLY A CA 1
ATOM 1686 C C . GLY A 1 220 ? -42.946 -36.240 38.608 1.00 54.97 220 GLY A C 1
ATOM 1687 O O . GLY A 1 220 ? -43.031 -35.919 39.785 1.00 54.97 220 GLY A O 1
ATOM 1688 N N . THR A 1 221 ? -43.976 -36.260 37.765 1.00 53.06 221 THR A N 1
ATOM 1689 C CA . THR A 1 221 ? -45.320 -36.798 38.029 1.00 53.06 221 THR A CA 1
ATOM 1690 C C . THR A 1 221 ? -45.893 -36.672 39.454 1.00 53.06 221 THR A C 1
ATOM 1692 O O . THR A 1 221 ? -45.522 -37.412 40.359 1.00 53.06 221 THR A O 1
ATOM 1695 N N . HIS A 1 222 ? -46.943 -35.844 39.550 1.00 54.22 222 HIS A N 1
ATOM 1696 C CA . HIS A 1 222 ? -48.034 -35.866 40.540 1.00 54.22 222 HIS A CA 1
ATOM 1697 C C . HIS A 1 222 ? -47.725 -35.396 41.973 1.00 54.22 222 HIS A C 1
ATOM 1699 O O . HIS A 1 222 ? -47.620 -36.192 42.899 1.00 54.22 222 HIS A O 1
ATOM 1705 N N . ALA A 1 223 ? -47.763 -34.079 42.195 1.00 48.09 223 ALA A N 1
ATOM 1706 C CA . ALA A 1 223 ? -48.106 -33.531 43.507 1.00 48.09 223 ALA A CA 1
ATOM 1707 C C . ALA A 1 223 ? -49.094 -32.362 43.358 1.00 48.09 223 ALA A C 1
ATOM 1709 O O . ALA A 1 223 ? -48.957 -31.512 42.482 1.00 48.09 223 ALA A O 1
ATOM 1710 N N . LEU A 1 224 ? -50.127 -32.417 44.196 1.00 58.50 224 LEU A N 1
ATOM 1711 C CA . LEU A 1 224 ? -51.387 -31.671 44.204 1.00 58.50 224 LEU A CA 1
ATOM 1712 C C . LEU A 1 224 ? -51.272 -30.131 44.114 1.00 58.50 224 LEU A C 1
ATOM 1714 O O . LEU A 1 224 ? -50.269 -29.561 44.546 1.00 58.50 224 LEU A O 1
ATOM 1718 N N . PRO A 1 225 ? -52.331 -29.440 43.632 1.00 58.16 225 PRO A N 1
ATOM 1719 C CA . PRO A 1 225 ? -52.380 -27.982 43.534 1.00 58.16 225 PRO A CA 1
ATOM 1720 C C . PRO A 1 225 ? -52.383 -27.339 44.928 1.00 58.16 225 PRO A C 1
ATOM 1722 O O . PRO A 1 225 ? -53.412 -27.261 45.600 1.00 58.16 225 PRO A O 1
ATOM 1725 N N . SER A 1 226 ? -51.222 -26.870 45.385 1.00 57.66 226 SER A N 1
ATOM 1726 C CA . SER A 1 226 ? -51.105 -26.103 46.621 1.00 57.66 226 SER A CA 1
ATOM 1727 C C . SER A 1 226 ? -51.342 -24.608 46.367 1.00 57.66 226 SER A C 1
ATOM 1729 O O . SER A 1 226 ? -50.700 -23.986 45.530 1.00 57.66 226 SER A O 1
ATOM 1731 N N . LYS A 1 227 ? -52.337 -24.097 47.106 1.00 63.22 227 LYS A N 1
ATOM 1732 C CA . LYS A 1 227 ? -52.714 -22.720 47.491 1.00 63.22 227 LYS A CA 1
ATOM 1733 C C . LYS A 1 227 ? -52.337 -21.515 46.590 1.00 63.22 227 LYS A C 1
ATOM 1735 O O . LYS A 1 227 ? -51.173 -21.315 46.255 1.00 63.22 227 LYS A O 1
ATOM 1740 N N . PRO A 1 228 ? -53.296 -20.598 46.332 1.00 63.19 228 PRO A N 1
ATOM 1741 C CA . PRO A 1 228 ? -53.035 -19.341 45.634 1.00 63.19 228 PRO A CA 1
ATOM 1742 C C . PRO A 1 228 ? -52.056 -18.460 46.425 1.00 63.19 228 PRO A C 1
ATOM 1744 O O . PRO A 1 228 ? -52.282 -18.155 47.596 1.00 63.19 228 PRO A O 1
ATOM 1747 N N . LYS A 1 229 ? -50.966 -18.055 45.763 1.00 56.88 229 LYS A N 1
ATOM 1748 C CA . LYS A 1 229 ? -49.950 -17.143 46.300 1.00 56.88 229 LYS A CA 1
ATOM 1749 C C . LYS A 1 229 ? -50.533 -15.762 46.588 1.00 56.88 229 LYS A C 1
ATOM 1751 O O . LYS A 1 229 ? -51.177 -15.147 45.740 1.00 56.88 229 LYS A O 1
ATOM 1756 N N . THR A 1 230 ? -50.243 -15.262 47.780 1.00 73.56 230 THR A N 1
ATOM 1757 C CA . THR A 1 230 ? -50.635 -13.944 48.284 1.00 73.56 230 THR A CA 1
ATOM 1758 C C . THR A 1 230 ? -49.889 -12.825 47.525 1.00 73.56 230 THR A C 1
ATOM 1760 O O . THR A 1 230 ? -48.690 -12.965 47.273 1.00 73.56 230 THR A O 1
ATOM 1763 N N . PRO A 1 231 ? -50.516 -11.669 47.211 1.00 71.94 231 PRO A N 1
ATOM 1764 C CA . PRO A 1 231 ? -49.899 -10.573 46.438 1.00 71.94 231 PRO A CA 1
ATOM 1765 C C . PRO A 1 231 ? -48.590 -10.000 47.016 1.00 71.94 231 PRO A C 1
ATOM 1767 O O . PRO A 1 231 ? -47.811 -9.376 46.295 1.00 71.94 231 PRO A O 1
ATOM 1770 N N . ALA A 1 232 ? -48.327 -10.216 48.309 1.00 67.62 232 ALA A N 1
ATOM 1771 C CA . ALA A 1 232 ? -47.088 -9.808 48.969 1.00 67.62 232 ALA A CA 1
ATOM 1772 C C . ALA A 1 232 ? -45.864 -10.626 48.507 1.00 67.62 232 ALA A C 1
ATOM 1774 O O . ALA A 1 232 ? -44.776 -10.068 48.358 1.00 67.62 232 ALA A O 1
ATOM 1775 N N . GLU A 1 233 ? -46.036 -11.912 48.190 1.00 61.84 233 GLU A N 1
ATOM 1776 C CA . GLU A 1 233 ? -44.944 -12.770 47.705 1.00 61.84 233 GLU A CA 1
ATOM 1777 C C . GLU A 1 233 ? -44.585 -12.476 46.240 1.00 61.84 233 GLU A C 1
ATOM 1779 O O . GLU A 1 233 ? -43.432 -12.634 45.833 1.00 61.84 233 GLU A O 1
ATOM 1784 N N . MET A 1 234 ? -45.534 -11.953 45.452 1.00 60.31 234 MET A N 1
ATOM 1785 C CA . MET A 1 234 ? -45.279 -11.514 44.074 1.00 60.31 234 MET A CA 1
ATOM 1786 C C . MET A 1 234 ? -44.287 -10.341 44.007 1.00 60.31 234 MET A C 1
ATOM 1788 O O . MET A 1 234 ? -43.469 -10.289 43.089 1.00 60.31 234 MET A O 1
ATOM 1792 N N . LYS A 1 235 ? -44.287 -9.436 44.998 1.00 62.69 235 LYS A N 1
ATOM 1793 C CA . LYS A 1 235 ? -43.327 -8.318 45.054 1.00 62.69 235 LYS A CA 1
ATOM 1794 C C . LYS A 1 235 ? -41.909 -8.764 45.431 1.00 62.69 235 LYS A C 1
ATOM 1796 O O . LYS A 1 235 ? -40.948 -8.201 44.910 1.00 62.69 235 LYS A O 1
ATOM 1801 N N . GLN A 1 236 ? -41.759 -9.804 46.256 1.00 59.53 236 GLN A N 1
ATOM 1802 C CA . GLN A 1 236 ? -40.438 -10.359 46.585 1.00 59.53 236 GLN A CA 1
ATOM 1803 C C . GLN A 1 236 ? -39.823 -11.145 45.418 1.00 59.53 236 GLN A C 1
ATOM 1805 O O . GLN A 1 236 ? -38.618 -11.045 45.189 1.00 59.53 236 GLN A O 1
ATOM 1810 N N . GLN A 1 237 ? -40.628 -11.841 44.605 1.00 58.19 237 GLN A N 1
ATOM 1811 C CA . GLN A 1 237 ? -40.115 -12.486 43.387 1.00 58.19 237 GLN A CA 1
ATOM 1812 C C . GLN A 1 237 ? -39.706 -11.478 42.299 1.00 58.19 237 GLN A C 1
ATOM 1814 O O . GLN A 1 237 ? -38.770 -11.746 41.547 1.00 58.19 237 GLN A O 1
ATOM 1819 N N . GLN A 1 238 ? -40.323 -10.291 42.247 1.00 57.22 238 GLN A N 1
ATOM 1820 C CA . GLN A 1 238 ? -39.906 -9.219 41.333 1.00 57.22 238 GLN A CA 1
ATOM 1821 C C . GLN A 1 238 ? -38.624 -8.499 41.788 1.00 57.22 238 GLN A C 1
ATOM 1823 O O . GLN A 1 238 ? -37.832 -8.087 40.946 1.00 57.22 238 GLN A O 1
ATOM 1828 N N . GLN A 1 239 ? -38.356 -8.416 43.097 1.00 56.69 239 GLN A N 1
ATOM 1829 C CA . GLN A 1 239 ? -37.067 -7.931 43.615 1.00 56.69 239 GLN A CA 1
ATOM 1830 C C . GLN A 1 239 ? -35.941 -8.975 43.523 1.00 56.69 239 GLN A C 1
ATOM 1832 O O . GLN A 1 239 ? -34.779 -8.594 43.446 1.00 56.69 239 GLN A O 1
ATOM 1837 N N . GLN A 1 240 ? -36.242 -10.276 43.441 1.00 54.56 240 GLN A N 1
ATOM 1838 C CA . GLN A 1 240 ? -35.229 -11.317 43.188 1.00 54.56 240 GLN A CA 1
ATOM 1839 C C . GLN A 1 240 ? -34.872 -11.508 41.704 1.00 54.56 240 GLN A C 1
ATOM 1841 O O . GLN A 1 240 ? -33.868 -12.145 41.398 1.00 54.56 240 GLN A O 1
ATOM 1846 N N . GLN A 1 241 ? -35.602 -10.885 40.770 1.00 53.66 241 GLN A N 1
ATOM 1847 C CA . GLN A 1 241 ? -35.134 -10.722 39.384 1.00 53.66 241 GLN A CA 1
ATOM 1848 C C . GLN A 1 241 ? -33.998 -9.681 39.252 1.00 53.66 241 GLN A C 1
ATOM 1850 O O . GLN A 1 241 ? -33.440 -9.521 38.168 1.00 53.66 241 GLN A O 1
ATOM 1855 N N . ALA A 1 242 ? -33.610 -9.006 40.343 1.00 47.47 242 ALA A N 1
ATOM 1856 C CA . ALA A 1 242 ? -32.657 -7.892 40.358 1.00 47.47 242 ALA A CA 1
ATOM 1857 C C . ALA A 1 242 ? -31.164 -8.269 40.276 1.00 47.47 242 ALA A C 1
ATOM 1859 O O . ALA A 1 242 ? -30.309 -7.402 40.437 1.00 47.47 242 ALA A O 1
ATOM 1860 N N . ALA A 1 243 ? -30.811 -9.524 40.007 1.00 55.22 243 ALA A N 1
ATOM 1861 C CA . ALA A 1 243 ? -29.411 -9.917 39.856 1.00 55.22 243 ALA A CA 1
ATOM 1862 C C . ALA A 1 243 ? -29.226 -10.859 38.670 1.00 55.22 243 ALA A C 1
ATOM 1864 O O . ALA A 1 243 ? -28.670 -11.944 38.803 1.00 55.22 243 ALA A O 1
ATOM 1865 N N . ILE A 1 244 ? -29.681 -10.453 37.483 1.00 61.47 244 ILE A N 1
ATOM 1866 C CA . ILE A 1 244 ? -29.081 -11.009 36.270 1.00 61.47 244 ILE A CA 1
ATOM 1867 C C . ILE A 1 244 ? -27.690 -10.361 36.194 1.00 61.47 244 ILE A C 1
ATOM 1869 O O . ILE A 1 244 ? -27.615 -9.159 35.936 1.00 61.47 244 ILE A O 1
ATOM 1873 N N . PRO A 1 245 ? -26.582 -11.101 36.409 1.00 66.69 245 PRO A N 1
ATOM 1874 C CA . PRO A 1 245 ? -25.225 -10.532 36.472 1.00 66.69 245 PRO A CA 1
ATOM 1875 C C . PRO A 1 245 ? -24.789 -9.820 35.175 1.00 66.69 245 PRO A C 1
ATOM 1877 O O . PRO A 1 245 ? -23.754 -9.158 35.138 1.00 66.69 245 PRO A O 1
ATOM 1880 N N . ASN A 1 246 ? -25.618 -9.906 34.131 1.00 71.50 246 ASN A N 1
ATOM 1881 C CA . ASN A 1 246 ? -25.431 -9.373 32.791 1.00 71.50 246 ASN A CA 1
ATOM 1882 C C . ASN A 1 246 ? -26.553 -8.407 32.395 1.00 71.50 246 ASN A C 1
ATOM 1884 O O . ASN A 1 246 ? -27.073 -8.475 31.283 1.00 71.50 246 ASN A O 1
ATOM 1888 N N . GLN A 1 247 ? -26.952 -7.506 33.287 1.00 80.75 247 GLN A N 1
ATOM 1889 C CA . GLN A 1 247 ? -27.725 -6.339 32.877 1.00 80.75 247 GLN A CA 1
ATOM 1890 C C . GLN A 1 247 ? -26.769 -5.205 32.487 1.00 80.75 247 GLN A C 1
ATOM 1892 O O . GLN A 1 247 ? -25.806 -4.910 33.192 1.00 80.75 247 GLN A O 1
ATOM 1897 N N . TRP A 1 248 ? -27.015 -4.588 31.331 1.00 83.31 248 TRP A N 1
ATOM 1898 C CA . TRP A 1 248 ? -26.300 -3.389 30.896 1.00 83.31 248 TRP A CA 1
ATOM 1899 C C . TRP A 1 248 ? -26.532 -2.253 31.903 1.00 83.31 248 TRP A C 1
ATOM 1901 O O . TRP A 1 248 ? -27.683 -1.910 32.167 1.00 83.31 248 TRP A O 1
ATOM 1911 N N . PHE A 1 249 ? -25.458 -1.681 32.456 1.00 79.88 249 PHE A N 1
ATOM 1912 C CA . PHE A 1 249 ? -25.546 -0.617 33.464 1.00 79.88 249 PHE A CA 1
ATOM 1913 C C . PHE A 1 249 ? -25.579 0.781 32.831 1.00 79.88 249 PHE A C 1
ATOM 1915 O O . PHE A 1 249 ? -26.595 1.463 32.904 1.00 79.88 249 PHE A O 1
ATOM 1922 N N . ASN A 1 250 ? -24.479 1.225 32.218 1.00 89.06 250 ASN A N 1
ATOM 1923 C CA . ASN A 1 250 ? -24.352 2.546 31.594 1.00 89.06 250 ASN A CA 1
ATOM 1924 C C . ASN A 1 250 ? -23.140 2.602 30.644 1.00 89.06 250 ASN A C 1
ATOM 1926 O O . ASN A 1 250 ? -22.189 1.833 30.788 1.00 89.06 250 ASN A O 1
ATOM 1930 N N . GLU A 1 251 ? -23.164 3.548 29.699 1.00 88.25 251 GLU A N 1
ATOM 1931 C CA . GLU A 1 251 ? -22.060 3.778 28.750 1.00 88.25 251 GLU A CA 1
ATOM 1932 C C . GLU A 1 251 ? -20.774 4.206 29.467 1.00 88.25 251 GLU A C 1
ATOM 1934 O O . GLU A 1 251 ? -19.703 3.710 29.145 1.00 88.25 251 GLU A O 1
ATOM 1939 N N . GLU A 1 252 ? -20.872 5.035 30.511 1.00 89.19 252 GLU A N 1
ATOM 1940 C CA . GLU A 1 252 ? -19.695 5.549 31.225 1.00 89.19 252 GLU A CA 1
ATOM 1941 C C . GLU A 1 252 ? -18.885 4.463 31.946 1.00 89.19 252 GLU A C 1
ATOM 1943 O O . GLU A 1 252 ? -17.656 4.516 31.925 1.00 89.19 252 GLU A O 1
ATOM 1948 N N . LYS A 1 253 ? -19.534 3.460 32.566 1.00 87.38 253 LYS A N 1
ATOM 1949 C CA . LYS A 1 253 ? -18.791 2.328 33.152 1.00 87.38 253 LYS A CA 1
ATOM 1950 C C . LYS A 1 253 ? -18.240 1.407 32.073 1.00 87.38 253 LYS A C 1
ATOM 1952 O O . LYS A 1 253 ? -17.164 0.855 32.260 1.00 87.38 253 LYS A O 1
ATOM 1957 N N . ALA A 1 254 ? -18.950 1.244 30.955 1.00 87.12 254 ALA A N 1
ATOM 1958 C CA . ALA A 1 254 ? -18.452 0.455 29.834 1.00 87.12 254 ALA A CA 1
ATOM 1959 C C . ALA A 1 254 ? -17.222 1.109 29.183 1.00 87.12 254 ALA A C 1
ATOM 1961 O O . ALA A 1 254 ? -16.297 0.403 28.795 1.00 87.12 254 ALA A O 1
ATOM 1962 N N . GLU A 1 255 ? -17.166 2.444 29.121 1.00 86.94 255 GLU A N 1
ATOM 1963 C CA . GLU A 1 255 ? -15.983 3.163 28.643 1.00 86.94 255 GLU A CA 1
ATOM 1964 C C . GLU A 1 255 ? -14.759 2.966 29.550 1.00 86.94 255 GLU A C 1
ATOM 1966 O O . GLU A 1 255 ? -13.634 2.979 29.055 1.00 86.94 255 GLU A O 1
ATOM 1971 N N . GLN A 1 256 ? -14.970 2.777 30.856 1.00 88.56 256 GLN A N 1
ATOM 1972 C CA . GLN A 1 256 ? -13.906 2.546 31.841 1.00 88.56 256 GLN A CA 1
ATOM 1973 C C . GLN A 1 256 ? -13.392 1.097 31.857 1.00 88.56 256 GLN A C 1
ATOM 1975 O O . GLN A 1 256 ? -12.347 0.832 32.450 1.00 88.56 256 GLN A O 1
ATOM 1980 N N . ASP A 1 257 ? -14.097 0.159 31.220 1.00 88.31 257 ASP A N 1
ATOM 1981 C CA . ASP A 1 257 ? -13.683 -1.241 31.151 1.00 88.31 257 ASP A CA 1
ATOM 1982 C C . ASP A 1 257 ? -12.568 -1.428 30.108 1.00 88.31 257 ASP A C 1
ATOM 1984 O O . ASP A 1 257 ? -12.791 -1.364 28.893 1.00 88.31 257 ASP A O 1
ATOM 1988 N N . MET A 1 258 ? -11.357 -1.705 30.600 1.00 87.69 258 MET A N 1
ATOM 1989 C CA . MET A 1 258 ? -10.161 -1.943 29.785 1.00 87.69 258 MET A CA 1
ATOM 1990 C C . MET A 1 258 ? -10.362 -3.077 28.768 1.00 87.69 258 MET A C 1
ATOM 1992 O O . MET A 1 258 ? -9.858 -3.011 27.647 1.00 87.69 258 MET A O 1
ATOM 1996 N N . THR A 1 259 ? -11.129 -4.111 29.119 1.00 87.44 259 THR A N 1
ATOM 1997 C CA . THR A 1 259 ? -11.362 -5.268 28.244 1.00 87.44 259 THR A CA 1
ATOM 1998 C C . THR A 1 259 ? -12.185 -4.865 27.027 1.00 87.44 259 THR A C 1
ATOM 2000 O O . THR A 1 259 ? -11.872 -5.242 25.897 1.00 87.44 259 THR A O 1
ATOM 2003 N N . LEU A 1 260 ? -13.230 -4.061 27.244 1.00 88.38 260 LEU A N 1
ATOM 2004 C CA . LEU A 1 260 ? -14.091 -3.566 26.170 1.00 88.38 260 LEU A CA 1
ATOM 2005 C C . LEU A 1 260 ? -13.355 -2.579 25.274 1.00 88.38 260 LEU A C 1
ATOM 2007 O O . LEU A 1 260 ? -13.530 -2.625 24.055 1.00 88.38 260 LEU A O 1
ATOM 2011 N N . GLN A 1 261 ? -12.499 -1.742 25.861 1.00 88.31 261 GLN A N 1
ATOM 2012 C CA . GLN A 1 261 ? -11.629 -0.850 25.108 1.00 88.31 261 GLN A CA 1
ATOM 2013 C C . GLN A 1 261 ? -10.712 -1.642 24.166 1.00 88.31 261 GLN A C 1
ATOM 2015 O O . GLN A 1 261 ? -10.711 -1.377 22.962 1.00 88.31 261 GLN A O 1
ATOM 2020 N N . ILE A 1 262 ? -9.989 -2.644 24.682 1.00 88.19 262 ILE A N 1
ATOM 2021 C CA . ILE A 1 262 ? -9.077 -3.480 23.883 1.00 88.19 262 ILE A CA 1
ATOM 2022 C C . ILE A 1 262 ? -9.843 -4.217 22.779 1.00 88.19 262 ILE A C 1
ATOM 2024 O O . ILE A 1 262 ? -9.411 -4.221 21.629 1.00 88.19 262 ILE A O 1
ATOM 2028 N N . LEU A 1 263 ? -11.004 -4.803 23.087 1.00 87.44 263 LEU A N 1
ATOM 2029 C CA . LEU A 1 263 ? -11.839 -5.481 22.088 1.00 87.44 263 LEU A CA 1
ATOM 2030 C C . LEU A 1 263 ? -12.324 -4.528 20.990 1.00 87.44 263 LEU A C 1
ATOM 2032 O O . LEU A 1 263 ? -12.341 -4.890 19.810 1.00 87.44 263 LEU A O 1
ATOM 2036 N N . SER A 1 264 ? -12.713 -3.309 21.363 1.00 88.75 264 SER A N 1
ATOM 2037 C CA . SER A 1 264 ? -13.151 -2.284 20.418 1.00 88.75 264 SER A CA 1
ATOM 2038 C C . SER A 1 264 ? -12.016 -1.841 19.497 1.00 88.75 264 SER A C 1
ATOM 2040 O O . SER A 1 264 ? -12.193 -1.783 18.277 1.00 88.75 264 SER A O 1
ATOM 2042 N N . GLU A 1 265 ? -10.833 -1.600 20.060 1.00 88.69 265 GLU A N 1
ATOM 2043 C CA . GLU A 1 265 ? -9.634 -1.228 19.312 1.00 88.69 265 GLU A CA 1
ATOM 2044 C C . GLU A 1 265 ? -9.174 -2.356 18.380 1.00 88.69 265 GLU A C 1
ATOM 2046 O O . GLU A 1 265 ? -8.999 -2.131 17.179 1.00 88.69 265 GLU A O 1
ATOM 2051 N N . ALA A 1 266 ? -9.097 -3.589 18.884 1.00 88.81 266 ALA A N 1
ATOM 2052 C CA . ALA A 1 266 ? -8.761 -4.767 18.092 1.00 88.81 266 ALA A CA 1
ATOM 2053 C C . ALA A 1 266 ? -9.744 -4.968 16.929 1.00 88.81 266 ALA A C 1
ATOM 2055 O O . ALA A 1 266 ? -9.330 -5.228 15.798 1.00 88.81 266 ALA A O 1
ATOM 2056 N N . THR A 1 267 ? -11.045 -4.772 17.161 1.00 88.50 267 THR A N 1
ATOM 2057 C CA . THR A 1 267 ? -12.047 -4.875 16.090 1.00 88.50 267 THR A CA 1
ATOM 2058 C C . THR A 1 267 ? -11.900 -3.752 15.069 1.00 88.50 267 THR A C 1
ATOM 2060 O O . THR A 1 267 ? -12.032 -3.989 13.868 1.00 88.50 267 THR A O 1
ATOM 2063 N N . GLN A 1 268 ? -11.596 -2.526 15.503 1.00 89.12 268 GLN A N 1
ATOM 2064 C CA . GLN A 1 268 ? -11.338 -1.422 14.582 1.00 89.12 268 GLN A CA 1
ATOM 2065 C C . GLN A 1 268 ? -10.107 -1.710 13.711 1.00 89.12 268 GLN A C 1
ATOM 2067 O O . GLN A 1 268 ? -10.144 -1.465 12.504 1.00 89.12 268 GLN A O 1
ATOM 2072 N N . MET A 1 269 ? -9.032 -2.245 14.294 1.00 89.81 269 MET A N 1
ATOM 2073 C CA . MET A 1 269 ? -7.8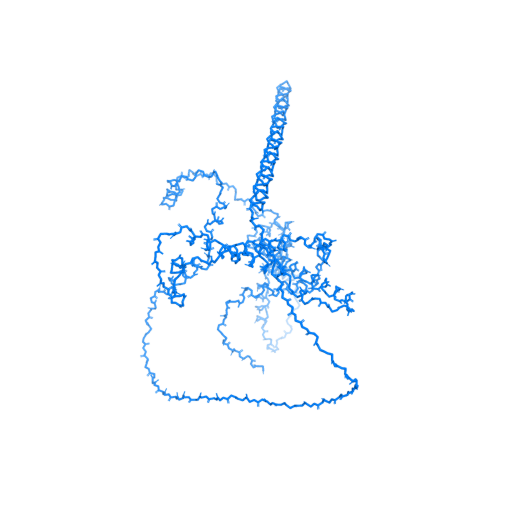41 -2.666 13.554 1.00 89.81 269 MET A CA 1
ATOM 2074 C C . MET A 1 269 ? -8.158 -3.786 12.562 1.00 89.81 269 MET A C 1
ATOM 2076 O O . MET A 1 269 ? -7.785 -3.685 11.393 1.00 89.81 269 MET A O 1
ATOM 2080 N N . TYR A 1 270 ? -8.907 -4.802 12.994 1.00 91.19 270 TYR A N 1
ATOM 2081 C CA . TYR A 1 270 ? -9.361 -5.894 12.137 1.00 91.19 270 TYR A CA 1
ATOM 2082 C C . TYR A 1 270 ? -10.159 -5.368 10.937 1.00 91.19 270 TYR A C 1
ATOM 2084 O O . TYR A 1 270 ? -9.823 -5.664 9.793 1.00 91.19 270 TYR A O 1
ATOM 2092 N N . LEU A 1 271 ? -11.156 -4.508 11.168 1.00 90.50 271 LEU A N 1
ATOM 2093 C CA . LEU A 1 271 ? -11.967 -3.918 10.099 1.00 90.50 271 LEU A CA 1
ATOM 2094 C C . LEU A 1 271 ? -11.140 -3.041 9.153 1.00 90.50 271 LEU A C 1
ATOM 2096 O O . LEU A 1 271 ? -11.330 -3.112 7.940 1.00 90.50 271 LEU A O 1
ATOM 2100 N N . LYS A 1 272 ? -10.200 -2.242 9.674 1.00 91.19 272 LYS A N 1
ATOM 2101 C CA . LYS A 1 272 ? -9.265 -1.465 8.841 1.00 91.19 272 LYS A CA 1
ATOM 2102 C C . LYS A 1 272 ? -8.471 -2.381 7.914 1.00 91.19 272 LYS A C 1
ATOM 2104 O O . LYS A 1 272 ? -8.319 -2.061 6.736 1.00 91.19 272 LYS A O 1
ATOM 2109 N N . GLN A 1 273 ? -8.001 -3.515 8.423 1.00 91.50 273 GLN A N 1
ATOM 2110 C CA . GLN A 1 273 ? -7.250 -4.477 7.630 1.00 91.50 273 GLN A CA 1
ATOM 2111 C C . GLN A 1 273 ? -8.139 -5.176 6.590 1.00 91.50 273 GLN A C 1
ATOM 2113 O O . GLN A 1 273 ? -7.742 -5.240 5.428 1.00 91.50 273 GLN A O 1
ATOM 2118 N N . VAL A 1 274 ? -9.363 -5.591 6.948 1.00 92.25 274 VAL A N 1
ATOM 2119 C CA . VAL A 1 274 ? -10.341 -6.138 5.987 1.00 92.25 274 VAL A CA 1
ATOM 2120 C C . VAL A 1 274 ? -10.592 -5.143 4.858 1.00 92.25 274 VAL A C 1
ATOM 2122 O O . VAL A 1 274 ? -10.468 -5.497 3.689 1.00 92.25 274 VAL A O 1
ATOM 2125 N N . VAL A 1 275 ? -10.881 -3.877 5.176 1.00 91.25 275 VAL A N 1
ATOM 2126 C CA . VAL A 1 275 ? -11.133 -2.836 4.167 1.00 91.25 275 VAL A CA 1
ATOM 2127 C C . VAL A 1 275 ? -9.900 -2.596 3.299 1.00 91.25 275 VAL A C 1
ATOM 2129 O O . VAL A 1 275 ? -10.032 -2.449 2.085 1.00 91.25 275 VAL A O 1
ATOM 2132 N N . LYS A 1 276 ? -8.697 -2.594 3.884 1.00 90.19 276 LYS A N 1
ATOM 2133 C CA . LYS A 1 276 ? -7.442 -2.462 3.137 1.00 90.19 276 LYS A CA 1
ATOM 2134 C C . LYS A 1 276 ? -7.268 -3.598 2.128 1.00 90.19 276 LYS A C 1
ATOM 2136 O O . LYS A 1 276 ? -6.981 -3.310 0.972 1.00 90.19 276 LYS A O 1
ATOM 2141 N N . GLN A 1 277 ? -7.481 -4.849 2.534 1.00 90.44 277 GLN A N 1
ATOM 2142 C CA . GLN A 1 277 ? -7.376 -6.000 1.629 1.00 90.44 277 GLN A CA 1
ATOM 2143 C C . GLN A 1 277 ? -8.472 -5.989 0.565 1.00 90.44 277 GLN A C 1
ATOM 2145 O O . GLN A 1 277 ? -8.203 -6.167 -0.617 1.00 90.44 277 GLN A O 1
ATOM 2150 N N . SER A 1 278 ? -9.693 -5.636 0.955 1.00 89.00 278 SER A N 1
ATOM 2151 C CA . SER A 1 278 ? -10.813 -5.493 0.020 1.00 89.00 278 SER A CA 1
ATOM 2152 C C . SER A 1 278 ? -10.539 -4.421 -1.039 1.00 89.00 278 SER A C 1
ATOM 2154 O O . SER A 1 278 ? -10.908 -4.574 -2.198 1.00 89.00 278 SER A O 1
ATOM 2156 N N . LEU A 1 279 ? -9.858 -3.330 -0.671 1.00 86.88 279 LEU A N 1
ATOM 2157 C CA . LEU A 1 279 ? -9.428 -2.302 -1.622 1.00 86.88 279 LEU A CA 1
ATOM 2158 C C . LEU A 1 279 ? -8.374 -2.818 -2.603 1.00 86.88 279 LEU A C 1
ATOM 2160 O O . LEU A 1 279 ? -8.369 -2.377 -3.751 1.00 86.88 279 LEU A O 1
ATOM 2164 N N . VAL A 1 280 ? -7.491 -3.721 -2.173 1.00 86.69 280 VAL A N 1
ATOM 2165 C CA . VAL A 1 280 ? -6.532 -4.386 -3.065 1.00 86.69 280 VAL A CA 1
ATOM 2166 C C . VAL A 1 280 ? -7.287 -5.263 -4.064 1.00 86.69 280 VAL A C 1
ATOM 2168 O O . VAL A 1 280 ? -7.153 -5.033 -5.264 1.00 86.69 280 VAL A O 1
ATOM 2171 N N . CYS A 1 281 ? -8.185 -6.136 -3.597 1.00 84.62 281 CYS A N 1
ATOM 2172 C CA . CYS A 1 281 ? -9.010 -6.980 -4.469 1.00 84.62 281 CYS A CA 1
ATOM 2173 C C . CYS A 1 281 ? -9.862 -6.158 -5.450 1.00 84.62 281 CYS A C 1
ATOM 2175 O O . CYS A 1 281 ? -9.945 -6.482 -6.633 1.00 84.62 281 CYS A O 1
ATOM 2177 N N . ALA A 1 282 ? -10.452 -5.047 -4.997 1.00 81.56 282 ALA A N 1
ATOM 2178 C CA . ALA A 1 282 ? -11.232 -4.166 -5.865 1.00 81.56 282 ALA A CA 1
ATOM 2179 C C . ALA A 1 282 ? -10.376 -3.530 -6.970 1.00 81.56 282 ALA A C 1
ATOM 2181 O O . ALA A 1 282 ? -10.828 -3.422 -8.109 1.00 81.56 282 ALA A O 1
ATOM 2182 N N . ARG A 1 283 ? -9.136 -3.134 -6.657 1.00 81.56 283 ARG A N 1
ATOM 2183 C CA . ARG A 1 283 ? -8.189 -2.605 -7.653 1.00 81.56 283 ARG A CA 1
ATOM 2184 C C . ARG A 1 283 ? -7.766 -3.676 -8.648 1.00 81.56 283 ARG A C 1
ATOM 2186 O O . ARG A 1 283 ? -7.708 -3.401 -9.840 1.00 81.56 283 ARG A O 1
ATOM 2193 N N . GLU A 1 284 ? -7.507 -4.889 -8.179 1.00 81.50 284 GLU A N 1
ATOM 2194 C CA . GLU A 1 284 ? -7.199 -6.029 -9.045 1.00 81.50 284 GLU A CA 1
ATOM 2195 C C . GLU A 1 284 ? -8.364 -6.337 -9.989 1.00 81.50 284 GLU A C 1
ATOM 2197 O O . GLU A 1 284 ? -8.161 -6.492 -11.192 1.00 81.50 284 GLU A O 1
ATOM 2202 N N . ARG A 1 285 ? -9.599 -6.325 -9.480 1.00 82.50 285 ARG A N 1
ATOM 2203 C CA . ARG A 1 285 ? -10.809 -6.501 -10.287 1.00 82.50 285 ARG A CA 1
ATOM 2204 C C . ARG A 1 285 ? -10.984 -5.393 -11.323 1.00 82.50 285 ARG A C 1
ATOM 2206 O O . ARG A 1 285 ? -11.281 -5.694 -12.474 1.00 82.50 285 ARG A O 1
ATOM 2213 N N . GLU A 1 286 ? -10.798 -4.127 -10.950 1.00 76.69 286 GLU A N 1
ATOM 2214 C CA . GLU A 1 286 ? -10.865 -3.004 -11.898 1.00 76.69 286 GLU A CA 1
ATOM 2215 C C . GLU A 1 286 ? -9.777 -3.098 -12.979 1.00 76.69 286 GLU A C 1
ATOM 2217 O O . GLU A 1 286 ? -10.047 -2.797 -14.142 1.00 76.69 286 GLU A O 1
ATOM 2222 N N . ASN A 1 287 ? -8.585 -3.594 -12.637 1.00 72.88 287 ASN A N 1
ATOM 2223 C CA . ASN A 1 287 ? -7.533 -3.872 -13.616 1.00 72.88 287 ASN A CA 1
ATOM 2224 C C . ASN A 1 287 ? -7.939 -4.997 -14.584 1.00 72.88 287 ASN A C 1
ATOM 2226 O O . ASN A 1 287 ? -7.752 -4.864 -15.793 1.00 72.88 287 ASN A O 1
ATOM 2230 N N . LEU A 1 288 ? -8.532 -6.085 -14.079 1.00 68.56 288 LEU A N 1
ATOM 2231 C CA . LEU A 1 288 ? -9.032 -7.190 -14.906 1.00 68.56 288 LEU A CA 1
ATOM 2232 C C . LEU A 1 288 ? -10.179 -6.754 -15.826 1.00 68.56 288 LEU A C 1
ATOM 2234 O O . LEU A 1 288 ? -10.216 -7.152 -16.989 1.00 68.56 288 LEU A O 1
ATOM 2238 N N . GLU A 1 289 ? -11.088 -5.910 -15.338 1.00 64.38 289 GLU A N 1
ATOM 2239 C CA . GLU A 1 289 ? -12.147 -5.308 -16.155 1.00 64.38 289 GLU A CA 1
ATOM 2240 C C . GLU A 1 289 ? -11.570 -4.377 -17.225 1.00 64.38 289 GLU A C 1
ATOM 2242 O O . GLU A 1 289 ? -12.005 -4.426 -18.373 1.00 64.38 289 GLU A O 1
ATOM 2247 N N . GLY A 1 290 ? -10.535 -3.596 -16.902 1.00 70.38 290 GLY A N 1
ATOM 2248 C CA . GLY A 1 290 ? -9.797 -2.803 -17.887 1.00 70.38 290 GLY A CA 1
ATOM 2249 C C . GLY A 1 290 ? -9.222 -3.668 -19.013 1.00 70.38 290 GLY A C 1
ATOM 2250 O O . GLY A 1 290 ? -9.429 -3.371 -20.189 1.00 70.38 290 GLY A O 1
ATOM 2251 N N . ILE A 1 291 ? -8.578 -4.786 -18.664 1.00 64.25 291 ILE A N 1
ATOM 2252 C CA . ILE A 1 291 ? -8.045 -5.765 -19.625 1.00 64.25 291 ILE A CA 1
ATOM 2253 C C . ILE A 1 291 ? -9.174 -6.387 -20.459 1.00 64.25 291 ILE A C 1
ATOM 2255 O O . ILE A 1 291 ? -9.074 -6.481 -21.684 1.00 64.25 291 ILE A O 1
ATOM 2259 N N . ARG A 1 292 ? -10.282 -6.783 -19.823 1.00 66.50 292 ARG A N 1
ATOM 2260 C CA . ARG A 1 292 ? -11.442 -7.378 -20.499 1.00 66.50 292 ARG A CA 1
ATOM 2261 C C . ARG A 1 292 ? -12.084 -6.410 -21.492 1.00 66.50 292 ARG A C 1
ATOM 2263 O O . ARG A 1 292 ? -12.346 -6.798 -22.629 1.00 66.50 292 ARG A O 1
ATOM 2270 N N . LEU A 1 293 ? -12.337 -5.169 -21.079 1.00 66.69 293 LEU A N 1
ATOM 2271 C CA . LEU A 1 293 ? -12.908 -4.123 -21.929 1.00 66.69 293 LEU A CA 1
ATOM 2272 C C . LEU A 1 293 ? -11.983 -3.805 -23.101 1.00 66.69 293 LEU A C 1
ATOM 2274 O O . LEU A 1 293 ? -12.450 -3.688 -24.233 1.00 66.69 293 LEU A O 1
ATOM 2278 N N . TRP A 1 294 ? -10.676 -3.746 -22.847 1.00 67.44 294 TRP A N 1
ATOM 2279 C CA . TRP A 1 294 ? -9.679 -3.566 -23.892 1.00 67.44 294 TRP A CA 1
ATOM 2280 C C . TRP A 1 294 ? -9.716 -4.715 -24.913 1.00 67.44 294 TRP A C 1
ATOM 2282 O O . TRP A 1 294 ? -9.752 -4.458 -26.118 1.00 67.44 294 TRP A O 1
ATOM 2292 N N . HIS A 1 295 ? -9.796 -5.976 -24.468 1.00 65.50 295 HIS A N 1
ATOM 2293 C CA . HIS A 1 295 ? -9.934 -7.127 -25.370 1.00 65.50 295 HIS A CA 1
ATOM 2294 C C . HIS A 1 295 ? -11.236 -7.088 -26.176 1.00 65.50 295 HIS A C 1
ATOM 2296 O O . HIS A 1 295 ? -11.236 -7.448 -27.351 1.00 65.50 295 HIS A O 1
ATOM 2302 N N . LEU A 1 296 ? -12.336 -6.637 -25.570 1.00 69.62 296 LEU A N 1
ATOM 2303 C CA . LEU A 1 296 ? -13.637 -6.535 -26.229 1.00 69.62 296 LEU A CA 1
ATOM 2304 C C . LEU A 1 296 ? -13.638 -5.450 -27.318 1.00 69.62 296 LEU A C 1
ATOM 2306 O O . LEU A 1 296 ? -14.188 -5.666 -28.397 1.00 69.62 296 LEU A O 1
ATOM 2310 N N . GLN A 1 297 ? -12.965 -4.322 -27.075 1.00 73.56 297 GLN A N 1
ATOM 2311 C CA . GLN A 1 297 ? -12.789 -3.248 -28.059 1.00 73.56 297 GL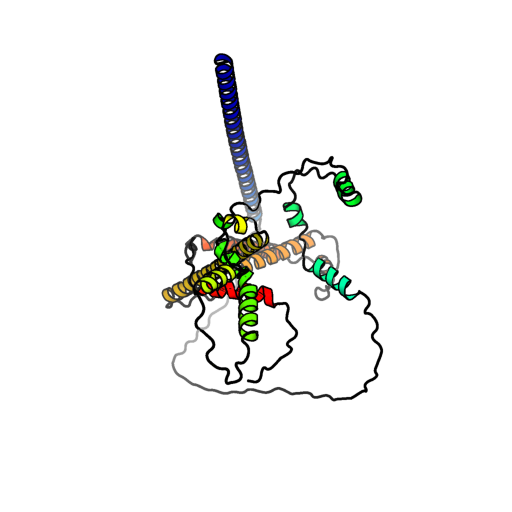N A CA 1
ATOM 2312 C C . GLN A 1 297 ? -11.832 -3.635 -2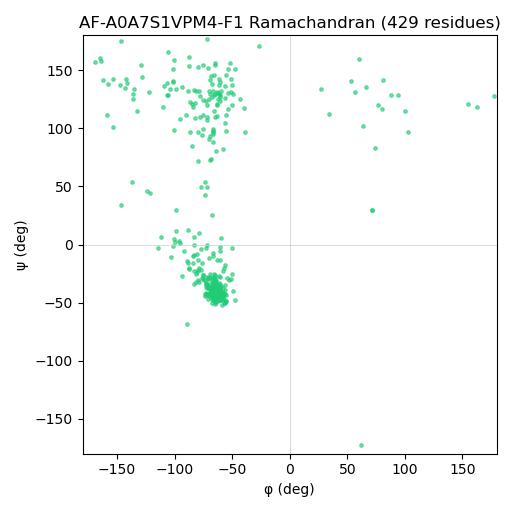9.194 1.00 73.56 297 GLN A C 1
ATOM 2314 O O . GLN A 1 297 ? -12.054 -3.261 -30.344 1.00 73.56 297 GLN A O 1
ATOM 2319 N N . ASN A 1 298 ? -10.797 -4.422 -28.892 1.00 72.00 298 ASN A N 1
ATOM 2320 C CA . ASN A 1 298 ? -9.765 -4.812 -29.852 1.00 72.00 298 ASN A CA 1
ATOM 2321 C C . ASN A 1 298 ? -9.975 -6.205 -30.461 1.00 72.00 298 ASN A C 1
ATOM 2323 O O . ASN A 1 298 ? -9.093 -6.687 -31.156 1.00 72.00 298 ASN A O 1
ATOM 2327 N N . ALA A 1 299 ? -11.137 -6.842 -30.279 1.00 64.25 299 ALA A N 1
ATOM 2328 C CA . ALA A 1 299 ? -11.392 -8.232 -30.683 1.00 64.25 299 ALA A CA 1
ATOM 2329 C C . ALA A 1 299 ? -11.148 -8.551 -32.179 1.00 64.25 299 ALA A C 1
ATOM 2331 O O . ALA A 1 299 ? -11.012 -9.718 -32.541 1.00 64.25 299 ALA A O 1
ATOM 2332 N N . LYS A 1 300 ? -11.090 -7.537 -33.058 1.00 75.38 300 LYS A N 1
ATOM 2333 C CA . LYS A 1 300 ? -10.794 -7.695 -34.497 1.00 75.38 300 LYS A CA 1
ATOM 2334 C C . LYS A 1 300 ? -9.296 -7.675 -34.830 1.00 75.38 300 LYS A C 1
ATOM 2336 O O . LYS A 1 300 ? -8.910 -8.175 -35.883 1.00 75.38 300 LYS A O 1
ATOM 2341 N N . ALA A 1 301 ? -8.459 -7.125 -33.956 1.00 65.50 301 ALA A N 1
ATOM 2342 C CA . ALA A 1 301 ? -7.008 -7.208 -34.054 1.00 65.50 301 ALA A CA 1
ATOM 2343 C C . ALA A 1 301 ? -6.537 -8.324 -33.115 1.00 65.50 301 ALA A C 1
ATOM 2345 O O . ALA A 1 301 ? -6.984 -8.393 -31.974 1.00 65.50 301 ALA A O 1
ATOM 2346 N N . LYS A 1 302 ? -5.648 -9.222 -33.564 1.00 57.34 302 LYS A N 1
ATOM 2347 C CA . LYS A 1 302 ? -5.005 -10.173 -32.641 1.00 57.34 302 LYS A CA 1
ATOM 2348 C C . LYS A 1 302 ? -4.386 -9.352 -31.504 1.00 57.34 302 LYS A C 1
ATOM 2350 O O . LYS A 1 302 ? -3.505 -8.542 -31.797 1.00 57.34 302 LYS A O 1
ATOM 2355 N N . PRO A 1 303 ? -4.835 -9.507 -30.249 1.00 52.59 303 PRO A N 1
ATOM 2356 C CA . PRO A 1 303 ? -4.256 -8.732 -29.173 1.00 52.59 303 PRO A CA 1
ATOM 2357 C C . PRO A 1 303 ? -2.791 -9.165 -29.029 1.00 52.59 303 PRO A C 1
ATOM 2359 O O . PRO A 1 303 ? -2.541 -10.376 -28.984 1.00 52.59 303 PRO A O 1
ATOM 2362 N N . PRO A 1 304 ? -1.811 -8.240 -29.006 1.00 56.97 304 PRO A N 1
ATOM 2363 C CA . PRO A 1 304 ? -0.452 -8.605 -28.644 1.00 56.97 304 PRO A CA 1
ATOM 2364 C C . PRO A 1 304 ? -0.495 -9.315 -27.286 1.00 56.97 304 PRO A C 1
ATOM 2366 O O . PRO A 1 304 ? -1.146 -8.862 -26.344 1.00 56.97 304 PRO A O 1
ATOM 2369 N N . LEU A 1 305 ? 0.158 -10.476 -27.212 1.00 50.62 305 LEU A N 1
ATOM 2370 C CA . LEU A 1 305 ? 0.193 -11.348 -26.034 1.00 50.62 305 LEU A CA 1
ATOM 2371 C C . LEU A 1 305 ? 0.800 -10.685 -24.778 1.00 50.62 305 LEU A C 1
ATOM 2373 O O . LEU A 1 305 ? 0.780 -11.302 -23.717 1.00 50.62 305 LEU A O 1
ATOM 2377 N N . SER A 1 306 ? 1.275 -9.438 -24.859 1.00 52.50 306 SER A N 1
ATOM 2378 C CA . SER A 1 306 ? 1.789 -8.647 -23.734 1.00 52.50 306 SER A CA 1
ATOM 2379 C C . SER A 1 306 ? 0.707 -8.149 -22.761 1.00 52.50 306 SER A C 1
ATOM 2381 O O . SER A 1 306 ? 1.021 -7.533 -21.750 1.00 52.50 306 SER A O 1
ATOM 2383 N N . LEU A 1 307 ? -0.572 -8.454 -23.013 1.00 46.84 307 LEU A N 1
ATOM 2384 C CA . LEU A 1 307 ? -1.710 -8.062 -22.167 1.00 46.84 307 LEU A CA 1
ATOM 2385 C C . LEU A 1 307 ? -2.075 -9.029 -21.034 1.00 46.84 307 LEU A C 1
ATOM 2387 O O . LEU A 1 307 ? -3.135 -8.902 -20.417 1.00 46.84 307 LEU A O 1
ATOM 2391 N N . ARG A 1 308 ? -1.214 -10.000 -20.733 1.00 46.25 308 ARG A N 1
ATOM 2392 C CA . ARG A 1 308 ? -1.311 -10.785 -19.502 1.00 46.25 308 ARG A CA 1
ATOM 2393 C C . ARG A 1 308 ? -0.150 -10.402 -18.596 1.00 46.25 308 ARG A C 1
ATOM 2395 O O . ARG A 1 308 ? 0.986 -10.703 -18.931 1.00 46.25 308 ARG A O 1
ATOM 2402 N N . LEU A 1 309 ? -0.509 -9.869 -17.425 1.00 45.84 309 LEU A N 1
ATOM 2403 C CA . LEU A 1 309 ? 0.309 -9.549 -16.244 1.00 45.84 309 LEU A CA 1
ATOM 2404 C C . LEU A 1 309 ? 0.690 -8.067 -16.133 1.00 45.84 309 LEU A C 1
ATOM 2406 O O . LEU A 1 309 ? 1.432 -7.518 -16.931 1.00 45.84 309 LEU A O 1
ATOM 2410 N N . GLY A 1 310 ? 0.166 -7.427 -15.086 1.00 51.41 310 GLY A N 1
ATOM 2411 C CA . GLY A 1 310 ? 0.446 -6.049 -14.676 1.00 51.41 310 GLY A CA 1
ATOM 2412 C C . GLY A 1 310 ? 1.819 -5.857 -14.028 1.00 51.41 310 GLY A C 1
ATOM 2413 O O . GLY A 1 310 ? 1.936 -5.149 -13.033 1.00 51.41 310 GLY A O 1
ATOM 2414 N N . CYS A 1 311 ? 2.850 -6.468 -14.588 1.00 54.16 311 CYS A N 1
ATOM 2415 C CA . CYS A 1 311 ? 4.205 -5.955 -14.522 1.00 54.16 311 CYS A CA 1
ATOM 2416 C C . CYS A 1 311 ? 4.482 -5.432 -15.923 1.00 54.16 311 CYS A C 1
ATOM 2418 O O . CYS A 1 311 ? 4.071 -6.033 -16.909 1.00 54.16 311 CYS A O 1
ATOM 2420 N N . ASP A 1 312 ? 5.137 -4.290 -16.030 1.00 67.44 312 ASP A N 1
ATOM 2421 C CA . ASP A 1 312 ? 5.666 -3.838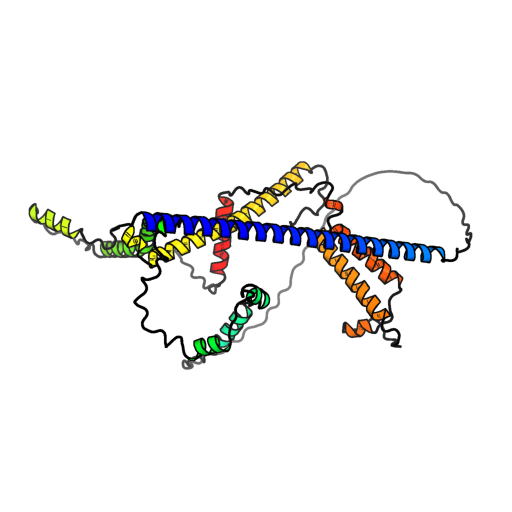 -17.304 1.00 67.44 312 ASP A CA 1
ATOM 2422 C C . ASP A 1 312 ? 6.807 -4.800 -17.680 1.00 67.44 312 ASP A C 1
ATOM 2424 O O . ASP A 1 312 ? 7.970 -4.494 -17.463 1.00 67.44 312 ASP A O 1
ATOM 2428 N N . ILE A 1 313 ? 6.465 -6.032 -18.087 1.00 66.75 313 ILE A N 1
ATOM 2429 C CA . ILE A 1 313 ? 7.405 -7.127 -18.354 1.00 66.75 313 ILE A CA 1
ATOM 2430 C C . ILE A 1 313 ? 8.357 -6.668 -19.443 1.00 66.75 313 ILE A C 1
ATOM 2432 O O . ILE A 1 313 ? 9.536 -6.957 -19.361 1.00 66.75 313 ILE A O 1
ATOM 2436 N N . GLU A 1 314 ? 7.882 -5.884 -20.409 1.00 70.69 314 GLU A N 1
ATOM 2437 C CA . GLU A 1 314 ? 8.743 -5.276 -21.418 1.00 70.69 314 GLU A CA 1
ATOM 2438 C C . GLU A 1 314 ? 9.758 -4.315 -20.792 1.00 70.69 314 GLU A C 1
ATOM 2440 O O . GLU A 1 314 ? 10.937 -4.414 -21.114 1.00 70.69 314 GLU A O 1
ATOM 2445 N N . ARG A 1 315 ? 9.368 -3.446 -19.848 1.00 76.62 315 ARG A N 1
ATOM 2446 C CA . ARG A 1 315 ? 10.345 -2.644 -19.094 1.00 76.62 315 ARG A CA 1
ATOM 2447 C C . ARG A 1 315 ? 11.241 -3.486 -18.193 1.00 76.62 315 ARG A C 1
ATOM 2449 O O . ARG A 1 315 ? 12.422 -3.198 -18.141 1.00 76.62 315 ARG A O 1
ATOM 2456 N N . GLN A 1 316 ? 10.726 -4.489 -17.489 1.00 79.62 316 GLN A N 1
ATOM 2457 C CA . GLN A 1 316 ? 11.522 -5.329 -16.585 1.00 79.62 316 GLN A CA 1
ATOM 2458 C C . GLN A 1 316 ? 12.530 -6.187 -17.356 1.00 79.62 316 GLN A C 1
ATOM 2460 O O . GLN A 1 316 ? 13.679 -6.298 -16.947 1.00 79.62 316 GLN A O 1
ATOM 2465 N N . VAL A 1 317 ? 12.123 -6.742 -18.498 1.00 84.75 317 VAL A N 1
ATOM 2466 C CA . VAL A 1 317 ? 13.000 -7.441 -19.442 1.00 84.75 317 VAL A CA 1
ATOM 2467 C C . VAL A 1 317 ? 14.000 -6.455 -20.031 1.00 84.75 317 VAL A C 1
ATOM 2469 O O . VAL A 1 317 ? 15.185 -6.740 -20.022 1.00 84.75 317 VAL A O 1
ATOM 2472 N N . ALA A 1 318 ? 13.578 -5.255 -20.435 1.00 84.31 318 ALA A N 1
ATOM 2473 C CA . ALA A 1 318 ? 14.502 -4.247 -20.947 1.00 84.31 318 ALA A CA 1
ATOM 2474 C C . ALA A 1 318 ? 15.481 -3.716 -19.876 1.00 84.31 318 ALA A C 1
ATOM 2476 O O . ALA A 1 318 ? 16.623 -3.387 -20.184 1.00 84.31 318 ALA A O 1
ATOM 2477 N N . GLU A 1 319 ? 15.077 -3.650 -18.609 1.00 89.50 319 GLU A N 1
ATOM 2478 C CA . GLU A 1 319 ? 15.959 -3.340 -17.482 1.00 89.50 319 GLU A CA 1
ATOM 2479 C C . GLU A 1 319 ? 16.966 -4.471 -17.251 1.00 89.50 319 GLU A C 1
ATOM 2481 O O . GLU A 1 319 ? 18.163 -4.210 -17.134 1.00 89.50 319 GLU A O 1
ATOM 2486 N N . ALA A 1 320 ? 16.501 -5.723 -17.237 1.00 89.06 320 ALA A N 1
ATOM 2487 C CA . ALA A 1 320 ? 17.354 -6.899 -17.105 1.00 89.06 320 ALA A CA 1
ATOM 2488 C C . ALA A 1 320 ? 18.361 -7.002 -18.264 1.00 89.06 320 ALA A C 1
ATOM 2490 O O . ALA A 1 320 ? 19.559 -7.131 -18.016 1.00 89.06 320 ALA A O 1
ATOM 2491 N N . ASP A 1 321 ? 17.904 -6.850 -19.506 1.00 91.44 321 ASP A N 1
ATOM 2492 C CA . ASP A 1 321 ? 18.728 -6.868 -20.717 1.00 91.44 321 ASP A CA 1
ATOM 2493 C C . ASP A 1 321 ? 19.723 -5.700 -20.732 1.00 91.44 321 ASP A C 1
ATOM 2495 O O . ASP A 1 321 ? 20.894 -5.875 -21.070 1.00 91.44 321 ASP A O 1
ATOM 2499 N N . GLY A 1 322 ? 19.289 -4.504 -20.320 1.00 93.75 322 GLY A N 1
ATOM 2500 C CA . GLY A 1 322 ? 20.158 -3.333 -20.199 1.00 93.75 322 GLY A CA 1
ATOM 2501 C C . GLY A 1 322 ? 21.259 -3.523 -19.153 1.00 93.75 322 GLY A C 1
ATOM 2502 O O . GLY A 1 322 ? 22.419 -3.179 -19.396 1.00 93.75 322 GLY A O 1
ATOM 2503 N N . ASN A 1 323 ? 20.922 -4.121 -18.009 1.00 92.69 323 ASN A N 1
ATOM 2504 C CA . ASN A 1 323 ? 21.876 -4.453 -16.952 1.00 92.69 323 ASN A CA 1
ATOM 2505 C C . ASN A 1 323 ? 22.843 -5.566 -17.376 1.00 92.69 323 ASN A C 1
ATOM 2507 O O . ASN A 1 323 ? 24.041 -5.464 -17.107 1.00 92.69 323 ASN A O 1
ATOM 2511 N N . ALA A 1 324 ? 22.360 -6.597 -18.073 1.00 91.00 324 ALA A N 1
ATOM 2512 C CA . ALA A 1 324 ? 23.196 -7.654 -18.634 1.00 91.00 324 ALA A CA 1
ATOM 2513 C C . ALA A 1 324 ? 24.202 -7.085 -19.647 1.00 91.00 324 ALA A C 1
ATOM 2515 O O . ALA A 1 324 ? 25.402 -7.324 -19.523 1.00 91.00 324 ALA A O 1
ATOM 2516 N N . ALA A 1 325 ? 23.746 -6.242 -20.577 1.00 92.75 325 ALA A N 1
ATOM 2517 C CA . ALA A 1 325 ? 24.608 -5.589 -21.557 1.00 92.75 325 ALA A CA 1
ATOM 2518 C C . ALA A 1 325 ? 25.652 -4.660 -20.901 1.00 92.75 325 ALA A C 1
ATOM 2520 O O . ALA A 1 325 ? 26.824 -4.679 -21.275 1.00 92.75 325 ALA A O 1
ATOM 2521 N N . LEU A 1 326 ? 25.283 -3.902 -19.860 1.00 93.12 326 LEU A N 1
ATOM 2522 C CA . LEU A 1 326 ? 26.250 -3.117 -19.077 1.00 93.12 326 LEU A CA 1
ATOM 2523 C C . LEU A 1 326 ? 27.254 -3.985 -18.317 1.00 93.12 326 LEU A C 1
ATOM 2525 O O . LEU A 1 326 ? 28.397 -3.570 -18.134 1.00 93.12 326 LEU A O 1
ATOM 2529 N N . THR A 1 327 ? 26.834 -5.158 -17.853 1.00 90.62 327 THR A N 1
ATOM 2530 C CA . THR A 1 327 ? 27.714 -6.097 -17.152 1.00 90.62 327 THR A CA 1
ATOM 2531 C C . THR A 1 327 ? 28.761 -6.634 -18.116 1.00 90.62 327 THR A C 1
ATOM 2533 O O . THR A 1 327 ? 29.945 -6.520 -17.822 1.00 90.62 327 THR A O 1
ATOM 2536 N N . VAL A 1 328 ? 28.345 -7.073 -19.310 1.00 89.19 328 VAL A N 1
ATOM 2537 C CA . VAL A 1 328 ? 29.255 -7.466 -20.399 1.00 89.19 328 VAL A CA 1
ATOM 2538 C C . VAL A 1 328 ? 30.222 -6.330 -20.729 1.00 89.19 328 VAL A C 1
ATOM 2540 O O . VAL A 1 328 ? 31.430 -6.533 -20.725 1.00 89.19 328 VAL A O 1
ATOM 2543 N N . LYS A 1 329 ? 29.721 -5.103 -20.911 1.00 91.62 329 LYS A N 1
ATOM 2544 C CA . LYS A 1 329 ? 30.567 -3.927 -21.158 1.00 91.62 329 LYS A CA 1
ATOM 2545 C C . LYS A 1 329 ? 31.629 -3.730 -20.066 1.00 91.62 329 LYS A C 1
ATOM 2547 O O . LYS A 1 329 ? 32.794 -3.524 -20.382 1.00 91.62 329 LYS A O 1
ATOM 2552 N N . ARG A 1 330 ? 31.235 -3.777 -18.788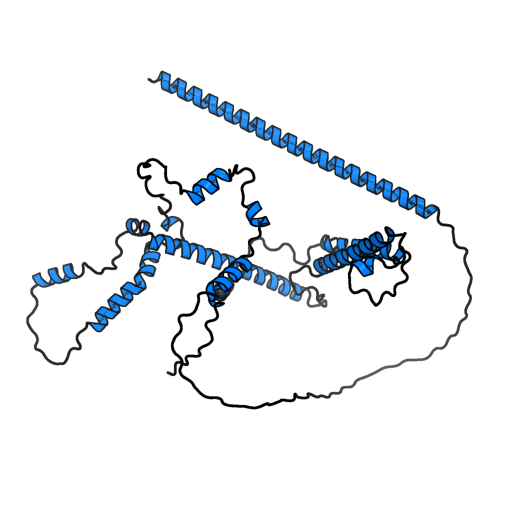 1.00 88.44 330 ARG A N 1
ATOM 2553 C CA . ARG A 1 330 ? 32.150 -3.580 -17.649 1.00 88.44 330 ARG A CA 1
ATOM 2554 C C . ARG A 1 330 ? 33.182 -4.696 -17.527 1.00 88.44 330 ARG A C 1
ATOM 2556 O O . ARG A 1 330 ? 34.302 -4.400 -17.128 1.00 88.44 330 ARG A O 1
ATOM 2563 N N . MET A 1 331 ? 32.803 -5.936 -17.836 1.00 84.56 331 MET A N 1
ATOM 2564 C CA . MET A 1 331 ? 33.715 -7.082 -17.842 1.00 84.56 331 MET A CA 1
ATOM 2565 C C . MET A 1 331 ? 34.794 -6.895 -18.905 1.00 84.56 331 MET A C 1
ATOM 2567 O O . MET A 1 331 ? 35.972 -6.931 -18.577 1.00 84.56 331 MET A O 1
ATOM 2571 N N . GLU A 1 332 ? 34.408 -6.565 -20.135 1.00 84.25 332 GLU A N 1
ATOM 2572 C CA . GLU A 1 332 ? 35.365 -6.313 -21.218 1.00 84.25 332 GLU A CA 1
ATOM 2573 C C . GLU A 1 332 ? 36.265 -5.100 -20.942 1.00 84.25 332 GLU A C 1
ATOM 2575 O O . GLU A 1 332 ? 37.471 -5.146 -21.162 1.00 84.25 332 GLU A O 1
ATOM 2580 N N . GLU A 1 333 ? 35.713 -4.010 -20.399 1.00 83.56 333 GLU A N 1
ATOM 2581 C CA . GLU A 1 333 ? 36.514 -2.853 -19.983 1.00 83.56 333 GLU A CA 1
ATOM 2582 C C . GLU A 1 333 ? 37.463 -3.164 -18.818 1.00 83.56 333 GLU A C 1
ATOM 2584 O O . GLU A 1 333 ? 38.467 -2.475 -18.670 1.00 83.56 333 GLU A O 1
ATOM 2589 N N . ALA A 1 334 ? 37.136 -4.128 -17.953 1.00 81.19 334 ALA A N 1
ATOM 2590 C CA . ALA A 1 334 ? 38.025 -4.565 -16.881 1.00 81.19 334 ALA A CA 1
ATOM 2591 C C . ALA A 1 334 ? 39.184 -5.394 -17.439 1.00 81.19 334 ALA A C 1
ATOM 2593 O O . ALA A 1 334 ? 40.326 -5.097 -17.110 1.00 81.19 334 ALA A O 1
ATOM 2594 N N . ILE A 1 335 ? 38.895 -6.326 -18.351 1.00 78.12 335 ILE A N 1
ATOM 2595 C CA . ILE A 1 335 ? 39.907 -7.122 -19.054 1.00 78.12 335 ILE A CA 1
ATOM 2596 C C . ILE A 1 335 ? 40.883 -6.210 -19.816 1.00 78.12 335 ILE A C 1
ATOM 2598 O O . ILE A 1 335 ? 42.092 -6.373 -19.711 1.00 78.12 335 ILE A O 1
ATOM 2602 N N . LEU A 1 336 ? 40.377 -5.182 -20.510 1.00 78.38 336 LEU A N 1
ATOM 2603 C CA . LEU A 1 336 ? 41.204 -4.196 -21.224 1.00 78.38 336 LEU A CA 1
ATOM 2604 C C . LEU A 1 336 ? 42.116 -3.351 -20.315 1.00 78.38 336 LEU A C 1
ATOM 2606 O O . LEU A 1 336 ? 42.978 -2.640 -20.820 1.00 78.38 336 LEU A O 1
ATOM 2610 N N . ARG A 1 337 ? 41.918 -3.349 -18.989 1.00 75.56 337 ARG A N 1
ATOM 2611 C CA . ARG A 1 337 ? 42.823 -2.660 -18.049 1.00 75.56 337 ARG A CA 1
ATOM 2612 C C . ARG A 1 337 ? 43.965 -3.554 -17.570 1.00 75.56 337 ARG A C 1
ATOM 2614 O O . ARG A 1 337 ? 44.913 -3.024 -16.999 1.00 75.56 337 ARG A O 1
ATOM 2621 N N . GLU A 1 338 ? 43.883 -4.866 -17.782 1.00 69.81 338 GLU A N 1
ATOM 2622 C CA . GLU A 1 338 ? 44.852 -5.861 -17.302 1.00 69.81 338 GLU A CA 1
ATOM 2623 C C . GLU A 1 338 ? 45.876 -6.274 -18.382 1.00 69.81 338 GLU A C 1
ATOM 2625 O O . GLU A 1 338 ? 46.396 -7.386 -18.338 1.00 69.81 338 GLU A O 1
ATOM 2630 N N . ASP A 1 339 ? 46.203 -5.370 -19.318 1.00 56.88 339 ASP A N 1
ATOM 2631 C CA . ASP A 1 339 ? 47.047 -5.559 -20.525 1.00 56.88 339 ASP A CA 1
ATOM 2632 C C . ASP A 1 339 ? 48.437 -6.232 -20.326 1.00 56.88 339 ASP A C 1
ATOM 2634 O O . ASP A 1 339 ? 49.123 -6.517 -21.308 1.00 56.88 339 ASP A O 1
ATOM 2638 N N . ASP A 1 340 ? 48.854 -6.554 -19.098 1.00 58.56 340 ASP A N 1
ATOM 2639 C CA . ASP A 1 340 ? 50.163 -7.142 -18.777 1.00 58.56 340 ASP A CA 1
ATOM 2640 C C . ASP A 1 340 ? 50.154 -8.669 -18.504 1.00 58.56 340 ASP A C 1
ATOM 2642 O O . ASP A 1 340 ? 51.215 -9.263 -18.284 1.00 58.56 340 ASP A O 1
ATOM 2646 N N . ALA A 1 341 ? 49.005 -9.359 -18.534 1.00 55.66 341 ALA A N 1
ATOM 2647 C CA . ALA A 1 341 ? 48.928 -10.791 -18.200 1.00 55.66 341 ALA A CA 1
ATOM 2648 C C . ALA A 1 341 ? 48.876 -11.715 -19.440 1.00 55.66 341 ALA A C 1
ATOM 2650 O O . ALA A 1 341 ? 47.829 -11.979 -20.024 1.00 55.66 341 ALA A O 1
ATOM 2651 N N . SER A 1 342 ? 50.030 -12.271 -19.818 1.00 57.53 342 SER A N 1
ATOM 2652 C CA . SER A 1 342 ? 50.233 -13.211 -20.941 1.00 57.53 342 SER A CA 1
ATOM 2653 C C . SER A 1 342 ? 49.675 -14.639 -20.727 1.00 57.53 342 SER A C 1
ATOM 2655 O O . SER A 1 342 ? 50.367 -15.631 -20.960 1.00 57.53 342 SER A O 1
ATOM 2657 N N . ALA A 1 343 ? 48.422 -14.792 -20.292 1.00 57.81 343 ALA A N 1
ATOM 2658 C CA . ALA A 1 343 ? 47.838 -16.109 -20.020 1.00 57.81 343 ALA A CA 1
ATOM 2659 C C . ALA A 1 343 ? 47.030 -16.661 -21.214 1.00 57.81 343 ALA A C 1
ATOM 2661 O O . ALA A 1 343 ? 45.924 -16.223 -21.521 1.00 57.81 343 ALA A O 1
ATOM 2662 N N . THR A 1 344 ? 47.588 -17.676 -21.878 1.00 56.09 344 THR A N 1
ATOM 2663 C CA . THR A 1 344 ? 46.914 -18.529 -22.872 1.00 56.09 344 THR A CA 1
ATOM 2664 C C . THR A 1 344 ? 46.181 -19.659 -22.145 1.00 56.09 344 THR A C 1
ATOM 2666 O O . THR A 1 344 ? 46.729 -20.739 -21.961 1.00 56.09 344 THR A O 1
ATOM 2669 N N . VAL A 1 345 ? 44.957 -19.413 -21.675 1.00 56.03 345 VAL A N 1
ATOM 2670 C CA . VAL A 1 345 ? 44.121 -20.451 -21.040 1.00 56.03 345 VAL A CA 1
ATOM 2671 C C . VAL A 1 345 ? 42.802 -20.585 -21.796 1.00 56.03 345 VAL A C 1
ATOM 2673 O O . VAL A 1 345 ? 42.140 -19.587 -22.090 1.00 56.03 345 VAL A O 1
ATOM 2676 N N . ASP A 1 346 ? 42.433 -21.825 -22.128 1.00 57.72 346 ASP A N 1
ATOM 2677 C CA . ASP A 1 346 ? 41.233 -22.152 -22.896 1.00 57.72 346 ASP A CA 1
ATOM 2678 C C . ASP A 1 346 ? 39.942 -21.713 -22.171 1.00 57.72 346 ASP A C 1
ATOM 2680 O O . ASP A 1 346 ? 39.780 -21.906 -20.962 1.00 57.72 346 ASP A O 1
ATOM 2684 N N . PRO A 1 347 ? 38.961 -21.132 -22.887 1.00 55.84 347 PRO A N 1
ATOM 2685 C CA . PRO A 1 347 ? 37.825 -20.454 -22.269 1.00 55.84 347 PRO A CA 1
ATOM 2686 C C . PRO A 1 347 ? 36.826 -21.388 -21.572 1.00 55.84 347 PRO A C 1
ATOM 2688 O O . PRO A 1 347 ? 35.966 -20.890 -20.843 1.00 55.84 347 PRO A O 1
ATOM 2691 N N . VAL A 1 348 ? 36.925 -22.702 -21.774 1.00 63.59 348 VAL A N 1
ATOM 2692 C CA . VAL A 1 348 ? 35.929 -23.692 -21.336 1.00 63.59 348 VAL A CA 1
ATOM 2693 C C . VAL A 1 348 ? 36.126 -24.131 -19.874 1.00 63.59 348 VAL A C 1
ATOM 2695 O O . VAL A 1 348 ? 35.185 -24.631 -19.269 1.00 63.59 348 VAL A O 1
ATOM 2698 N N . GLU A 1 349 ? 37.290 -23.876 -19.265 1.00 67.88 349 GLU A N 1
ATOM 2699 C CA . GLU A 1 349 ? 37.636 -24.394 -17.924 1.00 67.88 349 GLU A CA 1
ATOM 2700 C C . GLU A 1 349 ? 37.476 -23.391 -16.763 1.00 67.88 349 GLU A C 1
ATOM 2702 O O . GLU A 1 349 ? 37.794 -23.712 -15.621 1.00 67.88 349 GLU A O 1
ATOM 2707 N N . ALA A 1 350 ? 36.962 -22.180 -17.005 1.00 67.62 350 ALA A N 1
ATOM 2708 C CA . ALA A 1 350 ? 36.803 -21.202 -15.923 1.00 67.62 350 ALA A CA 1
ATOM 2709 C C . ALA A 1 350 ? 35.670 -21.602 -14.965 1.00 67.62 350 ALA A C 1
ATOM 2711 O O . ALA A 1 350 ? 34.508 -21.681 -15.367 1.00 67.62 350 ALA A O 1
ATOM 2712 N N . THR A 1 351 ? 36.007 -21.796 -13.688 1.00 76.81 351 THR A N 1
ATOM 2713 C CA . THR A 1 351 ? 35.046 -22.148 -12.626 1.00 76.81 351 THR A CA 1
ATOM 2714 C C . THR A 1 351 ? 34.688 -20.956 -11.736 1.00 76.81 351 THR A C 1
ATOM 2716 O O . THR A 1 351 ? 33.720 -21.023 -10.978 1.00 76.81 351 THR A O 1
ATOM 2719 N N . SER A 1 352 ? 35.417 -19.842 -11.867 1.00 76.50 352 SER A N 1
ATOM 2720 C CA . SER A 1 352 ? 35.212 -18.608 -11.110 1.00 76.50 352 SER A CA 1
ATOM 2721 C C . SER A 1 352 ? 35.123 -17.362 -12.003 1.00 76.50 352 SER A C 1
ATOM 2723 O O . SER A 1 352 ? 35.690 -17.298 -13.094 1.00 76.50 352 SER A O 1
ATOM 2725 N N . MET A 1 353 ? 34.442 -16.324 -11.503 1.00 61.22 353 MET A N 1
ATOM 2726 C CA . MET A 1 353 ? 34.397 -14.988 -12.118 1.00 61.22 353 MET A CA 1
ATOM 2727 C C . MET A 1 353 ? 35.782 -14.332 -12.194 1.00 61.22 353 MET A C 1
ATOM 2729 O O . MET A 1 353 ? 36.022 -13.531 -13.093 1.00 61.22 353 MET A O 1
ATOM 2733 N N . SER A 1 354 ? 36.693 -14.700 -11.288 1.00 69.00 354 SER A N 1
ATOM 2734 C CA . SER A 1 354 ? 38.095 -14.271 -11.324 1.00 69.00 354 SER A CA 1
ATOM 2735 C C . SER A 1 354 ? 38.850 -14.891 -12.506 1.00 69.00 354 SER A C 1
ATOM 2737 O O . SER A 1 354 ? 39.613 -14.200 -13.168 1.00 69.00 354 SER A O 1
ATOM 2739 N N . ASP A 1 355 ? 38.576 -16.157 -12.840 1.00 66.56 355 ASP A N 1
ATOM 2740 C CA . ASP A 1 355 ? 39.230 -16.863 -13.956 1.00 66.56 355 ASP A CA 1
ATOM 2741 C C . ASP A 1 355 ? 38.775 -16.324 -15.320 1.00 66.56 355 ASP A C 1
ATOM 2743 O O . ASP A 1 355 ? 39.504 -16.383 -16.308 1.00 66.56 355 ASP A O 1
ATOM 2747 N N . LEU A 1 356 ? 37.542 -15.811 -15.390 1.00 61.91 356 LEU A N 1
ATOM 2748 C CA . LEU A 1 356 ? 37.014 -15.130 -16.573 1.00 61.91 356 LEU A CA 1
ATOM 2749 C C . LEU A 1 356 ? 37.660 -13.756 -16.787 1.00 61.91 356 LEU A C 1
ATOM 2751 O O . LEU A 1 356 ? 37.770 -13.335 -17.934 1.00 61.91 356 LEU A O 1
ATOM 2755 N N . ALA A 1 357 ? 38.082 -13.078 -15.715 1.00 60.75 357 ALA A N 1
ATOM 2756 C CA . ALA A 1 357 ? 38.705 -11.757 -15.790 1.00 60.75 357 ALA A CA 1
ATOM 2757 C C . ALA A 1 357 ? 40.126 -11.803 -16.379 1.00 60.75 357 ALA A C 1
ATOM 2759 O O . ALA A 1 357 ? 40.530 -10.862 -17.047 1.00 60.75 357 ALA A O 1
ATOM 2760 N N . CYS A 1 358 ? 40.846 -12.919 -16.225 1.00 60.75 358 CYS A N 1
ATOM 2761 C CA . CYS A 1 358 ? 42.197 -13.088 -16.774 1.00 60.75 358 CYS A CA 1
ATOM 2762 C C . CYS A 1 358 ? 42.233 -13.523 -18.255 1.00 60.75 358 CYS A C 1
ATOM 2764 O O . CYS A 1 358 ? 43.297 -13.877 -18.764 1.00 60.75 358 CYS A O 1
ATOM 2766 N N . LYS A 1 359 ? 41.089 -13.576 -18.949 1.00 65.75 359 LYS A N 1
ATOM 2767 C CA . LYS A 1 359 ? 41.015 -14.028 -20.350 1.00 65.75 359 LYS A CA 1
ATOM 2768 C C . LYS A 1 359 ? 41.245 -12.878 -21.318 1.00 65.75 359 LYS A C 1
ATOM 2770 O O . LYS A 1 359 ? 40.941 -11.739 -21.003 1.00 65.75 359 LYS A O 1
ATOM 2775 N N . ALA A 1 360 ? 41.728 -13.191 -22.521 1.00 69.88 360 ALA A N 1
ATOM 2776 C CA . ALA A 1 360 ? 41.948 -12.191 -23.561 1.00 69.88 360 ALA A CA 1
ATOM 2777 C C . ALA A 1 360 ? 40.656 -11.400 -23.869 1.00 69.88 360 ALA A C 1
ATOM 2779 O O . ALA A 1 360 ? 39.590 -12.015 -23.998 1.00 69.88 360 ALA A O 1
ATOM 2780 N N . PRO A 1 361 ? 40.741 -10.064 -24.022 1.00 69.62 361 PRO A N 1
ATOM 2781 C CA . PRO A 1 361 ? 39.578 -9.219 -24.259 1.00 69.62 361 PRO A CA 1
ATOM 2782 C C . PRO A 1 361 ? 38.875 -9.623 -25.551 1.00 69.62 361 PRO A C 1
ATOM 2784 O O . PRO A 1 361 ? 39.512 -9.894 -26.578 1.00 69.62 361 PRO A O 1
ATOM 2787 N N . LEU A 1 362 ? 37.543 -9.624 -25.532 1.00 74.31 362 LEU A N 1
ATOM 2788 C CA . LEU A 1 362 ? 36.780 -9.719 -26.763 1.00 74.31 362 LEU A CA 1
ATOM 2789 C C . LEU A 1 362 ? 37.041 -8.466 -27.610 1.00 74.31 362 LEU A C 1
ATOM 2791 O O . LEU A 1 362 ? 37.425 -7.402 -27.125 1.00 74.31 362 LEU A O 1
ATOM 2795 N N . SER A 1 363 ? 36.836 -8.584 -28.925 1.00 80.56 363 SER A N 1
ATOM 2796 C CA . SER A 1 363 ? 37.093 -7.471 -29.848 1.00 80.56 363 SER A CA 1
ATOM 2797 C C . SER A 1 363 ? 36.395 -6.184 -29.384 1.00 80.56 363 SER A C 1
ATOM 2799 O O . SER A 1 363 ? 35.241 -6.240 -28.963 1.00 80.56 363 SER A O 1
ATOM 2801 N N . ALA A 1 364 ? 37.023 -5.015 -29.559 1.00 84.50 364 ALA A N 1
ATOM 2802 C CA . ALA A 1 364 ? 36.453 -3.712 -29.174 1.00 84.50 364 ALA A CA 1
ATOM 2803 C C . ALA A 1 364 ? 35.014 -3.469 -29.694 1.00 84.50 364 ALA A C 1
ATOM 2805 O O . ALA A 1 364 ? 34.221 -2.753 -29.083 1.00 84.50 364 ALA A O 1
ATOM 2806 N N . LYS A 1 365 ? 34.635 -4.135 -30.793 1.00 89.00 365 LYS A N 1
ATOM 2807 C CA . LYS A 1 365 ? 33.277 -4.123 -31.361 1.00 89.00 365 LYS A CA 1
ATOM 2808 C C . LYS A 1 365 ? 32.208 -4.671 -30.408 1.00 89.00 365 LYS A C 1
ATOM 2810 O O . LYS A 1 365 ? 31.041 -4.293 -30.519 1.00 89.00 365 LYS A O 1
ATOM 2815 N N . VAL A 1 366 ? 32.581 -5.567 -29.497 1.00 87.38 366 VAL A N 1
ATOM 2816 C CA . VAL A 1 366 ? 31.684 -6.191 -28.516 1.00 87.38 366 VAL A CA 1
ATOM 2817 C C . VAL A 1 366 ? 31.297 -5.177 -27.443 1.00 87.38 366 VAL A C 1
ATOM 2819 O O . VAL A 1 366 ? 30.111 -5.039 -27.155 1.00 87.38 366 VAL A O 1
ATOM 2822 N N . VAL A 1 367 ? 32.251 -4.373 -26.962 1.00 90.38 367 VAL A N 1
ATOM 2823 C CA . VAL A 1 367 ? 32.006 -3.269 -26.015 1.00 90.38 367 VAL A CA 1
ATOM 2824 C C . VAL A 1 367 ? 31.043 -2.236 -26.607 1.00 90.38 367 VAL A C 1
ATOM 2826 O O . VAL A 1 367 ? 30.065 -1.846 -25.967 1.00 90.38 367 VAL A O 1
ATOM 2829 N N . GLU A 1 368 ? 31.266 -1.829 -27.861 1.00 91.94 368 GLU A N 1
ATOM 2830 C CA . GLU A 1 368 ? 30.387 -0.881 -28.558 1.00 91.94 368 GLU A CA 1
ATOM 2831 C C . GLU A 1 368 ? 28.979 -1.438 -28.798 1.00 91.94 368 GLU A C 1
ATOM 2833 O O . GLU A 1 368 ? 27.993 -0.697 -28.764 1.00 91.94 368 GLU A O 1
ATOM 2838 N N . THR A 1 369 ? 28.871 -2.741 -29.060 1.00 92.06 369 THR A N 1
ATOM 2839 C CA . THR A 1 369 ? 27.582 -3.401 -29.297 1.00 92.06 369 THR A CA 1
ATOM 2840 C C . THR A 1 369 ? 26.806 -3.560 -27.996 1.00 92.06 369 THR A C 1
ATOM 2842 O O . THR A 1 369 ? 25.637 -3.185 -27.956 1.00 92.06 369 THR A O 1
ATOM 2845 N N . ALA A 1 370 ? 27.470 -3.959 -26.910 1.00 90.69 370 ALA A N 1
ATOM 2846 C CA . ALA A 1 370 ? 26.882 -4.012 -25.576 1.00 90.69 370 ALA A CA 1
ATOM 2847 C C . ALA A 1 370 ? 26.393 -2.629 -25.101 1.00 90.69 370 ALA A C 1
ATOM 2849 O O . ALA A 1 370 ? 25.295 -2.507 -24.567 1.00 90.69 370 ALA A O 1
ATOM 2850 N N . ASP A 1 371 ? 27.147 -1.555 -25.357 1.00 93.38 371 ASP A N 1
ATOM 2851 C CA . ASP A 1 371 ? 26.717 -0.188 -25.027 1.00 93.38 371 ASP A CA 1
ATOM 2852 C C . ASP A 1 371 ? 25.498 0.266 -25.853 1.00 93.38 371 ASP A C 1
ATOM 2854 O O . ASP A 1 371 ? 24.591 0.925 -25.337 1.00 93.38 371 ASP A O 1
ATOM 2858 N N . ARG A 1 372 ? 25.450 -0.105 -27.139 1.00 94.75 372 ARG A N 1
ATOM 2859 C CA . ARG A 1 372 ? 24.313 0.176 -28.029 1.00 94.75 372 ARG A CA 1
ATOM 2860 C C . ARG A 1 372 ? 23.052 -0.558 -27.577 1.00 94.75 372 ARG A C 1
ATOM 2862 O O . ARG A 1 372 ? 21.985 0.057 -27.527 1.00 94.75 372 ARG A O 1
ATOM 2869 N N . ASP A 1 373 ? 23.182 -1.832 -27.229 1.00 91.88 373 ASP A N 1
ATOM 2870 C CA . ASP A 1 373 ? 22.072 -2.667 -26.777 1.00 91.88 373 ASP A CA 1
ATOM 2871 C C . ASP A 1 373 ? 21.575 -2.213 -25.401 1.00 91.88 373 ASP A C 1
ATOM 2873 O O . ASP A 1 373 ? 20.373 -2.019 -25.226 1.00 91.88 373 ASP A O 1
ATOM 2877 N N . ALA A 1 374 ? 22.485 -1.875 -24.480 1.00 93.88 374 ALA A N 1
ATOM 2878 C CA . ALA A 1 374 ? 22.133 -1.266 -23.200 1.00 93.88 374 ALA A CA 1
ATOM 2879 C C . ALA A 1 374 ? 21.325 0.028 -23.388 1.00 93.88 374 ALA A C 1
ATOM 2881 O O . ALA A 1 374 ? 20.252 0.183 -22.804 1.00 93.88 374 ALA A O 1
ATOM 2882 N N . LYS A 1 375 ? 21.790 0.950 -24.243 1.00 93.94 375 LYS A N 1
ATOM 2883 C CA . LYS A 1 375 ? 21.075 2.205 -24.541 1.00 93.94 375 LYS A CA 1
ATOM 2884 C C . LYS A 1 375 ? 19.676 1.947 -25.088 1.00 93.94 375 LYS A C 1
ATOM 2886 O O . LYS A 1 375 ? 18.725 2.579 -24.637 1.00 93.94 375 LYS A O 1
ATOM 2891 N N . ARG A 1 376 ? 19.540 1.018 -26.035 1.00 91.06 376 ARG A N 1
ATOM 2892 C CA . ARG A 1 376 ? 18.247 0.680 -26.638 1.00 91.06 376 ARG A CA 1
ATOM 2893 C C . ARG A 1 376 ? 17.281 0.096 -25.607 1.00 91.06 376 ARG A C 1
ATOM 2895 O O . ARG A 1 376 ? 16.130 0.524 -25.557 1.00 91.06 376 ARG A O 1
ATOM 2902 N N . SER A 1 377 ? 17.744 -0.818 -24.760 1.00 89.12 377 SER A N 1
ATOM 2903 C CA . SER A 1 377 ? 16.915 -1.418 -23.715 1.00 89.12 377 SER A CA 1
ATOM 2904 C C . SER A 1 377 ? 16.526 -0.390 -22.644 1.00 89.12 377 SER A C 1
ATOM 2906 O O . SER A 1 377 ? 15.359 -0.307 -22.261 1.00 89.12 377 SER A O 1
ATOM 2908 N N . PHE A 1 378 ? 17.422 0.522 -22.256 1.00 89.88 378 PHE A N 1
ATOM 2909 C CA . PHE A 1 378 ? 17.066 1.601 -21.327 1.00 89.88 378 PHE A CA 1
ATOM 2910 C C . PHE A 1 378 ? 16.112 2.654 -21.916 1.00 89.88 378 PHE A C 1
ATOM 2912 O O . PHE A 1 378 ? 15.358 3.274 -21.167 1.00 89.88 378 PHE A O 1
ATOM 2919 N N . GLU A 1 379 ? 16.069 2.849 -23.237 1.00 86.81 379 GLU A N 1
ATOM 2920 C CA . GLU A 1 379 ? 15.040 3.684 -23.877 1.00 86.81 379 GLU A CA 1
ATOM 2921 C C . GLU A 1 379 ? 13.640 3.057 -23.788 1.00 86.81 379 GLU A C 1
ATOM 2923 O O . GLU A 1 379 ? 12.653 3.765 -23.547 1.00 86.81 379 GLU A O 1
ATOM 2928 N N . VAL A 1 380 ? 13.553 1.733 -23.949 1.00 82.31 380 VAL A N 1
ATOM 2929 C CA . VAL A 1 380 ? 12.315 0.962 -23.761 1.00 82.31 380 VAL A CA 1
ATOM 2930 C C . VAL A 1 380 ? 11.899 1.007 -22.289 1.00 82.31 380 VAL A C 1
ATOM 2932 O O . VAL A 1 380 ? 10.765 1.387 -21.993 1.00 82.31 380 VAL A O 1
ATOM 2935 N N . TYR A 1 381 ? 12.840 0.771 -21.366 1.00 82.00 381 TYR A N 1
ATOM 2936 C CA . TYR A 1 381 ? 12.639 0.929 -19.922 1.00 82.00 381 TYR A CA 1
ATOM 2937 C C . TYR A 1 381 ? 12.149 2.338 -19.542 1.00 82.00 381 TYR A C 1
ATOM 2939 O O . TYR A 1 381 ? 11.209 2.510 -18.763 1.00 82.00 381 TYR A O 1
ATOM 2947 N N . GLY A 1 382 ? 12.733 3.376 -20.145 1.00 77.31 382 GLY A N 1
ATOM 2948 C CA . GLY A 1 382 ? 12.363 4.778 -19.937 1.00 77.31 382 GLY A CA 1
ATOM 2949 C C . GLY A 1 382 ? 10.968 5.139 -20.453 1.00 77.31 382 GLY A C 1
ATOM 2950 O O . GLY A 1 382 ? 10.479 6.239 -20.194 1.00 77.31 382 GLY A O 1
ATOM 2951 N N . GLY A 1 383 ? 10.290 4.228 -21.155 1.00 74.31 383 GLY A N 1
ATOM 2952 C CA . GLY A 1 383 ? 8.956 4.462 -21.688 1.00 74.31 383 GLY A CA 1
ATOM 2953 C C . GLY A 1 383 ? 8.951 5.435 -22.860 1.00 74.31 383 GLY A C 1
ATOM 2954 O O . GLY A 1 383 ? 7.948 6.118 -23.065 1.00 74.31 383 GLY A O 1
ATOM 2955 N N . LYS A 1 384 ? 10.035 5.499 -23.649 1.00 77.81 384 LYS A N 1
ATOM 2956 C CA . LYS A 1 384 ? 10.123 6.331 -24.865 1.00 77.81 384 LYS A CA 1
ATOM 2957 C C . LYS A 1 384 ? 8.950 6.074 -25.824 1.00 77.81 384 LYS A C 1
ATOM 2959 O O . LYS A 1 384 ? 8.479 6.996 -26.481 1.00 77.81 384 LYS A O 1
ATOM 2964 N N . HIS A 1 385 ? 8.420 4.850 -25.827 1.00 63.59 385 HIS A N 1
ATOM 2965 C CA . HIS A 1 385 ? 7.242 4.447 -26.603 1.00 63.59 385 HIS A CA 1
ATOM 2966 C C . HIS A 1 385 ? 5.895 4.672 -25.886 1.00 63.59 385 HIS A C 1
ATOM 2968 O O . HIS A 1 385 ? 4.853 4.700 -26.534 1.00 63.59 385 HIS A O 1
ATOM 2974 N N . ALA A 1 386 ? 5.890 4.892 -24.568 1.00 58.78 386 ALA A N 1
ATOM 2975 C CA . ALA A 1 386 ? 4.674 5.046 -23.761 1.00 58.78 386 ALA A CA 1
ATOM 2976 C C . ALA A 1 386 ? 4.088 6.475 -23.773 1.00 58.78 386 ALA A C 1
ATOM 2978 O O . ALA A 1 386 ? 2.980 6.697 -23.284 1.00 58.78 386 ALA A O 1
ATOM 2979 N N . LEU A 1 387 ? 4.817 7.458 -24.318 1.00 54.59 387 LEU A N 1
ATOM 2980 C CA . LEU A 1 387 ? 4.439 8.877 -24.294 1.00 54.59 387 LEU A CA 1
ATOM 2981 C C . LEU A 1 387 ? 3.333 9.266 -25.292 1.00 54.59 387 LEU A C 1
ATOM 2983 O O . LEU A 1 387 ? 2.744 10.332 -25.130 1.00 54.59 387 LEU A O 1
ATOM 2987 N N . GLN A 1 388 ? 3.020 8.440 -26.297 1.00 59.28 388 GLN A N 1
ATOM 2988 C CA . GLN A 1 388 ? 2.010 8.800 -27.306 1.00 59.28 388 GLN A CA 1
ATOM 2989 C C . GLN A 1 388 ? 0.561 8.563 -26.862 1.00 59.28 388 GLN A C 1
ATOM 2991 O O . GLN A 1 388 ? -0.317 9.273 -27.337 1.00 59.28 388 GLN A O 1
ATOM 2996 N N . GLN A 1 389 ? 0.314 7.644 -25.924 1.00 49.50 389 GLN A N 1
ATOM 2997 C CA . GLN A 1 389 ? -0.907 7.498 -25.117 1.00 49.50 389 GLN A CA 1
ATOM 2998 C C . GLN A 1 389 ? -0.712 6.251 -24.242 1.00 49.50 389 GLN A C 1
ATOM 3000 O O . GLN A 1 389 ? -0.393 5.196 -24.791 1.00 49.50 389 GLN A O 1
ATOM 3005 N N . PRO A 1 390 ? -0.888 6.313 -22.907 1.00 51.50 390 PRO A N 1
ATOM 3006 C CA . PRO A 1 390 ? -0.858 5.100 -22.105 1.00 51.50 390 PRO A CA 1
ATOM 3007 C C . PRO A 1 390 ? -2.033 4.217 -22.558 1.00 51.50 390 PRO A C 1
ATOM 3009 O O . PRO A 1 390 ? -3.178 4.672 -22.475 1.00 51.50 390 PRO A O 1
ATOM 3012 N N . PRO A 1 391 ? -1.788 2.981 -23.028 1.00 55.09 391 PRO A N 1
ATOM 3013 C CA . PRO A 1 391 ? -2.806 2.149 -23.681 1.00 55.09 391 PRO A CA 1
ATOM 3014 C C . PRO A 1 391 ? -4.015 1.818 -22.787 1.00 55.09 391 PRO A C 1
ATOM 3016 O O . PRO A 1 391 ? -5.048 1.387 -23.290 1.00 55.09 391 PRO A O 1
ATOM 3019 N N . PHE A 1 392 ? -3.914 2.067 -21.477 1.00 48.69 392 PHE A N 1
ATOM 3020 C CA . PHE A 1 392 ? -4.955 1.793 -20.481 1.00 48.69 392 PHE A CA 1
ATOM 3021 C C . PHE A 1 392 ? -5.597 3.043 -19.865 1.00 48.69 392 PHE A C 1
ATOM 3023 O O . PHE A 1 392 ? -6.398 2.934 -18.938 1.00 48.69 392 PHE A O 1
ATOM 3030 N N . GLY A 1 393 ? -5.267 4.244 -20.352 1.00 54.25 393 GLY A N 1
ATOM 3031 C CA . GLY A 1 393 ? -5.707 5.480 -19.709 1.00 54.25 393 GLY A CA 1
ATOM 3032 C C . GLY A 1 393 ? -5.158 5.622 -18.282 1.00 54.25 393 GLY A C 1
ATOM 3033 O O . GLY A 1 393 ? -4.283 4.881 -17.835 1.00 54.25 393 GLY A O 1
ATOM 3034 N N . ARG A 1 394 ? -5.619 6.637 -17.549 1.00 52.19 394 ARG A N 1
ATOM 3035 C CA . ARG A 1 394 ? -5.220 6.823 -16.146 1.00 52.19 394 ARG A CA 1
ATOM 3036 C C . ARG A 1 394 ? -5.999 5.848 -15.269 1.00 52.19 394 ARG A C 1
ATOM 3038 O O . ARG A 1 394 ? -7.226 5.879 -15.293 1.00 52.19 394 ARG A O 1
ATOM 3045 N N . VAL A 1 395 ? -5.291 5.078 -14.441 1.00 54.53 395 VAL A N 1
ATOM 3046 C CA . VAL A 1 395 ? -5.900 4.255 -13.384 1.00 54.53 395 VAL A CA 1
ATOM 3047 C C . VAL A 1 395 ? -6.871 5.123 -12.566 1.00 54.53 395 VAL A C 1
ATOM 3049 O O . VAL A 1 395 ? -6.483 6.223 -12.138 1.00 54.53 395 VAL A O 1
ATOM 3052 N N . PRO A 1 396 ? -8.124 4.684 -12.350 1.00 56.00 396 PRO A N 1
ATOM 3053 C CA . PRO A 1 396 ? -9.088 5.442 -11.571 1.00 56.00 396 PRO A CA 1
ATOM 3054 C C . PRO A 1 396 ? -8.528 5.722 -10.176 1.00 56.00 396 PRO A C 1
ATOM 3056 O O . PRO A 1 396 ? -8.150 4.819 -9.437 1.00 56.00 396 PRO A O 1
ATOM 3059 N N . LYS A 1 397 ? -8.501 6.995 -9.766 1.00 62.66 397 LYS A N 1
ATOM 3060 C CA . LYS A 1 397 ? -8.062 7.367 -8.406 1.00 62.66 397 LYS A CA 1
ATOM 3061 C C . LYS A 1 397 ? -9.013 6.863 -7.311 1.00 62.66 397 LYS A C 1
ATOM 3063 O O . LYS A 1 397 ? -8.707 6.996 -6.129 1.00 62.66 397 LYS A O 1
ATOM 3068 N N . ARG A 1 398 ? -10.188 6.354 -7.689 1.00 73.12 398 ARG A N 1
ATOM 3069 C CA . ARG A 1 398 ? -11.250 5.893 -6.795 1.00 73.12 398 ARG A CA 1
ATOM 3070 C C . ARG A 1 398 ? -11.715 4.523 -7.278 1.00 73.12 398 ARG A C 1
ATOM 3072 O O . ARG A 1 398 ? -12.276 4.454 -8.364 1.00 73.12 398 ARG A O 1
ATOM 3079 N N . ALA A 1 399 ? -11.494 3.498 -6.458 1.00 79.25 399 ALA A N 1
ATOM 3080 C CA . ALA A 1 399 ? -12.001 2.152 -6.701 1.00 79.25 399 ALA A CA 1
ATOM 3081 C C . ALA A 1 399 ? -13.346 1.969 -5.989 1.00 79.25 399 ALA A C 1
ATOM 3083 O O . ALA A 1 399 ? -13.496 2.378 -4.829 1.00 79.25 399 ALA A O 1
ATOM 3084 N N . LYS A 1 400 ? -14.330 1.371 -6.663 1.00 87.31 400 LYS A N 1
ATOM 3085 C CA . LYS A 1 400 ? -15.638 1.077 -6.062 1.00 87.31 400 LYS A CA 1
ATOM 3086 C C . LYS A 1 400 ? -15.603 -0.307 -5.418 1.00 87.31 400 LYS A C 1
ATOM 3088 O O . LYS A 1 400 ? -15.581 -1.317 -6.118 1.00 87.31 400 LYS A O 1
ATOM 3093 N N . LEU A 1 401 ? -15.660 -0.339 -4.086 1.00 90.38 401 LEU A N 1
ATOM 3094 C CA . LEU A 1 401 ? -15.774 -1.580 -3.316 1.00 90.38 401 LEU A CA 1
ATOM 3095 C C . LEU A 1 401 ? -17.118 -2.270 -3.586 1.00 90.38 401 LEU A C 1
ATOM 3097 O O . LEU A 1 401 ? -18.184 -1.658 -3.470 1.00 90.38 401 LEU A O 1
ATOM 3101 N N . SER A 1 402 ? -17.061 -3.554 -3.923 1.00 92.19 402 SER A N 1
ATOM 3102 C CA . SER A 1 402 ? -18.207 -4.452 -4.034 1.00 92.19 402 SER A CA 1
ATOM 3103 C C . SER A 1 402 ? -18.265 -5.419 -2.846 1.00 92.19 402 SER A C 1
ATOM 3105 O O . SER A 1 402 ? -17.296 -5.585 -2.106 1.00 92.19 402 SER A O 1
ATOM 3107 N N . LYS A 1 403 ? -19.405 -6.099 -2.665 1.00 92.56 403 LYS A N 1
ATOM 3108 C CA . LYS A 1 403 ? -19.552 -7.131 -1.622 1.00 92.56 403 LYS A CA 1
ATOM 3109 C C . LYS A 1 403 ? -18.573 -8.296 -1.812 1.00 92.56 403 LYS A C 1
ATOM 3111 O O . LYS A 1 403 ? -18.114 -8.851 -0.825 1.00 92.56 403 LYS A O 1
ATOM 3116 N N . GLN A 1 404 ? -18.246 -8.645 -3.059 1.00 90.62 404 GLN A N 1
ATOM 3117 C CA . GLN A 1 404 ? -17.294 -9.717 -3.365 1.00 90.62 404 GLN A CA 1
ATOM 3118 C C . GLN A 1 404 ? -15.881 -9.357 -2.903 1.00 90.62 404 GLN A C 1
ATOM 3120 O O . GLN A 1 404 ? -15.205 -10.197 -2.324 1.00 90.62 404 GLN A O 1
ATOM 3125 N N . ASP A 1 405 ? -15.477 -8.095 -3.074 1.00 90.69 405 ASP A N 1
ATOM 3126 C CA . ASP A 1 405 ? -14.157 -7.627 -2.640 1.00 90.69 405 ASP A CA 1
ATOM 3127 C C . ASP A 1 405 ? -14.010 -7.715 -1.109 1.00 90.69 405 ASP A C 1
ATOM 3129 O O . ASP A 1 405 ? -12.937 -8.045 -0.615 1.00 90.69 405 ASP A O 1
ATOM 3133 N N . LEU A 1 406 ? -15.099 -7.478 -0.361 1.00 91.31 406 LEU A N 1
ATOM 3134 C CA . LEU A 1 406 ? -15.132 -7.652 1.098 1.00 91.31 406 LEU A CA 1
ATOM 3135 C C . LEU A 1 406 ? -14.964 -9.115 1.515 1.00 91.31 406 LEU A C 1
ATOM 3137 O O . LEU A 1 406 ? -14.209 -9.394 2.442 1.00 91.31 406 LEU A O 1
ATOM 3141 N N . VAL A 1 407 ? -15.642 -10.041 0.832 1.00 92.31 407 VAL A N 1
ATOM 3142 C CA . VAL A 1 407 ? -15.529 -11.482 1.115 1.00 92.31 407 VAL A CA 1
ATOM 3143 C C . VAL A 1 407 ? -14.111 -11.972 0.821 1.00 92.31 407 VAL A C 1
ATOM 3145 O O . VAL A 1 407 ? -13.478 -12.544 1.701 1.00 92.31 407 VAL A O 1
ATOM 3148 N N . LEU A 1 408 ? -13.562 -11.642 -0.352 1.00 88.56 408 LEU A N 1
ATOM 3149 C CA . LEU A 1 408 ? -12.186 -11.996 -0.716 1.00 88.56 408 LEU A CA 1
ATOM 3150 C C . LEU A 1 408 ? -11.161 -11.381 0.244 1.00 88.56 408 LEU A C 1
ATOM 3152 O O . LEU A 1 408 ? -10.213 -12.045 0.656 1.00 88.56 408 LEU A O 1
ATOM 3156 N N . GLY A 1 409 ? -11.373 -10.127 0.650 1.00 89.62 409 GLY A N 1
ATOM 3157 C CA . GLY A 1 409 ? -10.534 -9.465 1.643 1.00 89.62 409 GLY A CA 1
ATOM 3158 C C . GLY A 1 409 ? -10.554 -10.171 3.003 1.00 89.62 409 GLY A C 1
ATOM 3159 O O . GLY A 1 409 ? -9.515 -10.254 3.657 1.00 89.62 409 GLY A O 1
ATOM 3160 N N . MET A 1 410 ? -11.705 -10.707 3.424 1.00 90.56 410 MET A N 1
ATOM 3161 C CA . MET A 1 410 ? -11.820 -11.518 4.641 1.00 90.56 410 MET A CA 1
ATOM 3162 C C . MET A 1 410 ? -11.129 -12.879 4.499 1.00 90.56 410 MET A C 1
ATOM 3164 O O . MET A 1 410 ? -10.417 -13.287 5.418 1.00 90.56 410 MET A O 1
ATOM 3168 N N . ASP A 1 411 ? -11.275 -13.549 3.356 1.00 90.56 411 ASP A N 1
ATOM 3169 C CA . ASP A 1 411 ? -10.654 -14.855 3.096 1.00 90.56 411 ASP A CA 1
ATOM 3170 C C . ASP A 1 411 ? -9.119 -14.762 3.082 1.00 90.56 411 ASP A C 1
ATOM 3172 O O . ASP A 1 411 ? -8.431 -15.577 3.703 1.00 90.56 411 ASP A O 1
ATOM 3176 N N . LEU A 1 412 ? -8.569 -13.708 2.466 1.00 87.44 412 LEU A N 1
ATOM 3177 C CA . LEU A 1 412 ? -7.129 -13.423 2.472 1.00 87.44 412 LEU A CA 1
ATOM 3178 C C . LEU A 1 412 ? -6.583 -13.213 3.890 1.00 87.44 412 LEU A C 1
ATOM 3180 O O . LEU A 1 412 ? -5.460 -13.613 4.190 1.00 87.44 412 LEU A O 1
ATOM 3184 N N . MET A 1 413 ? -7.378 -12.628 4.789 1.00 86.94 413 MET A N 1
ATOM 3185 C CA . MET A 1 413 ? -6.996 -12.493 6.198 1.00 86.94 413 MET A CA 1
ATOM 3186 C C . MET A 1 413 ? -7.034 -13.828 6.945 1.00 86.94 413 MET A C 1
ATOM 3188 O O . MET A 1 413 ? -6.184 -14.072 7.801 1.00 86.94 413 MET A O 1
ATOM 3192 N N . GLY A 1 414 ? -8.012 -14.684 6.630 1.00 80.94 414 GLY A N 1
ATOM 3193 C CA . GLY A 1 414 ? -8.171 -16.001 7.246 1.00 80.94 414 GLY A CA 1
ATOM 3194 C C . GLY A 1 414 ? -6.978 -16.918 6.982 1.00 80.94 414 GLY A C 1
ATOM 3195 O O . GLY A 1 414 ? -6.522 -17.610 7.893 1.00 80.94 414 GLY A O 1
ATOM 3196 N N . HIS A 1 415 ? -6.400 -16.851 5.780 1.00 64.44 415 HIS A N 1
ATOM 3197 C CA . HIS A 1 415 ? -5.247 -17.674 5.415 1.00 64.44 415 HIS A CA 1
ATOM 3198 C C . HIS A 1 415 ? -3.991 -17.387 6.249 1.00 64.44 415 HIS A C 1
ATOM 3200 O O . HIS A 1 415 ? -3.269 -18.324 6.591 1.00 64.44 415 HIS A O 1
ATOM 3206 N N . HIS A 1 416 ? -3.761 -16.139 6.669 1.00 58.34 416 HIS A N 1
ATOM 3207 C CA . HIS A 1 416 ? -2.615 -15.807 7.522 1.00 58.34 416 HIS A CA 1
ATOM 3208 C C . HIS A 1 416 ? -2.731 -16.372 8.944 1.00 58.34 416 HIS A C 1
ATOM 3210 O O . HIS A 1 416 ? -1.711 -16.668 9.559 1.00 58.34 416 HIS A O 1
ATOM 3216 N N . PHE A 1 417 ? -3.949 -16.575 9.453 1.00 53.84 417 PHE A N 1
ATOM 3217 C CA . PHE A 1 417 ? -4.158 -17.132 10.793 1.00 53.84 417 PHE A CA 1
ATOM 3218 C C . PHE A 1 417 ? -4.094 -18.666 10.827 1.00 53.84 417 PHE A C 1
ATOM 3220 O O . PHE A 1 417 ? -3.797 -19.247 11.867 1.00 53.84 417 PHE A O 1
ATOM 3227 N N . THR A 1 418 ? -4.333 -19.338 9.696 1.00 50.97 418 THR A N 1
ATOM 3228 C CA . THR A 1 418 ? -4.381 -20.810 9.621 1.00 50.97 418 THR A CA 1
ATOM 3229 C C . THR A 1 418 ? -3.103 -21.467 9.096 1.00 50.97 418 THR A C 1
ATOM 3231 O O . THR A 1 418 ? -3.065 -22.687 8.950 1.00 50.97 418 THR A O 1
ATOM 3234 N N . HIS A 1 419 ? -2.047 -20.703 8.792 1.00 45.25 419 HIS A N 1
ATOM 3235 C CA . HIS A 1 419 ? -0.774 -21.289 8.350 1.00 45.25 419 HIS A CA 1
ATOM 3236 C C . HIS A 1 419 ? 0.075 -21.900 9.476 1.00 45.25 419 HIS A C 1
ATOM 3238 O O . HIS A 1 419 ? 1.032 -22.612 9.174 1.00 45.25 419 HIS A O 1
ATOM 3244 N N . SER A 1 420 ? -0.346 -21.789 10.742 1.00 42.62 420 SER A N 1
ATOM 3245 C CA . SER A 1 420 ? -0.064 -22.862 11.700 1.00 42.62 420 SER A CA 1
ATOM 3246 C C . SER A 1 420 ? -0.918 -24.058 11.291 1.00 42.62 420 SER A C 1
ATOM 3248 O O . SER A 1 420 ? -2.087 -24.149 11.654 1.00 42.62 420 SER A O 1
ATOM 3250 N N . ARG A 1 421 ? -0.368 -24.932 10.440 1.00 37.59 421 ARG A N 1
ATOM 3251 C CA . ARG A 1 421 ? -0.969 -26.233 10.136 1.00 37.59 421 ARG A CA 1
ATOM 3252 C C . ARG A 1 421 ? -1.157 -26.968 11.471 1.00 37.59 421 ARG A C 1
ATOM 3254 O O . ARG A 1 421 ? -0.150 -27.426 12.010 1.00 37.59 421 ARG A O 1
ATOM 3261 N N . PRO A 1 422 ? -2.380 -27.204 11.982 1.00 44.16 422 PRO A N 1
ATOM 3262 C CA . PRO A 1 422 ? -2.545 -28.379 12.811 1.00 44.16 422 PRO A CA 1
ATOM 3263 C C . PRO A 1 422 ? -2.201 -29.566 11.907 1.00 44.16 422 PRO A C 1
ATOM 3265 O O . PRO A 1 422 ? -2.718 -29.678 10.787 1.00 44.16 422 PRO A O 1
ATOM 3268 N N . ALA A 1 423 ? -1.280 -30.420 12.353 1.00 42.88 423 ALA A N 1
ATOM 3269 C CA . ALA A 1 423 ? -1.102 -31.735 11.760 1.00 42.88 423 ALA A CA 1
ATOM 3270 C C . ALA A 1 423 ? -2.499 -32.328 11.523 1.00 42.88 423 ALA A C 1
ATOM 3272 O O . ALA A 1 423 ? -3.339 -32.315 12.424 1.00 42.88 423 ALA A O 1
ATOM 3273 N N . ARG A 1 424 ? -2.786 -32.736 10.282 1.00 41.69 424 ARG A N 1
ATOM 3274 C CA . ARG A 1 424 ? -4.092 -33.258 9.865 1.00 41.69 424 ARG A CA 1
ATOM 3275 C C . ARG A 1 424 ? -4.391 -34.570 10.603 1.00 41.69 424 ARG A C 1
ATOM 3277 O O . ARG A 1 424 ? -4.238 -35.647 10.043 1.00 41.69 424 ARG A O 1
ATOM 3284 N N . GLY A 1 425 ? -4.847 -34.473 11.846 1.00 39.59 425 GLY A N 1
ATOM 3285 C CA . GLY A 1 425 ? -5.598 -35.509 12.535 1.00 39.59 425 GLY A CA 1
ATOM 3286 C C . GLY A 1 425 ? -7.037 -35.437 12.048 1.00 39.59 425 GLY A C 1
ATOM 3287 O O . GLY A 1 425 ? -7.818 -34.598 12.490 1.00 39.59 425 GLY A O 1
ATOM 3288 N N . VAL A 1 426 ? -7.370 -36.279 11.074 1.00 35.69 426 VAL A N 1
ATOM 3289 C CA . VAL A 1 426 ? -8.729 -36.447 10.560 1.00 35.69 426 VAL A CA 1
ATOM 3290 C C . VAL A 1 426 ? -9.589 -37.062 11.668 1.00 35.69 426 VAL A C 1
ATOM 3292 O O . VAL A 1 426 ? -9.629 -38.278 11.816 1.00 35.69 426 VAL A O 1
ATOM 3295 N N . ILE A 1 427 ? -10.300 -36.242 12.443 1.00 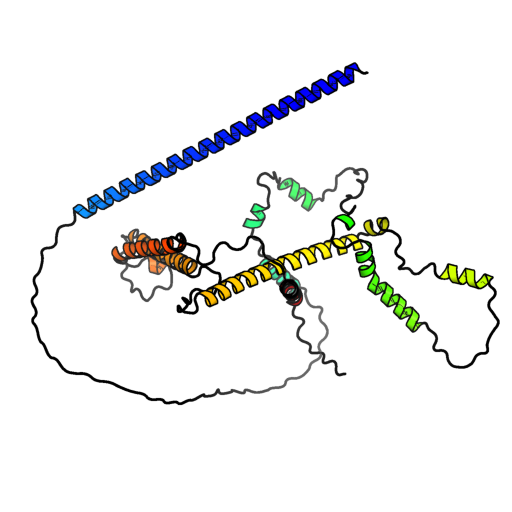36.72 427 ILE A N 1
ATOM 3296 C CA . ILE A 1 427 ? -11.432 -36.723 13.243 1.00 36.72 427 ILE A CA 1
ATOM 3297 C C . ILE A 1 427 ? -12.662 -36.667 12.338 1.00 36.72 427 ILE A C 1
ATOM 3299 O O . ILE A 1 427 ? -13.275 -35.618 12.143 1.00 36.72 427 ILE A O 1
ATOM 3303 N N . LYS A 1 428 ? -12.995 -37.816 11.742 1.00 38.00 428 LYS A N 1
ATOM 3304 C CA . LYS A 1 428 ? -14.311 -38.055 11.144 1.00 38.00 428 LYS A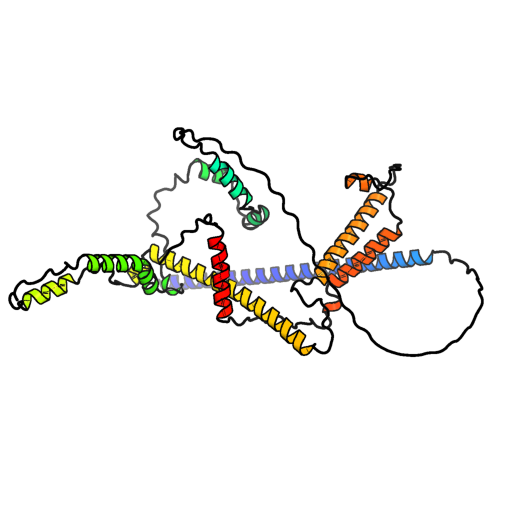 CA 1
ATOM 3305 C C . LYS A 1 428 ? -15.345 -38.037 12.271 1.00 38.00 428 LYS A C 1
ATOM 3307 O O . LYS A 1 428 ? -15.391 -38.969 13.066 1.00 38.00 428 LYS A O 1
ATOM 3312 N N . PHE A 1 429 ? -16.186 -37.008 12.316 1.00 32.66 429 PHE A N 1
ATOM 3313 C CA . PHE A 1 429 ? -17.485 -37.126 12.969 1.00 32.66 429 PHE A CA 1
ATOM 3314 C C . PHE A 1 429 ? -18.396 -37.929 12.041 1.00 32.66 429 PHE A C 1
ATOM 3316 O O . PHE A 1 429 ? -18.723 -37.483 10.942 1.00 32.66 429 PHE A O 1
ATOM 3323 N N . ILE A 1 430 ? -18.742 -39.137 12.472 1.00 39.91 430 ILE A N 1
ATOM 3324 C CA . ILE A 1 430 ? -19.866 -39.897 11.931 1.00 39.91 430 ILE A CA 1
ATOM 3325 C C . ILE A 1 430 ? -21.111 -39.358 12.645 1.00 39.91 430 ILE A C 1
ATOM 3327 O O . ILE A 1 430 ? -21.139 -39.335 13.877 1.00 39.91 430 ILE A O 1
ATOM 3331 N N . MET A 1 431 ? -22.073 -38.857 11.865 1.00 36.28 431 MET A N 1
ATOM 3332 C CA . MET A 1 431 ? -23.468 -38.704 12.290 1.00 36.28 431 MET A CA 1
ATOM 3333 C C . MET A 1 431 ? -24.189 -40.037 12.162 1.00 36.28 431 MET A C 1
ATOM 3335 O O . MET A 1 431 ? -23.880 -40.757 11.183 1.00 36.28 431 MET A O 1
#

Organism: NCBI:txid210454

Solvent-accessible surface area (backbone atoms only — not comparable to full-atom values): 27241 Å² total; per-residue (Å²): 113,70,66,60,55,52,53,52,52,53,51,51,52,52,51,53,52,52,52,52,52,51,52,52,52,52,53,52,50,54,51,51,54,53,49,52,54,51,52,51,52,51,51,52,51,50,52,52,56,48,52,53,50,52,52,52,52,52,54,57,55,60,65,72,70,62,83,85,82,83,88,83,88,85,86,87,83,88,89,86,88,85,86,81,86,83,87,84,82,90,82,91,83,87,81,89,82,91,80,85,88,85,88,87,86,84,88,86,85,89,84,82,90,78,94,77,80,91,73,82,79,74,81,59,71,60,54,61,49,51,51,49,48,58,64,69,53,68,74,51,64,68,62,54,58,65,71,48,64,99,78,67,88,73,52,67,67,59,51,51,44,43,70,75,62,47,83,78,83,65,72,88,66,75,79,67,75,73,80,71,83,53,71,67,48,48,82,75,36,86,47,40,50,69,59,37,49,53,59,74,42,45,64,56,54,52,51,50,54,48,50,55,66,69,64,56,74,82,82,78,77,89,80,78,94,76,75,89,81,57,80,71,59,59,55,54,58,60,60,66,62,72,69,59,95,81,62,90,84,54,70,72,63,42,55,68,33,64,68,44,47,51,53,29,51,52,48,42,52,50,51,53,50,31,52,52,40,11,52,50,47,28,48,53,49,52,51,52,48,51,51,51,52,49,48,66,75,39,66,88,47,84,74,69,80,78,78,70,62,101,55,66,54,68,32,51,49,18,44,51,51,17,51,50,23,47,48,54,28,52,50,44,57,50,25,67,71,54,83,84,65,92,59,93,67,75,86,85,73,58,88,45,76,70,56,58,50,60,41,80,60,70,60,73,67,53,45,56,47,22,52,51,49,19,52,54,21,46,40,52,43,69,35,72,78,47,74,86,58,58,96,76,63,79,79,71,96,69,74,77,78,48,75,65,23,47,51,52,15,46,52,61,54,51,54,71,72,52,68,70,67,71,77,87,74,83,78,79,82,80,131

Foldseek 3Di:
DVVVVVVVVVVVVVVVVVVVVVVVVVVVVVVVVVVVVVVVVVVVVVVVVVVVVVVVVVVVVVVVPDDDDDDDDDDDDDDDDDDDDDDDDDDDDDDDDDDDDDDDDDDDDDDDDDDDDDDDDDPPVVVVVVVVVVVVPPPPVVVVVVVDDPDPPPPVVVVVCCVPPNPPPDDPDPPDPPPPPQPPLLVVFPDHLVNLLCVVCPVVVVVVVVVVVVPPPPPDDDDDDDDDDDPVVVVVVVVVVVPPVRDDDDSVVSSVDPSSSVSRVVVRVVVVQLVVQLVVVLLVVVLVVLLVVLCVVCVVPPPPPCSPDPDCVLLVVLVVLLVVLVVLLVLLVLLVVPVPQPDPDDPPPDPDPVSSSSDHHDPPVSNVVSNVSSVVSVCSNVPVVCVVDNSRHDRDPDGDRDPVSSVVSVVVVVVVVCVPPPPPPDPDDDD

Secondary structure (DSSP, 8-state):
-HHHHHHHHHHHHHHHHHHHHHHHHHHHHHHHHHHHHHHHHHHHHHHHHHHHHHHHHHHHHHHTTSPPPPP-----------------------------------------------PPPPTTHHHHHHHHHHHHS---HHHHHHHS-TT----HHHHHHHHHH-STT------PPPPGGGTTHHHHSSS-HHHHHHHHTHHHHHHHHHHHHHHS----S------PPPHHHHHHHHHHGGG-TT----HHHHHH-HHHHHHHHHHHHHHHHHHHHHHHHHHHHHHHHHHHHHHHHTTTSPPPGGGS-SS-HHHHHHHHHHHHHHHHHHHHHHHTT-TT------GGG--SHHHHHTSPPPPHHHHHHHHHHHHHHHHHHTTTTTTS--TT-SPPSS----HHHHHHHHHHHHHHHH-S-----------

pLDDT: mean 71.49, std 19.43, range [31.84, 98.12]

Nearest PDB structures (foldseek):
  9cpb-assembly1_6M  TM=2.012E-01  e=7.925E+00  Bos taurus

Radius of gyration: 41.37 Å; Cα contacts (8 Å, |Δi|>4): 155; chains: 1; bounding box: 103×105×116 Å